Protein AF-A0A849QXT9-F1 (afdb_monomer_lite)

pLDDT: mean 76.98, std 21.11, range [27.33, 98.12]

Sequence (413 aa):
MAVCDKCGKETGWLPFNCKYCKNNFCSDCRLPENHNCQGLKNGNIFENLVQKPQLKKTESIKLLTPHNKKHKKSGNYKKEKISENKKDSDIPIEKLTYFYKMKSLSKTIDSKIKRWVFMMHRNRYIDVHNILITFFWLVLLLFSSSIIYSNLEKLNEITIVFLRVGSLLYLLTTFYVVKTGMRLIKHFKYIFRYQGNWVKYSIMILFFLLILNAYGTKETFFDPLLEKYNDIDFELLTPFNLTAIFDGASSTQYSLFNAEKMDLYQDPKERKLFYFFDNKRQYINLTVYGGLNDYLKSLPREISYTYTPPTDKDFILRDLNNEKQRIFLESFIRQIKEKTSKNNNRARIAISLVQNIPYDFDGLNTGIINGKYPYEVIYTNKGVCSEKSELLVYILKDLGYGTVIFRFDVENH

Structure (mmCIF, N/CA/C/O backbone):
data_AF-A0A849QXT9-F1
#
_entry.id   AF-A0A849QXT9-F1
#
loop_
_atom_site.group_PDB
_atom_site.id
_atom_site.type_symbol
_atom_site.label_atom_id
_atom_site.label_alt_id
_atom_site.label_comp_id
_atom_site.label_asym_id
_atom_site.label_entity_id
_atom_site.label_seq_id
_atom_site.pdbx_PDB_ins_code
_atom_site.Cartn_x
_atom_site.Cartn_y
_atom_site.Cartn_z
_atom_site.occupancy
_atom_site.B_iso_or_equiv
_atom_site.auth_seq_id
_atom_site.auth_comp_id
_atom_site.auth_asym_id
_atom_site.auth_atom_id
_atom_site.pdbx_PDB_model_num
ATOM 1 N N . MET A 1 1 ? -30.835 -31.879 -22.260 1.00 65.38 1 MET A N 1
ATOM 2 C CA . MET A 1 1 ? -29.993 -30.667 -22.340 1.00 65.38 1 MET A CA 1
ATOM 3 C C . MET A 1 1 ? -30.895 -29.457 -22.210 1.00 65.38 1 MET A C 1
ATOM 5 O O . MET A 1 1 ? -32.034 -29.527 -22.657 1.00 65.38 1 MET A O 1
ATOM 9 N N . ALA A 1 2 ? -30.452 -28.401 -21.531 1.00 78.62 2 ALA A N 1
ATOM 10 C CA . ALA A 1 2 ? -31.254 -27.186 -21.431 1.00 78.62 2 ALA A CA 1
ATOM 11 C C . ALA A 1 2 ? -31.144 -26.392 -22.741 1.00 78.62 2 ALA A C 1
ATOM 13 O O . ALA A 1 2 ? -30.078 -26.344 -23.355 1.00 78.62 2 ALA A O 1
ATOM 14 N N . VAL A 1 3 ? -32.240 -25.782 -23.175 1.00 89.56 3 VAL A N 1
ATOM 15 C CA . VAL A 1 3 ? -32.302 -24.984 -24.405 1.00 89.56 3 VAL A CA 1
ATOM 16 C C . VAL A 1 3 ? -32.322 -23.508 -24.030 1.00 89.56 3 VAL A C 1
ATOM 18 O O . VAL A 1 3 ? -32.840 -23.134 -22.980 1.00 89.56 3 VAL A O 1
ATOM 21 N N . CYS A 1 4 ? -31.708 -22.660 -24.852 1.00 91.25 4 CYS A N 1
ATOM 22 C CA . CYS A 1 4 ? -31.769 -21.224 -24.647 1.00 91.25 4 CYS A CA 1
ATOM 23 C C . CYS A 1 4 ? -33.180 -20.713 -24.948 1.00 91.25 4 CYS A C 1
ATOM 25 O O . CYS A 1 4 ? -33.628 -20.769 -26.093 1.00 91.25 4 CYS A O 1
ATOM 27 N N . ASP A 1 5 ? -33.811 -20.086 -23.957 1.00 90.75 5 ASP A N 1
ATOM 28 C CA . ASP A 1 5 ? -35.175 -19.553 -24.054 1.00 90.75 5 ASP A CA 1
ATOM 29 C C . ASP A 1 5 ? -35.302 -18.365 -25.029 1.00 90.75 5 ASP A C 1
ATOM 31 O O . ASP A 1 5 ? -36.407 -17.917 -25.324 1.00 90.75 5 ASP A O 1
ATOM 35 N N . LYS A 1 6 ? -34.178 -17.828 -25.535 1.00 91.50 6 LYS A N 1
ATOM 36 C CA . LYS A 1 6 ? -34.163 -16.741 -26.528 1.00 91.50 6 LYS A CA 1
ATOM 37 C C . LYS A 1 6 ? -33.952 -17.233 -27.958 1.00 91.50 6 LYS A C 1
ATOM 39 O O . LYS A 1 6 ? -34.653 -16.795 -28.861 1.00 91.50 6 LYS A O 1
ATOM 44 N N . CYS A 1 7 ? -32.921 -18.047 -28.183 1.00 91.12 7 CYS A N 1
ATOM 45 C CA . CYS A 1 7 ? -32.466 -18.401 -29.531 1.00 91.12 7 CYS A CA 1
ATOM 46 C C . CYS A 1 7 ? -32.665 -19.876 -29.886 1.00 91.12 7 CYS A C 1
ATOM 48 O O . CYS A 1 7 ? -32.330 -20.266 -30.998 1.00 91.12 7 CYS A O 1
ATOM 50 N N . GLY A 1 8 ? -33.154 -20.703 -28.957 1.00 87.50 8 GLY A N 1
ATOM 51 C CA . GLY A 1 8 ? -33.406 -22.124 -29.199 1.00 87.50 8 GLY A CA 1
ATOM 52 C C . GLY A 1 8 ? -32.150 -22.991 -29.338 1.00 87.50 8 GLY A C 1
ATOM 53 O O . GLY A 1 8 ? -32.273 -24.195 -29.526 1.00 87.50 8 GLY A O 1
ATOM 54 N N . LYS A 1 9 ? -30.940 -22.418 -29.231 1.00 88.56 9 LYS A N 1
ATOM 55 C CA . LYS A 1 9 ? -29.692 -23.194 -29.228 1.00 88.56 9 LYS A CA 1
ATOM 56 C C . LYS A 1 9 ? -29.606 -24.048 -27.965 1.00 88.56 9 LYS A C 1
ATOM 58 O O . LYS A 1 9 ? -29.958 -23.577 -26.879 1.00 88.56 9 LYS A O 1
ATOM 63 N N . GLU A 1 10 ? -29.070 -25.256 -28.087 1.00 83.56 10 GLU A N 1
ATOM 64 C CA . GLU A 1 10 ? -28.704 -26.059 -26.925 1.00 83.56 10 GLU A CA 1
ATOM 65 C C . GLU A 1 10 ? -27.669 -25.296 -26.095 1.00 83.56 10 GLU A C 1
ATOM 67 O O . GLU A 1 10 ? -26.615 -24.877 -26.578 1.00 83.56 10 GLU A O 1
ATOM 72 N N . THR A 1 11 ? -28.001 -25.053 -24.832 1.00 73.25 11 THR A N 1
ATOM 73 C CA . THR A 1 11 ? -26.989 -24.667 -23.854 1.00 73.25 11 THR A CA 1
ATOM 74 C C . THR A 1 11 ? -26.228 -25.944 -23.516 1.00 73.25 11 THR A C 1
ATOM 76 O O . THR A 1 11 ? -26.855 -27.001 -23.419 1.00 73.25 11 THR A O 1
ATOM 79 N N . GLY A 1 12 ? -24.898 -25.882 -23.399 1.00 67.12 12 GLY A N 1
ATOM 80 C CA . GLY A 1 12 ? -24.089 -27.042 -23.013 1.00 67.12 12 GLY A CA 1
ATOM 81 C C . GLY A 1 12 ? -24.500 -27.624 -21.648 1.00 67.12 12 GLY A C 1
ATOM 82 O O . GLY A 1 12 ? -25.592 -27.391 -21.138 1.00 67.12 12 GLY A O 1
ATOM 83 N N . TRP A 1 13 ? -23.611 -28.362 -20.986 1.00 67.00 13 TRP A N 1
ATOM 84 C CA . TRP A 1 13 ? -23.947 -29.039 -19.720 1.00 67.00 13 TRP A CA 1
ATOM 85 C C . TRP A 1 13 ? -24.480 -28.100 -18.607 1.00 67.00 13 TRP A C 1
ATOM 87 O O . TRP A 1 13 ? -25.146 -28.564 -17.682 1.00 67.00 13 TRP A O 1
ATOM 97 N N . LEU A 1 14 ? -24.248 -26.779 -18.703 1.00 77.75 14 LEU A N 1
ATOM 98 C CA . LEU A 1 14 ? -24.720 -25.785 -17.738 1.00 77.75 14 LEU A CA 1
ATOM 99 C C . LEU A 1 14 ? -25.370 -24.546 -18.412 1.00 77.75 14 LEU A C 1
ATOM 101 O O . LEU A 1 14 ? -24.652 -23.717 -18.978 1.00 77.75 14 LEU A O 1
ATOM 105 N N . PRO A 1 15 ? -26.704 -24.361 -18.340 1.00 82.94 15 PRO A N 1
ATOM 106 C CA . PRO A 1 15 ? -27.368 -23.137 -18.803 1.00 82.94 15 PRO A CA 1
ATOM 107 C C . PRO A 1 15 ? -27.086 -21.935 -17.887 1.00 82.94 15 PRO A C 1
ATOM 109 O O . PRO A 1 15 ? -27.067 -22.061 -16.660 1.00 82.94 15 PRO A O 1
ATOM 112 N N . PHE A 1 16 ? -26.961 -20.732 -18.457 1.00 87.38 16 PHE A N 1
ATOM 113 C CA . PHE A 1 16 ? -26.911 -19.499 -17.666 1.00 87.38 16 PHE A CA 1
ATOM 114 C C . PHE A 1 16 ? -28.323 -19.092 -17.239 1.00 87.38 16 PHE A C 1
ATOM 116 O O . PHE A 1 16 ? -29.138 -18.723 -18.082 1.00 87.38 16 PHE A O 1
ATOM 123 N N . ASN A 1 17 ? -28.609 -19.102 -15.936 1.00 90.19 17 ASN A N 1
ATOM 124 C CA . ASN A 1 17 ? -29.891 -18.635 -15.414 1.00 90.19 17 ASN A CA 1
AT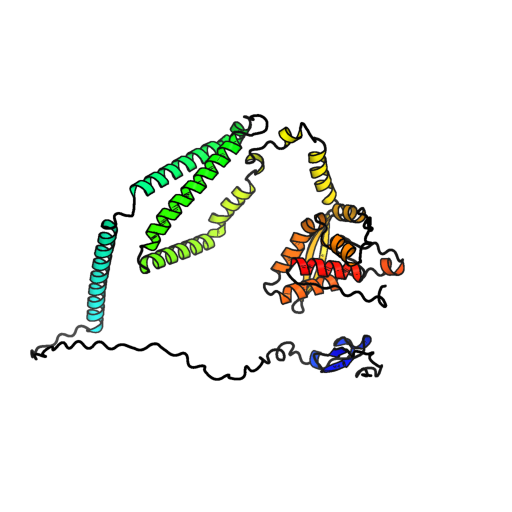OM 125 C C . ASN A 1 17 ? -29.858 -17.122 -15.131 1.00 90.19 17 ASN A C 1
ATOM 127 O O . ASN A 1 17 ? -29.045 -16.637 -14.337 1.00 90.19 17 ASN A O 1
ATOM 131 N N . C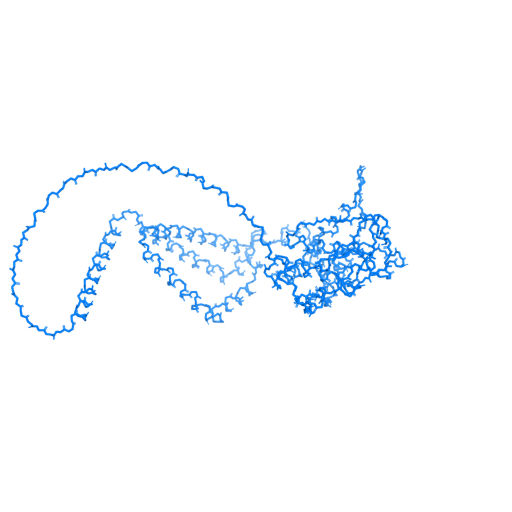YS A 1 18 ? -30.738 -16.357 -15.777 1.00 85.75 18 CYS A N 1
ATOM 132 C CA . CYS A 1 18 ? -30.819 -14.916 -15.554 1.00 85.75 18 CYS A CA 1
ATOM 133 C C . CYS A 1 18 ? -31.489 -14.610 -14.210 1.00 85.75 18 CYS A C 1
ATOM 135 O O . CYS A 1 18 ? -32.651 -14.939 -13.995 1.00 85.75 18 CYS A O 1
ATOM 137 N N . LYS A 1 19 ? -30.806 -13.875 -13.325 1.00 83.12 19 LYS A N 1
ATOM 138 C CA . LYS A 1 19 ? -31.332 -13.520 -11.990 1.00 83.12 19 LYS A CA 1
ATOM 139 C C . LYS A 1 19 ? -32.609 -12.672 -12.012 1.00 83.12 19 LYS A C 1
ATOM 141 O O . LYS A 1 19 ? -33.303 -12.606 -11.002 1.00 83.12 19 LYS A O 1
ATOM 146 N N . TYR A 1 20 ? -32.895 -12.011 -13.131 1.00 84.31 20 TYR A N 1
ATOM 147 C CA . TYR A 1 20 ? -34.009 -11.076 -13.264 1.00 84.31 20 TYR A CA 1
ATOM 148 C C . TYR A 1 20 ? -35.279 -11.749 -13.797 1.00 84.31 20 TYR A C 1
ATOM 150 O O . TYR A 1 20 ? -36.346 -11.568 -13.220 1.00 84.31 20 TYR A O 1
ATOM 158 N N . CYS A 1 21 ? -35.175 -12.538 -14.874 1.00 87.69 21 CYS A N 1
ATOM 159 C CA . CYS A 1 21 ? -36.320 -13.224 -15.490 1.00 87.69 21 CYS A CA 1
ATOM 160 C C . CYS A 1 21 ? -36.385 -14.732 -15.208 1.00 87.69 21 CYS A C 1
ATOM 162 O O . CYS A 1 21 ? -37.380 -15.351 -15.557 1.00 87.69 21 CYS A O 1
ATOM 164 N N . LYS A 1 22 ? -35.363 -15.319 -14.568 1.00 90.56 22 LYS A N 1
ATOM 165 C CA . LYS A 1 22 ? -35.247 -16.748 -14.205 1.00 90.56 22 LYS A CA 1
ATOM 166 C C . LYS A 1 22 ? -35.205 -17.742 -15.375 1.00 90.56 22 LYS A C 1
ATOM 168 O O . LYS A 1 22 ? -35.204 -18.946 -15.133 1.00 90.56 22 LYS A O 1
ATOM 173 N N . ASN A 1 23 ? -35.093 -17.249 -16.606 1.00 90.62 23 ASN A N 1
ATOM 174 C CA . ASN A 1 23 ? -34.943 -18.055 -17.820 1.00 90.62 23 ASN A CA 1
ATOM 175 C C . ASN A 1 23 ? -33.483 -18.491 -18.050 1.00 90.62 23 ASN A C 1
ATOM 177 O O . ASN A 1 23 ? -32.550 -17.917 -17.476 1.00 90.62 23 ASN A O 1
ATOM 181 N N . ASN A 1 24 ? -33.302 -19.493 -18.907 1.00 91.62 24 ASN A N 1
ATOM 182 C CA . ASN A 1 24 ? -32.036 -20.124 -19.262 1.00 91.62 24 ASN A CA 1
ATOM 183 C C . ASN A 1 24 ? -31.499 -19.614 -20.607 1.00 91.62 24 ASN A C 1
ATOM 185 O O . ASN A 1 24 ? -32.211 -19.541 -21.610 1.00 91.62 24 ASN A O 1
ATOM 189 N N . PHE A 1 25 ? -30.205 -19.293 -20.652 1.00 91.50 25 PHE A N 1
ATOM 190 C CA . PHE A 1 25 ? -29.569 -18.687 -21.820 1.00 91.50 25 PHE A CA 1
ATOM 191 C C . PHE A 1 25 ? -28.233 -19.346 -22.184 1.00 91.50 25 PHE A C 1
ATOM 193 O O . PHE A 1 25 ? -27.516 -19.849 -21.318 1.00 91.50 25 PHE A O 1
ATOM 200 N N . CYS A 1 26 ? -27.889 -19.325 -23.477 1.00 89.88 26 CYS A N 1
ATOM 201 C CA . CYS A 1 26 ? -26.558 -19.692 -23.974 1.00 89.88 26 CYS A CA 1
ATOM 202 C C . CYS A 1 26 ? -25.535 -18.569 -23.716 1.00 89.88 26 CYS A C 1
ATOM 204 O O . CYS A 1 26 ? -25.908 -17.473 -23.292 1.00 89.88 26 CYS A O 1
ATOM 206 N N . SER A 1 27 ? -24.251 -18.815 -24.007 1.00 85.62 27 SER A N 1
ATOM 207 C CA . SER A 1 27 ? -23.170 -17.821 -23.865 1.00 85.62 27 SER A CA 1
ATOM 208 C C . SER A 1 27 ? -23.491 -16.485 -24.538 1.00 85.62 27 SER A C 1
ATOM 210 O O . SER A 1 27 ? -23.239 -15.434 -23.953 1.00 85.62 27 SER A O 1
ATOM 212 N N . ASP A 1 28 ? -24.106 -16.531 -25.721 1.00 86.75 28 ASP A N 1
ATOM 213 C CA . ASP A 1 28 ? -24.392 -15.352 -26.548 1.00 86.75 28 ASP A CA 1
ATOM 214 C C . ASP A 1 28 ? -25.545 -14.515 -25.964 1.00 86.75 28 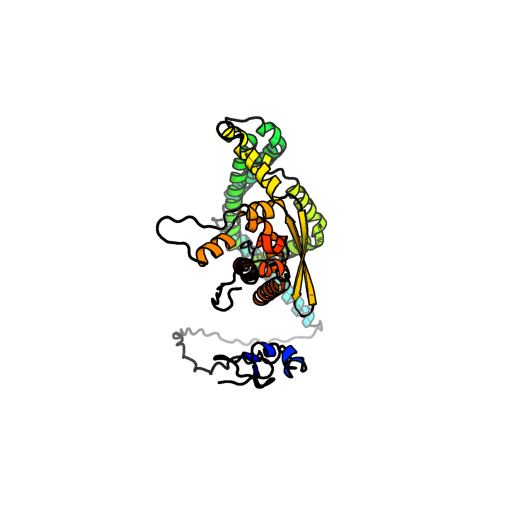ASP A C 1
ATOM 216 O O . ASP A 1 28 ? -25.564 -13.286 -26.059 1.00 86.75 28 ASP A O 1
ATOM 220 N N . CYS A 1 29 ? -26.513 -15.180 -25.324 1.00 88.00 29 CYS A N 1
ATOM 221 C CA . CYS A 1 29 ? -27.741 -14.566 -24.811 1.00 88.00 29 CYS A CA 1
ATOM 222 C C . CYS A 1 29 ? -27.722 -14.329 -23.289 1.00 88.00 29 CYS A C 1
ATOM 224 O O . CYS A 1 29 ? -28.713 -13.851 -22.735 1.00 88.00 29 CYS A O 1
ATOM 226 N N . ARG A 1 30 ? -26.619 -14.655 -22.596 1.00 88.88 30 ARG A N 1
ATOM 227 C CA . ARG A 1 30 ? -26.534 -14.611 -21.122 1.00 88.88 30 ARG A CA 1
ATOM 228 C C . ARG A 1 30 ? -26.652 -13.208 -20.526 1.00 88.88 30 ARG A C 1
ATOM 230 O O . ARG A 1 30 ? -27.080 -13.068 -19.382 1.00 88.88 30 ARG A O 1
ATOM 237 N N . LEU A 1 31 ? -26.255 -12.175 -21.271 1.00 86.94 31 LEU A N 1
ATOM 238 C CA . LEU A 1 31 ? -26.347 -10.795 -20.800 1.00 86.94 31 LEU A CA 1
ATOM 239 C C . LEU A 1 31 ? -27.812 -10.328 -20.827 1.00 86.94 31 LEU A C 1
ATOM 241 O O . LEU A 1 31 ? -28.493 -10.565 -21.824 1.00 86.94 31 LEU A O 1
ATOM 245 N N . PRO A 1 32 ? -28.302 -9.648 -19.775 1.00 84.69 32 PRO A N 1
ATOM 246 C CA . PRO A 1 32 ? -29.669 -9.126 -19.714 1.00 84.69 32 PRO A CA 1
ATOM 247 C C . PRO A 1 32 ? -30.086 -8.261 -20.918 1.00 84.69 32 PRO A C 1
ATOM 249 O O . PRO A 1 32 ? -31.228 -8.342 -21.376 1.00 84.69 32 PRO A O 1
ATOM 252 N N . GLU A 1 33 ? -29.155 -7.482 -21.468 1.00 83.12 33 GLU A N 1
ATOM 253 C CA . GLU A 1 33 ? -29.337 -6.676 -22.685 1.00 83.12 33 GLU A CA 1
ATOM 254 C C . GLU A 1 33 ? -29.518 -7.564 -23.925 1.00 83.12 33 GLU A C 1
ATOM 256 O O . GLU A 1 33 ? -30.405 -7.339 -24.748 1.00 83.12 33 GLU A O 1
ATOM 261 N N . ASN A 1 34 ? -28.761 -8.659 -23.998 1.00 87.31 34 ASN A N 1
ATOM 262 C CA . ASN A 1 34 ? -28.774 -9.591 -25.120 1.00 87.31 34 ASN A CA 1
ATOM 263 C C . ASN A 1 34 ? -30.014 -10.484 -25.165 1.00 87.31 34 ASN A C 1
ATOM 265 O O . ASN A 1 34 ? -30.128 -11.260 -26.106 1.00 87.31 34 ASN A O 1
ATOM 269 N N . HIS A 1 35 ? -30.951 -10.409 -24.219 1.00 86.62 35 HIS A N 1
ATOM 270 C CA . HIS A 1 35 ? -32.235 -11.116 -24.305 1.00 86.62 35 HIS A CA 1
ATOM 271 C C . HIS A 1 35 ? -33.448 -10.243 -23.983 1.00 86.62 35 HIS A C 1
ATOM 273 O O . HIS A 1 35 ? -34.523 -10.776 -23.714 1.00 86.62 35 HIS A O 1
ATOM 279 N N . ASN A 1 36 ? -33.297 -8.914 -24.045 1.00 83.94 36 ASN A N 1
ATOM 280 C CA . ASN A 1 36 ? -34.368 -7.962 -23.743 1.00 83.94 36 ASN A CA 1
ATOM 281 C C . ASN A 1 36 ? -35.048 -8.271 -22.400 1.00 83.94 36 ASN A C 1
ATOM 283 O O . ASN A 1 36 ? -36.274 -8.375 -22.317 1.00 83.94 36 ASN A O 1
ATOM 287 N N . CYS A 1 37 ? -34.242 -8.459 -21.352 1.00 85.56 37 CYS A N 1
ATOM 288 C CA . CYS A 1 37 ? -34.729 -8.921 -20.062 1.00 85.56 37 CYS A CA 1
ATOM 289 C C . CYS A 1 37 ? -35.869 -8.041 -19.522 1.00 85.56 37 CYS A C 1
ATOM 291 O O . CYS A 1 37 ? -35.707 -6.838 -19.319 1.00 85.56 37 CYS A O 1
ATOM 293 N N . GLN A 1 38 ? -37.019 -8.647 -19.220 1.00 82.50 38 GLN A N 1
ATOM 294 C CA . GLN A 1 38 ? -38.160 -7.921 -18.651 1.00 82.50 38 GLN A CA 1
ATOM 295 C C . GLN A 1 38 ? -37.827 -7.318 -17.276 1.00 82.50 38 GLN A C 1
ATOM 297 O O . GLN A 1 38 ? -38.243 -6.203 -16.970 1.00 82.50 38 GLN A O 1
ATOM 302 N N . GLY A 1 39 ? -36.998 -8.000 -16.478 1.00 75.75 39 GLY A N 1
ATOM 303 C CA . GLY A 1 39 ? -36.561 -7.499 -15.173 1.00 75.75 39 GLY A CA 1
ATOM 304 C C . GLY A 1 39 ? -35.499 -6.390 -15.226 1.00 75.75 39 GLY A C 1
ATOM 305 O O . GLY A 1 39 ? -35.198 -5.819 -14.186 1.00 75.75 39 GLY A O 1
ATOM 306 N N . LEU A 1 40 ? -34.963 -6.048 -16.408 1.00 74.50 40 LEU A N 1
ATOM 307 C CA . LEU A 1 40 ? -34.183 -4.816 -16.615 1.00 74.50 40 LEU A CA 1
ATOM 308 C C . LEU A 1 40 ? -35.086 -3.585 -16.785 1.00 74.50 40 LEU A C 1
ATOM 310 O O . LEU A 1 40 ? -34.696 -2.486 -16.406 1.00 74.50 40 LEU A O 1
ATOM 314 N N . LYS A 1 41 ? -36.276 -3.759 -17.379 1.00 64.81 41 LYS A N 1
ATOM 315 C CA . LYS A 1 41 ? -37.209 -2.657 -17.681 1.00 64.81 41 LYS A CA 1
ATOM 316 C C . LYS A 1 41 ? -38.017 -2.223 -16.457 1.00 64.81 41 LYS A C 1
ATOM 318 O O . LYS A 1 41 ? -38.334 -1.047 -16.314 1.00 64.81 41 LYS A O 1
ATOM 323 N N . ASN A 1 42 ? -38.304 -3.157 -15.555 1.00 58.12 42 ASN A N 1
ATOM 324 C CA . ASN A 1 42 ? -38.983 -2.878 -14.294 1.00 58.12 42 ASN A CA 1
ATOM 325 C C . ASN A 1 42 ? -37.925 -2.511 -13.246 1.00 58.12 42 ASN A C 1
ATOM 327 O O . ASN A 1 42 ? -37.366 -3.399 -12.611 1.00 58.12 42 ASN A O 1
ATOM 331 N N . GLY A 1 43 ? -37.609 -1.221 -13.112 1.00 52.50 43 GLY A N 1
ATOM 332 C CA . GLY A 1 43 ? -36.500 -0.659 -12.323 1.00 52.50 43 GLY A CA 1
ATOM 333 C C . GLY A 1 43 ? -36.485 -0.897 -10.800 1.00 52.50 43 GLY A C 1
ATOM 334 O O . GLY A 1 43 ? -36.125 0.012 -10.061 1.00 52.50 43 GLY A O 1
ATOM 335 N N . ASN A 1 44 ? -36.775 -2.103 -10.309 1.00 46.56 44 ASN A N 1
ATOM 336 C CA . ASN A 1 44 ? -36.654 -2.485 -8.900 1.00 46.56 44 ASN A CA 1
ATOM 337 C C . ASN A 1 44 ? -35.436 -3.402 -8.700 1.00 46.56 44 ASN A C 1
ATOM 339 O O . ASN A 1 44 ? -35.555 -4.601 -8.455 1.00 46.56 44 ASN A O 1
ATOM 343 N N . ILE A 1 45 ? -34.231 -2.831 -8.786 1.00 51.41 45 ILE A N 1
ATOM 344 C CA . ILE A 1 45 ? -32.963 -3.577 -8.647 1.00 51.41 45 ILE A CA 1
ATOM 345 C C . ILE A 1 45 ? -32.668 -3.989 -7.183 1.00 51.41 45 ILE A C 1
ATOM 347 O O . ILE A 1 45 ? -31.775 -4.799 -6.942 1.00 51.41 45 ILE A O 1
ATOM 351 N N . PHE A 1 46 ? -33.433 -3.517 -6.188 1.00 42.94 46 PHE A N 1
ATOM 352 C CA . PHE A 1 46 ? -33.111 -3.741 -4.766 1.00 42.94 46 PHE A CA 1
ATOM 353 C C . PHE A 1 46 ? -34.205 -4.341 -3.874 1.00 42.94 46 PHE A C 1
ATOM 355 O O . PHE A 1 46 ? -33.919 -4.642 -2.717 1.00 42.94 46 PHE A O 1
ATOM 362 N N . GLU A 1 47 ? -35.417 -4.593 -4.366 1.00 41.50 47 GLU A N 1
ATOM 363 C CA . GLU A 1 47 ? -36.520 -4.998 -3.476 1.00 41.50 47 GLU A CA 1
ATOM 364 C C . GLU A 1 47 ? -36.590 -6.519 -3.234 1.00 41.50 47 GLU A C 1
ATOM 366 O O . GLU A 1 47 ? -36.998 -6.971 -2.168 1.00 41.50 47 GLU A O 1
ATOM 371 N N . ASN A 1 48 ? -36.059 -7.331 -4.155 1.00 38.50 48 ASN A N 1
ATOM 372 C CA . ASN A 1 48 ? -36.140 -8.797 -4.072 1.00 38.50 48 ASN A CA 1
ATOM 373 C C . ASN A 1 48 ? -34.933 -9.485 -3.401 1.00 38.50 48 ASN A C 1
ATOM 375 O O . ASN A 1 48 ? -34.873 -10.712 -3.363 1.00 38.50 48 ASN A O 1
ATOM 379 N N . LEU A 1 49 ? -33.978 -8.728 -2.842 1.00 44.41 49 LEU A N 1
ATOM 380 C CA . LEU A 1 49 ? -32.849 -9.278 -2.065 1.00 44.41 49 LEU A CA 1
ATOM 381 C C . LEU A 1 49 ? -33.069 -9.226 -0.542 1.00 44.41 49 LEU A C 1
ATOM 383 O O . LEU A 1 49 ? -32.197 -9.650 0.215 1.00 44.41 49 LEU A O 1
ATOM 387 N N . VAL A 1 50 ? -34.234 -8.754 -0.079 1.00 41.75 50 VAL A N 1
ATOM 388 C CA . VAL A 1 50 ? -34.608 -8.724 1.346 1.00 41.75 50 VAL A CA 1
ATOM 389 C C . VAL A 1 50 ? -35.751 -9.703 1.624 1.00 41.75 50 VAL A C 1
ATOM 391 O O . VAL A 1 50 ? -36.782 -9.349 2.181 1.00 41.75 50 VAL A O 1
ATOM 394 N N . GLN A 1 51 ? -35.571 -10.978 1.289 1.00 42.72 51 GLN A N 1
ATOM 395 C CA . GLN A 1 51 ? -36.245 -12.029 2.053 1.00 42.72 51 GLN A CA 1
ATOM 396 C C . GLN A 1 51 ? -35.236 -12.586 3.054 1.00 42.72 51 GLN A C 1
ATOM 398 O O . GLN A 1 51 ? -34.396 -13.424 2.735 1.00 42.72 51 GLN A O 1
ATOM 403 N N . LYS A 1 52 ? -35.286 -12.046 4.281 1.00 36.97 52 LYS A N 1
ATOM 404 C CA . LYS A 1 52 ? -34.603 -12.627 5.443 1.00 36.97 52 LYS A CA 1
ATOM 405 C C . LYS A 1 52 ? -35.020 -14.102 5.562 1.00 36.97 52 LYS A C 1
ATOM 407 O O . LYS A 1 52 ? -36.221 -14.369 5.489 1.00 36.97 52 LYS A O 1
ATOM 412 N N . PRO A 1 53 ? -34.097 -15.045 5.820 1.00 36.34 53 PRO A N 1
ATOM 413 C CA . PRO A 1 53 ? -34.491 -16.383 6.236 1.00 36.34 53 PRO A CA 1
ATOM 414 C C . PRO A 1 53 ? -35.317 -16.253 7.518 1.00 36.34 53 PRO A C 1
ATOM 416 O O . PRO A 1 53 ? -34.862 -15.646 8.492 1.00 36.34 53 PRO A O 1
ATOM 419 N N . GLN A 1 54 ? -36.542 -16.777 7.517 1.00 35.50 54 GLN A N 1
ATOM 420 C CA . GLN A 1 54 ? -37.335 -16.863 8.735 1.00 35.50 54 GLN A CA 1
ATOM 421 C C . GLN A 1 54 ? -36.652 -17.848 9.686 1.00 35.50 54 GLN A C 1
ATOM 423 O O . GLN A 1 54 ? -36.675 -19.060 9.476 1.00 35.50 54 GLN A O 1
ATOM 428 N N . LEU A 1 55 ? -36.021 -17.317 10.734 1.00 36.25 55 LEU A N 1
ATOM 429 C CA . LEU A 1 55 ? -35.599 -18.108 11.882 1.00 36.25 55 LEU A CA 1
ATOM 430 C C . LEU A 1 55 ? -36.855 -18.691 12.533 1.00 36.25 55 LEU A C 1
ATOM 432 O O . LEU A 1 55 ? -37.664 -17.965 13.113 1.00 36.25 55 LEU A O 1
ATOM 436 N N . LYS A 1 56 ? -37.013 -20.014 12.413 1.00 36.16 56 LYS A N 1
ATOM 437 C CA . LYS A 1 56 ? -37.976 -20.783 13.201 1.00 36.16 56 LYS A CA 1
ATOM 438 C C . LYS A 1 56 ? -37.753 -20.463 14.679 1.00 36.16 56 LYS A C 1
ATOM 440 O O . LYS A 1 56 ? -36.628 -20.473 15.173 1.00 36.16 56 LYS A O 1
ATOM 445 N N . LYS A 1 57 ? -38.850 -20.142 15.357 1.00 36.25 57 LYS A N 1
ATOM 446 C CA . LYS A 1 57 ? -38.922 -19.809 16.776 1.00 36.25 57 LYS A CA 1
ATOM 447 C C . LYS A 1 57 ? -38.618 -21.075 17.584 1.00 36.25 57 LYS A C 1
ATOM 449 O O . LYS A 1 57 ? -39.521 -21.862 17.843 1.00 36.25 57 LYS A O 1
ATOM 454 N N . THR A 1 58 ? -37.352 -21.305 17.915 1.00 33.84 58 THR A N 1
ATOM 455 C CA . THR A 1 58 ? -36.966 -22.397 18.814 1.00 33.84 58 THR A CA 1
ATOM 456 C C . THR A 1 58 ? -37.294 -22.003 20.250 1.00 33.84 58 THR A C 1
ATOM 458 O O . THR A 1 58 ? -37.064 -20.868 20.673 1.00 33.84 58 THR A O 1
ATOM 461 N N . GLU A 1 59 ? -37.896 -22.946 20.961 1.00 35.06 59 GLU A N 1
ATOM 462 C CA . GLU A 1 59 ? -38.437 -22.831 22.307 1.00 35.06 59 GLU A CA 1
ATOM 463 C C . GLU A 1 59 ? -37.416 -22.307 23.324 1.00 35.06 59 GLU A C 1
ATOM 465 O O . GLU A 1 59 ? -36.225 -22.619 23.298 1.00 35.06 59 GLU A O 1
ATOM 470 N N . SER A 1 60 ? -37.913 -21.492 24.251 1.00 32.47 60 SER A N 1
ATOM 471 C CA . SER A 1 60 ? -37.158 -20.930 25.362 1.00 32.47 60 SER A CA 1
ATOM 472 C C . SER A 1 60 ? -36.610 -22.032 26.272 1.00 32.47 60 SER A C 1
ATOM 474 O O . SER A 1 60 ? -37.354 -22.642 27.043 1.00 32.47 60 SER A O 1
ATOM 476 N N . ILE A 1 61 ? -35.295 -22.230 26.237 1.00 34.62 61 ILE A N 1
ATOM 477 C CA . ILE A 1 61 ? -34.558 -22.969 27.261 1.00 34.62 61 ILE A CA 1
ATOM 478 C C . ILE A 1 61 ? -34.656 -22.174 28.572 1.00 34.62 61 ILE A C 1
ATOM 480 O O . ILE A 1 61 ? -34.176 -21.043 28.673 1.00 34.62 61 ILE A O 1
ATOM 484 N N . LYS A 1 62 ? -35.317 -22.762 29.578 1.00 35.72 62 LYS A N 1
ATOM 485 C CA . LYS A 1 62 ? -35.402 -22.243 30.951 1.00 35.72 62 LYS A CA 1
ATOM 486 C C . LYS A 1 62 ? -34.002 -22.195 31.570 1.00 35.72 62 LYS A C 1
ATOM 488 O O . LYS A 1 62 ? -33.462 -23.221 31.970 1.00 35.72 62 LYS A O 1
ATOM 493 N N . LEU A 1 63 ? -33.441 -20.996 31.696 1.00 31.33 63 LEU A N 1
ATOM 494 C CA . LEU A 1 63 ? -32.295 -20.736 32.565 1.00 31.33 63 LEU A CA 1
ATOM 495 C C . LEU A 1 63 ? -32.788 -20.609 34.013 1.00 31.33 63 LEU A C 1
ATOM 497 O O . LEU A 1 63 ? -33.502 -19.672 34.368 1.00 31.33 63 LEU A O 1
ATOM 501 N N . LEU A 1 64 ? -32.427 -21.603 34.824 1.00 32.69 64 LEU A N 1
ATOM 502 C CA . LEU A 1 64 ? -32.644 -21.664 36.268 1.00 32.69 64 LEU A CA 1
ATOM 503 C C . LEU A 1 64 ? -31.971 -20.470 36.963 1.00 32.69 64 LEU A C 1
ATOM 505 O O . LEU A 1 64 ? -30.758 -20.288 36.874 1.00 32.69 64 LEU A O 1
ATOM 509 N N . THR A 1 65 ? -32.759 -19.670 37.680 1.00 32.44 65 THR A N 1
ATOM 510 C CA . THR A 1 65 ? -32.269 -18.644 38.606 1.00 32.44 65 THR A CA 1
ATOM 511 C C . THR A 1 65 ? -31.959 -19.265 39.976 1.00 32.44 65 THR A C 1
ATOM 513 O O . THR A 1 65 ? -32.727 -20.108 40.449 1.00 32.44 65 THR A O 1
ATOM 516 N N . PRO A 1 66 ? -30.871 -18.867 40.665 1.00 32.66 66 PRO A N 1
ATOM 517 C CA . PRO A 1 66 ? -30.598 -19.343 42.015 1.00 32.66 66 PRO A CA 1
ATOM 518 C C . PRO A 1 66 ? -31.482 -18.645 43.052 1.00 32.66 66 PRO A C 1
ATOM 520 O O . PRO A 1 66 ? -31.742 -17.443 42.995 1.00 32.66 66 PRO A O 1
ATOM 523 N N . HIS A 1 67 ? -31.904 -19.447 44.023 1.00 31.22 67 HIS A N 1
ATOM 524 C CA . HIS A 1 67 ? -32.804 -19.140 45.123 1.00 31.22 67 HIS A CA 1
ATOM 525 C C . HIS A 1 67 ? -32.517 -17.847 45.900 1.00 31.22 67 HIS A C 1
ATOM 527 O O . HIS A 1 67 ? -31.427 -17.594 46.411 1.00 31.22 67 HIS A O 1
ATOM 533 N N . ASN A 1 68 ? -33.608 -17.116 46.109 1.00 29.67 68 ASN A N 1
ATOM 534 C CA . ASN A 1 68 ? -33.761 -15.968 46.984 1.00 29.67 68 ASN A CA 1
ATOM 535 C C . ASN A 1 68 ? -33.876 -16.443 48.454 1.00 29.67 68 ASN A C 1
ATOM 537 O O . ASN A 1 68 ? -34.892 -17.030 48.837 1.00 29.67 68 ASN A O 1
ATOM 541 N N . LYS A 1 69 ? -32.853 -16.209 49.292 1.00 32.94 69 LYS A N 1
ATOM 542 C CA . LYS A 1 69 ? -32.944 -16.397 50.754 1.00 32.94 69 LYS A CA 1
ATOM 543 C C . LYS A 1 69 ? -33.482 -15.122 51.407 1.00 32.94 69 LYS A C 1
ATOM 545 O O . LYS A 1 69 ? -32.779 -14.128 51.552 1.00 32.94 69 LYS A O 1
ATOM 550 N N . LYS A 1 70 ? -34.745 -15.187 51.837 1.00 28.62 70 LYS A N 1
ATOM 551 C CA . LYS A 1 70 ? -35.387 -14.218 52.734 1.00 28.62 70 LYS A CA 1
ATOM 552 C C . LYS A 1 70 ? -34.725 -14.267 54.117 1.00 28.62 70 LYS A C 1
ATOM 554 O O . LYS A 1 70 ? -34.772 -15.304 54.770 1.00 28.62 70 LYS A O 1
ATOM 559 N N . HIS A 1 71 ? -34.235 -13.131 54.606 1.00 32.78 71 HIS A N 1
ATOM 560 C CA . HIS A 1 71 ? -34.067 -12.890 56.040 1.00 32.78 71 HIS A CA 1
ATOM 561 C C . HIS A 1 71 ? -35.121 -11.884 56.517 1.00 32.78 71 HIS A C 1
ATOM 563 O O . HIS A 1 71 ? -35.113 -10.716 56.136 1.00 32.78 71 HIS A O 1
ATOM 569 N N . LYS A 1 72 ? -36.040 -12.368 57.362 1.00 27.94 72 LYS A N 1
ATOM 570 C CA . LYS A 1 72 ? -36.898 -11.562 58.238 1.00 27.94 72 LYS A CA 1
ATOM 571 C C . LYS A 1 72 ? -36.018 -10.841 59.264 1.00 27.94 72 LYS A C 1
ATOM 573 O O . LYS A 1 72 ? -35.278 -11.511 59.980 1.00 27.94 72 LYS A O 1
ATOM 578 N N . LYS A 1 73 ? -36.196 -9.529 59.431 1.00 30.27 73 LYS A N 1
ATOM 579 C CA . LYS A 1 73 ? -36.075 -8.871 60.740 1.00 30.27 73 LYS A CA 1
ATOM 580 C C . LYS A 1 73 ? -37.212 -7.869 60.907 1.00 30.27 73 LYS A C 1
ATOM 582 O O . LYS A 1 73 ? -37.383 -6.955 60.109 1.00 30.27 73 LYS A O 1
ATOM 587 N N . SER A 1 74 ? -38.006 -8.136 61.935 1.00 27.33 74 SER A N 1
ATOM 588 C CA . SER A 1 74 ? -39.075 -7.316 62.486 1.00 27.33 74 SER A CA 1
ATOM 589 C C . SER A 1 74 ? -38.511 -6.055 63.139 1.00 27.33 74 SER A C 1
ATOM 591 O O . SER A 1 74 ? -37.540 -6.140 63.889 1.00 27.33 74 SER A O 1
ATOM 593 N N . GLY A 1 75 ? -39.166 -4.918 62.926 1.00 30.14 75 GLY A N 1
ATOM 594 C CA . GLY A 1 75 ? -38.932 -3.687 63.674 1.00 30.14 75 GLY A CA 1
ATOM 595 C C . GLY A 1 75 ? -40.241 -2.920 63.804 1.00 30.14 75 GLY A C 1
ATOM 596 O O . GLY A 1 75 ? -40.694 -2.309 62.842 1.00 30.14 75 GLY A O 1
ATOM 597 N N . ASN A 1 76 ? -40.859 -3.014 64.981 1.00 28.44 76 ASN A N 1
ATOM 598 C CA . ASN A 1 76 ? -42.016 -2.230 65.406 1.00 28.44 76 ASN A CA 1
ATOM 599 C C . ASN A 1 76 ? -41.672 -0.735 65.417 1.00 28.44 76 ASN A C 1
ATOM 601 O O . ASN A 1 76 ? -40.725 -0.349 66.094 1.00 28.44 76 ASN A O 1
ATOM 605 N N . TYR A 1 77 ? -42.491 0.103 64.777 1.00 30.00 77 TYR A N 1
ATOM 606 C CA . TYR A 1 77 ? -42.547 1.534 65.081 1.00 30.00 77 TYR A CA 1
ATOM 607 C C . TYR A 1 77 ? -44.002 1.994 65.209 1.00 30.00 77 TYR A C 1
ATOM 609 O O . TYR A 1 77 ? -44.803 1.875 64.281 1.00 30.00 77 TYR A O 1
ATOM 617 N N . LYS A 1 78 ? -44.322 2.484 66.413 1.00 28.73 78 LYS A N 1
ATOM 618 C CA . LYS A 1 78 ? -45.585 3.113 66.814 1.00 28.73 78 LYS A CA 1
ATOM 619 C C . LYS A 1 78 ? -45.857 4.360 65.962 1.00 28.73 78 LYS A C 1
ATOM 621 O O . LYS A 1 78 ? -44.962 5.175 65.763 1.00 28.73 78 LYS A O 1
ATOM 626 N N . LYS A 1 79 ? -47.106 4.527 65.518 1.00 30.42 79 LYS A N 1
ATOM 627 C CA . LYS A 1 79 ? -47.644 5.798 65.010 1.00 30.42 79 LYS A CA 1
ATOM 628 C C . LYS A 1 79 ? -48.261 6.568 66.177 1.00 30.42 79 LYS A C 1
ATOM 630 O O . LYS A 1 79 ? -49.290 6.145 66.694 1.00 30.42 79 LYS A O 1
ATOM 635 N N . GLU A 1 80 ? -47.666 7.696 66.543 1.00 31.61 80 GLU A N 1
ATOM 636 C CA . GLU A 1 80 ? -48.331 8.743 67.323 1.00 31.61 80 GLU A CA 1
ATOM 637 C C . GLU A 1 80 ? -48.939 9.777 66.366 1.00 31.61 80 GLU A C 1
ATOM 639 O O . GLU A 1 80 ? -48.304 10.213 65.404 1.00 31.61 80 GLU A O 1
ATOM 644 N N . LYS A 1 81 ? -50.209 10.117 66.608 1.00 31.72 81 LYS A N 1
ATOM 645 C CA . LYS A 1 81 ? -50.918 11.241 65.990 1.00 31.72 81 LYS A CA 1
ATOM 646 C C . LYS A 1 81 ? -50.601 12.496 66.798 1.00 31.72 81 LYS A C 1
ATOM 648 O O . LYS A 1 81 ? -50.846 12.499 67.999 1.00 31.72 81 LYS A O 1
ATOM 653 N N . ILE A 1 82 ? -50.176 13.562 66.127 1.00 32.97 82 ILE A N 1
ATOM 654 C CA . ILE A 1 82 ? -50.258 14.927 66.654 1.00 32.97 82 ILE A CA 1
ATOM 655 C C . ILE A 1 82 ? -50.971 15.780 65.605 1.00 32.97 82 ILE A C 1
ATOM 657 O O . ILE A 1 82 ? -50.573 15.841 64.443 1.00 32.97 82 ILE A O 1
ATOM 661 N N . SER A 1 83 ? -52.085 16.356 66.037 1.00 34.88 83 SER A N 1
ATOM 662 C CA . SER A 1 83 ? -52.860 17.414 65.398 1.00 34.88 83 SER A CA 1
ATOM 663 C C . SER A 1 83 ? -52.193 18.768 65.619 1.00 34.88 83 SER A C 1
ATOM 665 O O . SER A 1 83 ? -51.761 19.001 66.741 1.00 34.88 83 SER A O 1
ATOM 667 N N . GLU A 1 84 ? -52.239 19.684 64.644 1.00 31.78 84 GLU A N 1
ATOM 668 C CA . GLU A 1 84 ? -52.410 21.118 64.931 1.00 31.78 84 GLU A CA 1
ATOM 669 C C . GLU A 1 84 ? -52.755 21.965 63.691 1.00 31.78 84 GLU A C 1
ATOM 671 O O . GLU A 1 84 ? -52.299 21.720 62.576 1.00 31.78 84 GLU A O 1
ATOM 676 N N . ASN A 1 85 ? -53.618 22.954 63.939 1.00 30.31 85 ASN A N 1
ATOM 677 C CA . ASN A 1 85 ? -54.167 23.977 63.044 1.00 30.31 85 ASN A CA 1
ATOM 678 C C . ASN A 1 85 ? -53.171 25.121 62.762 1.00 30.31 85 ASN A C 1
ATOM 680 O O . ASN A 1 85 ? -52.534 25.572 63.708 1.00 30.31 85 ASN A O 1
ATOM 684 N N . LYS A 1 86 ? -53.208 25.730 61.558 1.00 32.28 86 LYS A N 1
ATOM 685 C CA . LYS A 1 86 ? -53.588 27.155 61.306 1.00 32.28 86 LYS A CA 1
ATOM 686 C C . LYS A 1 86 ? -53.080 27.734 59.965 1.00 32.28 86 LYS A C 1
ATOM 688 O O . LYS A 1 86 ? -51.888 27.718 59.698 1.00 32.28 86 LYS A O 1
ATOM 693 N N . LYS A 1 87 ? -54.033 28.413 59.303 1.00 30.88 87 LYS A N 1
ATOM 694 C CA . LYS A 1 87 ? -54.024 29.725 58.609 1.00 30.88 87 LYS A CA 1
ATOM 695 C C . LYS A 1 87 ? -53.191 29.983 57.340 1.00 30.88 87 LYS A C 1
ATOM 697 O O . LYS A 1 87 ? -51.988 29.761 57.280 1.00 30.88 87 LYS A O 1
ATOM 702 N N . ASP A 1 88 ? -53.916 30.602 56.405 1.00 36.78 88 ASP A N 1
ATOM 703 C CA . ASP A 1 88 ? -53.548 31.178 55.113 1.00 36.78 88 ASP A CA 1
ATOM 704 C C . ASP A 1 88 ? -52.348 32.132 55.128 1.00 36.78 88 ASP A C 1
ATOM 706 O O . ASP A 1 88 ? -52.231 33.014 55.981 1.00 36.78 88 ASP A O 1
ATOM 710 N N . SER A 1 89 ? -51.521 32.012 54.087 1.00 39.31 89 SER A N 1
ATOM 711 C CA . SER A 1 89 ? -50.953 33.150 53.353 1.00 39.31 89 SER A CA 1
ATOM 712 C C . SER A 1 89 ? -50.504 32.665 51.969 1.00 39.31 89 SER A C 1
ATOM 714 O O . SER A 1 89 ? -49.628 31.808 51.843 1.00 39.31 89 SER A O 1
ATOM 716 N N . ASP A 1 90 ? -51.157 33.184 50.931 1.00 46.19 90 ASP A N 1
ATOM 717 C CA . ASP A 1 90 ? -50.920 32.836 49.533 1.00 46.19 90 ASP A CA 1
ATOM 718 C C . ASP A 1 90 ? -49.571 33.372 49.039 1.00 46.19 90 ASP A C 1
ATOM 720 O O . ASP A 1 90 ? -49.401 34.550 48.725 1.00 46.19 90 ASP A O 1
ATOM 724 N N . ILE A 1 91 ? -48.601 32.470 48.919 1.00 46.81 91 ILE A N 1
ATOM 725 C CA . ILE A 1 91 ? -47.440 32.604 48.036 1.00 46.81 91 ILE A CA 1
ATOM 726 C C . ILE A 1 91 ? -47.438 31.325 47.194 1.00 46.81 91 ILE A C 1
ATOM 728 O O . ILE A 1 91 ? -47.563 30.253 47.788 1.00 46.81 91 ILE A O 1
ATOM 732 N N . PRO A 1 92 ? -47.302 31.369 45.850 1.00 44.78 92 PRO A N 1
ATOM 733 C CA . PRO A 1 92 ? -47.444 30.173 45.026 1.00 44.78 92 PRO A CA 1
ATOM 734 C C . PRO A 1 92 ? -46.469 29.084 45.491 1.00 44.78 92 PRO A C 1
ATOM 736 O O . PRO A 1 92 ? -45.250 29.190 45.313 1.00 44.78 92 PRO A O 1
ATOM 739 N N . ILE A 1 93 ? -47.025 28.044 46.121 1.00 48.31 93 ILE A N 1
ATOM 740 C CA . ILE A 1 93 ? -46.306 26.988 46.847 1.00 48.31 93 ILE A CA 1
ATOM 741 C C . ILE A 1 93 ? -45.327 26.248 45.915 1.00 48.31 93 ILE A C 1
ATOM 743 O O . ILE A 1 93 ? -44.289 25.758 46.362 1.00 48.31 93 ILE A O 1
ATOM 747 N N . GLU A 1 94 ? -45.560 26.264 44.601 1.00 50.47 94 GLU A N 1
ATOM 748 C CA . GLU A 1 94 ? -44.637 25.736 43.587 1.00 50.47 94 GLU A CA 1
ATOM 749 C C . GLU A 1 94 ? -43.282 26.461 43.522 1.00 50.47 94 GLU A C 1
ATOM 751 O O . GLU A 1 94 ? -42.242 25.809 43.404 1.00 50.47 94 GLU A O 1
ATOM 756 N N . LYS A 1 95 ? -43.234 27.796 43.653 1.00 44.41 95 LYS A N 1
ATOM 757 C CA . LYS A 1 95 ? -41.953 28.534 43.595 1.00 44.41 95 LYS A CA 1
ATOM 758 C C . LYS A 1 95 ? -41.137 28.372 44.878 1.00 44.41 95 LYS A C 1
ATOM 760 O O . LYS A 1 95 ? -39.913 28.236 44.815 1.00 44.41 95 LYS A O 1
ATOM 765 N N . LEU A 1 96 ? -41.801 28.329 46.035 1.00 41.91 96 LEU A N 1
ATOM 766 C CA . LEU A 1 96 ? -41.163 28.118 47.341 1.00 41.91 96 LEU A CA 1
ATOM 767 C C . LEU A 1 96 ? -40.639 26.688 47.508 1.00 41.91 96 LEU A C 1
ATOM 769 O O . LEU A 1 96 ? -39.522 26.505 47.993 1.00 41.91 96 LEU A O 1
ATOM 773 N N . THR A 1 97 ? -41.389 25.680 47.053 1.00 52.44 97 THR A N 1
ATOM 774 C CA . THR A 1 97 ? -40.932 24.281 47.070 1.00 52.44 97 THR A CA 1
ATOM 775 C C . THR A 1 97 ? -39.741 24.062 46.140 1.00 52.44 97 THR A C 1
ATOM 777 O O . THR A 1 97 ? -38.795 23.379 46.534 1.00 52.44 97 THR A O 1
ATOM 780 N N . TYR A 1 98 ? -39.705 24.702 44.965 1.00 49.44 98 TYR A N 1
ATOM 781 C CA . TYR A 1 98 ? -38.542 24.651 44.073 1.00 49.44 98 TYR A CA 1
ATOM 782 C C . TYR A 1 98 ? -37.295 25.299 44.699 1.00 49.44 98 TYR A C 1
ATOM 784 O O . TYR A 1 98 ? -36.215 24.703 44.689 1.00 49.44 98 TYR A O 1
ATOM 792 N N . PHE A 1 99 ? -37.438 26.472 45.325 1.00 47.09 99 PHE A N 1
ATOM 793 C CA . PHE A 1 99 ? -36.334 27.163 46.004 1.00 47.09 99 PHE A CA 1
ATOM 794 C C . PHE A 1 99 ? -35.813 26.405 47.233 1.00 47.09 99 PHE A C 1
ATOM 796 O O . PHE A 1 99 ? -34.598 26.269 47.398 1.00 47.09 99 PHE A O 1
ATOM 803 N N . TYR A 1 100 ? -36.694 25.858 48.077 1.00 52.22 100 TYR A N 1
ATOM 804 C CA . TYR A 1 100 ? -36.287 25.027 49.218 1.00 52.22 100 TYR A CA 1
ATOM 805 C C . TYR A 1 100 ? -35.628 23.718 48.763 1.00 52.22 100 TYR A C 1
ATOM 807 O O . TYR A 1 100 ? -34.621 23.301 49.344 1.00 52.22 100 TYR A O 1
ATOM 815 N N . LYS A 1 101 ? -36.115 23.112 47.673 1.00 48.59 101 LYS A N 1
ATOM 816 C CA . LYS A 1 101 ? -35.502 21.929 47.054 1.00 48.59 101 LYS A CA 1
ATOM 817 C C . LYS A 1 101 ? -34.109 22.249 46.507 1.00 48.59 101 LYS A C 1
ATOM 819 O O . LYS A 1 101 ? -33.177 21.517 46.826 1.00 48.59 101 LYS A O 1
ATOM 824 N N . MET A 1 102 ? -33.930 23.380 45.818 1.00 48.62 102 MET A N 1
ATOM 825 C CA . MET A 1 102 ? -32.633 23.882 45.331 1.00 48.62 102 MET A CA 1
ATOM 826 C C . MET A 1 102 ? -31.648 24.211 46.461 1.00 48.62 102 MET A C 1
ATOM 828 O O . MET A 1 102 ? -30.481 23.831 46.388 1.00 48.62 102 MET A O 1
ATOM 832 N N . LYS A 1 103 ? -32.104 24.849 47.546 1.00 45.09 103 LYS A N 1
ATOM 833 C CA . LYS A 1 103 ? -31.266 25.188 48.713 1.00 45.09 103 LYS A CA 1
ATOM 834 C C . LYS A 1 103 ? -30.876 23.947 49.531 1.00 45.09 103 LYS A C 1
ATOM 836 O O . LYS A 1 103 ? -29.795 23.902 50.116 1.00 45.09 103 LYS A O 1
ATOM 841 N N . SER A 1 104 ? -31.722 22.911 49.542 1.00 49.69 104 SER A N 1
ATOM 842 C CA . SER A 1 104 ? -31.372 21.594 50.096 1.00 49.69 104 SER A CA 1
ATOM 843 C C . SER A 1 104 ? -30.424 20.811 49.177 1.00 49.69 104 SER A C 1
ATOM 845 O O . SER A 1 104 ? -29.526 20.123 49.666 1.00 49.69 104 SER A O 1
ATOM 847 N N . LEU A 1 105 ? -30.557 20.967 47.851 1.00 44.53 105 LEU A N 1
ATOM 848 C CA . LEU A 1 105 ? -29.636 20.397 46.868 1.00 44.53 105 LEU A CA 1
ATOM 849 C C . LEU A 1 105 ? -28.250 21.035 46.983 1.00 44.53 105 LEU A C 1
ATOM 851 O O . LEU A 1 105 ? -27.262 20.314 47.021 1.00 44.53 105 LEU A O 1
ATOM 855 N N . SER A 1 106 ? -28.152 22.360 47.124 1.00 54.50 106 SER A N 1
ATOM 856 C CA . SER A 1 106 ? -26.858 23.030 47.293 1.00 54.50 106 SER A CA 1
ATOM 857 C C . SER A 1 106 ? -26.185 22.650 48.614 1.00 54.50 106 SER A C 1
ATOM 859 O O . SER A 1 106 ? -24.998 22.345 48.613 1.00 54.50 106 SER A O 1
ATOM 861 N N . LYS A 1 107 ? -26.933 22.535 49.724 1.00 54.16 107 LYS A N 1
ATOM 862 C CA . LYS A 1 107 ? -26.403 22.017 51.004 1.00 54.16 107 LYS A CA 1
ATOM 863 C C . LYS A 1 107 ? -25.971 20.546 50.930 1.00 54.16 107 LYS A C 1
ATOM 865 O O . LYS A 1 107 ? -24.990 20.158 51.568 1.00 54.16 107 LYS A O 1
ATOM 870 N N . THR A 1 108 ? -26.674 19.704 50.171 1.00 56.56 108 THR A N 1
ATOM 871 C CA . THR A 1 108 ? -26.297 18.287 49.990 1.00 56.56 108 THR A CA 1
ATOM 872 C C . THR A 1 108 ? -25.134 18.109 49.015 1.00 56.56 108 THR A C 1
ATOM 874 O O . THR A 1 108 ? -24.326 17.203 49.203 1.00 56.56 108 THR A O 1
ATOM 877 N N . ILE A 1 109 ? -24.994 18.986 48.020 1.00 57.16 109 ILE A N 1
ATOM 878 C CA . ILE A 1 109 ? -23.828 19.056 47.134 1.00 57.16 109 ILE A CA 1
ATOM 879 C C . ILE A 1 109 ? -22.611 19.580 47.908 1.00 57.16 109 ILE A C 1
ATOM 881 O O . ILE A 1 109 ? -21.577 18.926 47.884 1.00 57.16 109 ILE A O 1
ATOM 885 N N . ASP A 1 110 ? -22.740 20.664 48.678 1.00 60.75 110 ASP A N 1
ATOM 886 C CA . ASP A 1 110 ? -21.639 21.246 49.462 1.00 60.75 110 ASP A CA 1
ATOM 887 C C . ASP A 1 110 ? -21.133 20.285 50.551 1.00 60.75 110 ASP A C 1
ATOM 889 O O . ASP A 1 110 ? -19.933 20.108 50.739 1.00 60.75 110 ASP A O 1
ATOM 893 N N . SER A 1 111 ? -22.035 19.557 51.218 1.00 59.50 111 SER A N 1
ATOM 894 C CA . SER A 1 111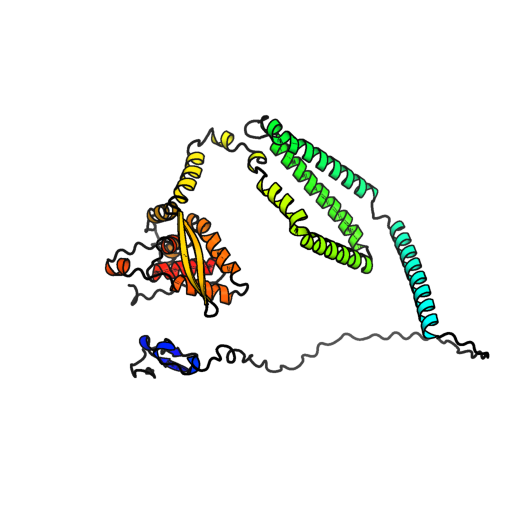 ? -21.644 18.516 52.181 1.00 59.50 111 SER A CA 1
ATOM 895 C C . SER A 1 111 ? -21.044 17.266 51.524 1.00 59.50 111 SER A C 1
ATOM 897 O O . SER A 1 111 ? -20.154 16.646 52.111 1.00 59.50 111 SER A O 1
ATOM 899 N N . LYS A 1 112 ? -21.464 16.902 50.302 1.00 61.88 112 LYS A N 1
ATOM 900 C CA . LYS A 1 112 ? -20.813 15.848 49.503 1.00 61.88 112 LYS A CA 1
ATOM 901 C C . LYS A 1 112 ? -19.434 16.279 49.009 1.00 61.88 112 LYS A C 1
ATOM 903 O O . LYS A 1 112 ? -18.520 15.464 49.067 1.00 61.88 112 LYS A O 1
ATOM 908 N N . ILE A 1 113 ? -19.265 17.534 48.596 1.00 58.50 113 ILE A N 1
ATOM 909 C CA . ILE A 1 113 ? -17.978 18.113 48.187 1.00 58.50 113 ILE A CA 1
ATOM 910 C C . ILE A 1 113 ? -17.042 18.198 49.391 1.00 58.50 113 ILE A C 1
ATOM 912 O O . ILE A 1 113 ? -15.930 17.691 49.314 1.00 58.50 113 ILE A O 1
ATOM 916 N N . LYS A 1 114 ? -17.496 18.716 50.539 1.00 63.53 114 LYS A N 1
ATOM 917 C CA . LYS A 1 114 ? -16.705 18.733 51.781 1.00 63.53 114 LYS A CA 1
ATOM 918 C C . LYS A 1 114 ? -16.309 17.330 52.233 1.00 63.53 114 LYS A C 1
ATOM 920 O O . LYS A 1 114 ? -15.149 17.119 52.569 1.00 63.53 114 LYS A O 1
ATOM 925 N N . ARG A 1 115 ? -17.220 16.346 52.184 1.00 58.19 115 ARG A N 1
ATOM 926 C CA . ARG A 1 115 ? -16.875 14.934 52.454 1.00 58.19 115 ARG A CA 1
ATOM 927 C C . ARG A 1 115 ? -15.891 14.368 51.433 1.00 58.19 115 ARG A C 1
ATOM 929 O O . ARG A 1 115 ? -15.013 13.613 51.826 1.00 58.19 115 ARG A O 1
ATOM 936 N N . TRP A 1 116 ? -16.014 14.721 50.158 1.00 61.12 116 TRP A N 1
ATOM 937 C CA . TRP A 1 116 ? -15.119 14.266 49.094 1.00 61.12 116 TRP A CA 1
ATOM 938 C C . TRP A 1 116 ? -13.710 14.872 49.222 1.00 61.12 116 TRP A C 1
ATOM 940 O O . TRP A 1 116 ? -12.741 14.120 49.196 1.00 61.12 116 TRP A O 1
ATOM 950 N N . VAL A 1 117 ? -13.583 16.179 49.490 1.00 58.66 117 VAL A N 1
ATOM 951 C CA . VAL A 1 117 ? -12.303 16.855 49.793 1.00 58.66 117 VAL A CA 1
ATOM 952 C C . VAL A 1 117 ? -11.669 16.268 51.058 1.00 58.66 117 VAL A C 1
ATOM 954 O O . VAL A 1 117 ? -10.480 15.956 51.083 1.00 58.66 117 VAL A O 1
ATOM 957 N N . PHE A 1 118 ? -12.471 16.030 52.096 1.00 56.66 118 PHE A N 1
ATOM 958 C CA . PHE A 1 118 ? -11.999 15.410 53.332 1.00 56.66 118 PHE A CA 1
ATOM 959 C C . PHE A 1 118 ? -11.551 13.949 53.128 1.00 56.66 118 PHE A C 1
ATOM 961 O O . PHE A 1 118 ? -10.545 13.523 53.692 1.00 56.66 118 PHE A O 1
ATOM 968 N N . MET A 1 119 ? -12.242 13.175 52.280 1.00 54.50 119 MET A N 1
ATOM 969 C CA . MET A 1 119 ? -11.819 11.818 51.899 1.00 54.50 119 MET A CA 1
ATOM 970 C C . MET A 1 119 ? -10.559 11.819 51.023 1.00 54.50 119 MET A C 1
ATOM 972 O O . MET A 1 119 ? -9.733 10.919 51.167 1.00 54.50 119 MET A O 1
ATOM 976 N N . MET A 1 120 ? -10.369 12.835 50.175 1.00 51.44 120 MET A N 1
ATOM 977 C CA . MET A 1 120 ? -9.146 13.030 49.390 1.00 51.44 120 MET A CA 1
ATOM 978 C C . MET A 1 120 ? -7.928 13.265 50.298 1.00 51.44 120 MET A C 1
ATOM 980 O O . MET A 1 120 ? -6.860 12.725 50.030 1.00 51.44 120 MET A O 1
ATOM 984 N N . HIS A 1 121 ? -8.103 13.983 51.415 1.00 49.50 121 HIS A N 1
ATOM 985 C CA . HIS A 1 121 ? -7.029 14.260 52.375 1.00 49.50 121 HIS A CA 1
ATOM 986 C C . HIS A 1 121 ? -6.651 13.049 53.251 1.00 49.50 121 HIS A C 1
ATOM 988 O O . HIS A 1 121 ? -5.524 12.951 53.728 1.00 49.50 121 HIS A O 1
ATOM 994 N N . ARG A 1 122 ? -7.566 12.083 53.439 1.00 48.28 122 ARG A N 1
ATOM 995 C CA . ARG A 1 122 ? -7.339 10.899 54.294 1.00 48.28 122 ARG A CA 1
ATOM 996 C C . ARG A 1 122 ? -6.705 9.709 53.570 1.00 48.28 122 ARG A C 1
ATOM 998 O O . ARG A 1 122 ? -6.370 8.712 54.213 1.00 48.28 122 ARG A O 1
ATOM 1005 N N . ASN A 1 123 ? -6.537 9.793 52.251 1.00 49.62 123 ASN A N 1
ATOM 1006 C CA . ASN A 1 123 ? -5.992 8.706 51.451 1.00 49.62 123 ASN A CA 1
ATOM 1007 C C . ASN A 1 123 ? -4.468 8.858 51.323 1.00 49.62 123 ASN A C 1
ATOM 1009 O O . ASN A 1 123 ? -3.962 9.493 50.402 1.00 49.62 123 ASN A O 1
ATOM 1013 N N . ARG A 1 124 ? -3.736 8.232 52.252 1.00 51.16 124 ARG A N 1
ATOM 1014 C CA . ARG A 1 124 ? -2.259 8.196 52.372 1.00 51.16 124 ARG A CA 1
ATOM 1015 C C . ARG A 1 124 ? -1.500 7.598 51.162 1.00 51.16 124 ARG A C 1
ATOM 1017 O O . ARG A 1 124 ? -0.321 7.297 51.277 1.00 51.16 124 ARG A O 1
ATOM 1024 N N . TYR A 1 125 ? -2.173 7.395 50.029 1.00 54.38 125 TYR A N 1
ATOM 1025 C CA . TYR A 1 125 ? -1.677 6.695 48.838 1.00 54.38 125 TYR A CA 1
ATOM 1026 C C . TYR A 1 125 ? -1.485 7.597 47.606 1.00 54.38 125 TYR A C 1
ATOM 1028 O O . TYR A 1 125 ? -0.941 7.136 46.602 1.00 54.38 125 TYR A O 1
ATOM 1036 N N . ILE A 1 126 ? -1.928 8.861 47.640 1.00 65.00 126 ILE A N 1
ATOM 1037 C CA . ILE A 1 126 ? -1.578 9.838 46.598 1.00 65.00 126 ILE A CA 1
ATOM 1038 C C . ILE A 1 126 ? -0.289 10.515 47.044 1.00 65.00 126 ILE A C 1
ATOM 1040 O O . ILE A 1 126 ? -0.304 11.478 47.806 1.00 65.00 126 ILE A O 1
ATOM 1044 N N . ASP A 1 127 ? 0.830 9.978 46.580 1.00 75.44 127 ASP A N 1
ATOM 1045 C CA . ASP A 1 127 ? 2.144 10.550 46.830 1.00 75.44 127 ASP A CA 1
ATOM 1046 C C . ASP A 1 127 ? 2.353 11.789 45.945 1.00 75.44 127 ASP A C 1
ATOM 1048 O O . ASP A 1 127 ? 2.942 11.736 44.863 1.00 75.44 127 ASP A O 1
ATOM 1052 N N . VAL A 1 128 ? 1.771 12.909 46.382 1.00 80.00 128 VAL A N 1
ATOM 1053 C CA . VAL A 1 128 ? 1.841 14.206 45.691 1.00 80.00 128 VAL A CA 1
ATOM 1054 C C . VAL A 1 128 ? 3.294 14.634 45.492 1.00 80.00 128 VAL A C 1
ATOM 1056 O O . VAL A 1 128 ? 3.631 15.179 44.445 1.00 80.00 128 VAL A O 1
ATOM 1059 N N . HIS A 1 129 ? 4.163 14.332 46.456 1.00 83.50 129 HIS A N 1
ATOM 1060 C CA . HIS A 1 129 ? 5.584 14.645 46.389 1.00 83.50 129 HIS A CA 1
ATOM 1061 C C . HIS A 1 129 ? 6.257 13.938 45.202 1.00 83.50 129 HIS A C 1
ATOM 1063 O O . HIS A 1 129 ? 6.891 14.591 44.374 1.00 83.50 129 HIS A O 1
ATOM 1069 N N . ASN A 1 130 ? 6.032 12.632 45.034 1.00 84.19 130 ASN A N 1
ATOM 1070 C CA . ASN A 1 130 ? 6.559 11.887 43.887 1.00 84.19 130 ASN A CA 1
ATOM 1071 C C . ASN A 1 130 ? 5.997 12.368 42.539 1.00 84.19 130 ASN A C 1
ATOM 1073 O O . ASN A 1 130 ? 6.715 12.372 41.535 1.00 84.19 130 ASN A O 1
ATOM 1077 N N . ILE A 1 131 ? 4.739 12.817 42.500 1.00 88.94 131 ILE A N 1
ATOM 1078 C CA . ILE A 1 131 ? 4.141 13.403 41.290 1.00 88.94 131 ILE A CA 1
ATOM 1079 C C . ILE A 1 131 ? 4.832 14.719 40.929 1.00 88.94 131 ILE A C 1
ATOM 1081 O O . ILE A 1 131 ? 5.212 14.901 39.773 1.00 88.94 131 ILE A O 1
ATOM 1085 N N . LEU A 1 132 ? 5.029 15.608 41.906 1.00 89.44 132 LEU A N 1
ATOM 1086 C CA . LEU A 1 132 ? 5.691 16.898 41.705 1.00 89.44 132 LEU A CA 1
ATOM 1087 C C . LEU A 1 132 ? 7.147 16.725 41.265 1.00 89.44 132 LEU A C 1
ATOM 1089 O O . LEU A 1 132 ? 7.566 17.371 40.308 1.00 89.44 132 LEU A O 1
ATOM 1093 N N . ILE A 1 133 ? 7.891 15.802 41.882 1.00 90.19 133 ILE A N 1
ATOM 1094 C CA . ILE A 1 133 ? 9.258 15.467 41.457 1.00 90.19 133 ILE A CA 1
ATOM 1095 C C . ILE A 1 133 ? 9.268 14.948 40.018 1.00 90.19 133 ILE A C 1
ATOM 1097 O O . ILE A 1 133 ? 10.081 15.385 39.207 1.00 90.19 133 ILE A O 1
ATOM 1101 N N . THR A 1 134 ? 8.358 14.035 39.671 1.00 91.00 134 THR A N 1
ATOM 1102 C CA . THR A 1 134 ? 8.280 13.486 38.307 1.00 91.00 134 THR A CA 1
ATOM 1103 C C . THR A 1 134 ? 7.951 14.575 37.284 1.00 91.00 134 THR A C 1
ATOM 1105 O O . THR A 1 134 ? 8.520 14.586 36.194 1.00 91.00 134 THR A O 1
ATOM 1108 N N . PHE A 1 135 ? 7.058 15.504 37.635 1.00 93.62 135 PHE A N 1
ATOM 1109 C CA . PHE A 1 135 ? 6.722 16.654 36.800 1.00 93.62 135 PHE A CA 1
ATOM 1110 C C . PHE A 1 135 ? 7.919 17.595 36.621 1.00 93.62 135 PHE A C 1
ATOM 1112 O O . PHE A 1 135 ? 8.229 17.978 35.497 1.00 93.62 135 PHE A O 1
ATOM 1119 N N . PHE A 1 136 ? 8.639 17.904 37.700 1.00 95.62 136 PHE A N 1
ATOM 1120 C CA . PHE A 1 136 ? 9.847 18.726 37.651 1.00 95.62 136 PHE A CA 1
ATOM 1121 C C . PHE A 1 136 ? 10.917 18.121 36.729 1.00 95.62 136 PHE A C 1
ATOM 1123 O O . PHE A 1 136 ? 11.439 18.811 35.854 1.00 95.62 136 PHE A O 1
ATOM 1130 N N . TRP A 1 137 ? 11.181 16.815 36.845 1.00 95.44 137 TRP A N 1
ATOM 1131 C CA . TRP A 1 137 ? 12.097 16.108 35.942 1.00 95.44 137 TRP A CA 1
ATOM 1132 C C . TRP A 1 137 ? 11.645 16.151 34.482 1.00 95.44 137 TRP A C 1
ATOM 1134 O O . TRP A 1 137 ? 12.481 16.291 33.593 1.00 95.44 137 TRP A O 1
ATOM 1144 N N . LEU A 1 138 ? 10.340 16.045 34.220 1.00 95.75 138 LEU A N 1
ATOM 1145 C CA . LEU A 1 138 ? 9.808 16.155 32.863 1.00 95.75 138 LEU A CA 1
ATOM 1146 C C . LEU A 1 138 ? 10.075 17.544 32.273 1.00 95.75 138 LEU A C 1
ATOM 1148 O O . LEU A 1 138 ? 10.522 17.634 31.135 1.00 95.75 138 LEU A O 1
ATOM 1152 N N . VAL A 1 139 ? 9.846 18.610 33.045 1.00 95.94 139 VAL A N 1
ATOM 1153 C CA . VAL A 1 139 ? 10.122 19.991 32.614 1.00 95.94 139 VAL A CA 1
ATOM 1154 C C . VAL A 1 139 ? 11.612 20.186 32.336 1.00 95.94 139 VAL A C 1
ATOM 1156 O O . VAL A 1 139 ? 11.967 20.717 31.286 1.00 95.94 139 VAL A O 1
ATOM 1159 N N . LEU A 1 140 ? 12.485 19.699 33.224 1.00 96.31 140 LEU A N 1
ATOM 1160 C CA . LEU A 1 140 ? 13.936 19.765 33.038 1.00 96.31 140 LEU A CA 1
ATOM 1161 C C . LEU A 1 140 ? 14.382 19.042 31.754 1.00 96.31 140 LEU A C 1
ATOM 1163 O O . LEU A 1 140 ? 15.202 19.566 31.005 1.00 96.31 140 LEU A O 1
ATOM 1167 N N . LEU A 1 141 ? 13.821 17.858 31.483 1.00 96.12 141 LEU A N 1
ATOM 1168 C CA . LEU A 1 141 ? 14.122 17.074 30.281 1.00 96.12 141 LEU A CA 1
ATOM 1169 C C . LEU A 1 141 ? 13.580 17.713 28.996 1.00 96.12 141 LEU A C 1
ATOM 1171 O O . LEU A 1 141 ? 14.222 17.630 27.953 1.00 96.12 141 LEU A O 1
ATOM 1175 N N . LEU A 1 142 ? 12.409 18.350 29.049 1.00 95.88 142 LEU A N 1
ATOM 1176 C CA . LEU A 1 142 ? 11.870 19.100 27.912 1.00 95.88 142 LEU A CA 1
ATOM 1177 C C . LEU A 1 142 ? 12.727 20.332 27.611 1.00 95.88 142 LEU A C 1
ATOM 1179 O O . LEU A 1 142 ? 13.008 20.616 26.449 1.00 95.88 142 LEU A O 1
ATOM 1183 N N . PHE A 1 143 ? 13.189 21.026 28.652 1.00 95.81 143 PHE A N 1
ATOM 1184 C CA . PHE A 1 143 ? 14.091 22.164 28.510 1.00 95.81 143 PHE A CA 1
ATOM 1185 C C . PHE A 1 143 ? 15.439 21.745 27.913 1.00 95.81 143 PHE A C 1
ATOM 1187 O O . PHE A 1 143 ? 15.901 22.362 26.955 1.00 95.81 143 PHE A O 1
ATOM 1194 N N . SER A 1 144 ? 16.040 20.656 28.406 1.00 94.06 144 SER A N 1
ATOM 1195 C CA . SER A 1 144 ? 17.289 20.143 27.839 1.00 94.06 144 SER A CA 1
ATOM 1196 C C . SER A 1 144 ? 17.114 19.673 26.394 1.00 94.06 144 SER A C 1
ATOM 1198 O O . SER A 1 144 ? 17.914 20.047 25.543 1.00 94.06 144 SER A O 1
ATOM 1200 N N . SER A 1 145 ? 16.042 18.937 26.081 1.00 93.81 145 SER A N 1
ATOM 1201 C CA . SER A 1 145 ? 15.721 18.513 24.711 1.00 93.81 145 SER A CA 1
ATOM 1202 C C . SER A 1 145 ? 15.546 19.709 23.768 1.00 93.81 145 SER A C 1
ATOM 1204 O O . SER A 1 145 ? 16.066 19.686 22.655 1.00 93.81 145 SER A O 1
ATOM 1206 N N . SER A 1 146 ? 14.903 20.790 24.228 1.00 93.62 146 SER A N 1
ATOM 1207 C CA . SER A 1 146 ? 14.770 22.030 23.455 1.00 93.62 146 SER A CA 1
ATOM 1208 C C . SER A 1 146 ? 16.120 22.694 23.183 1.00 93.62 146 SER A C 1
ATOM 1210 O O . SER A 1 146 ? 16.352 23.130 22.060 1.00 93.62 146 SER A O 1
ATOM 1212 N N . ILE A 1 147 ? 17.017 22.765 24.174 1.00 93.94 147 ILE A N 1
ATOM 1213 C CA . ILE A 1 147 ? 18.368 23.321 23.987 1.00 93.94 147 ILE A CA 1
ATOM 1214 C C . ILE A 1 147 ? 19.157 22.488 22.974 1.00 93.94 147 ILE A C 1
ATOM 1216 O O . ILE A 1 147 ? 19.821 23.050 22.104 1.00 93.94 147 ILE A O 1
ATOM 1220 N N . ILE A 1 148 ? 19.077 21.161 23.079 1.00 93.44 148 ILE A N 1
ATOM 1221 C CA . ILE A 1 148 ? 19.763 20.237 22.171 1.00 93.44 148 ILE A CA 1
ATOM 1222 C C . ILE A 1 148 ? 19.231 20.405 20.748 1.00 93.44 148 ILE A C 1
ATOM 1224 O O . ILE A 1 148 ? 20.026 20.523 19.823 1.00 93.44 148 ILE A O 1
ATOM 1228 N N . TYR A 1 149 ? 17.909 20.482 20.578 1.00 91.81 149 TYR A N 1
ATOM 1229 C CA . TYR A 1 149 ? 17.275 20.674 19.273 1.00 91.81 149 TYR A CA 1
ATOM 1230 C C . TYR A 1 149 ? 17.691 21.993 18.613 1.00 91.81 149 TYR A C 1
ATOM 1232 O O . TYR A 1 149 ? 18.079 22.006 17.450 1.00 91.81 149 TYR A O 1
ATOM 1240 N N . SER A 1 150 ? 17.693 23.101 19.361 1.00 91.88 150 SER A N 1
ATOM 1241 C CA . SER A 1 150 ? 18.102 24.409 18.827 1.00 91.88 150 SER A CA 1
ATOM 1242 C C . SER A 1 150 ? 19.577 24.480 18.417 1.00 91.88 150 SER A C 1
ATOM 1244 O O . SER A 1 150 ? 19.964 25.400 17.705 1.00 91.88 150 SER A O 1
ATOM 1246 N N . ASN A 1 151 ? 20.408 23.546 18.882 1.00 92.94 151 ASN A N 1
ATOM 1247 C CA . ASN A 1 151 ? 21.833 23.470 18.554 1.00 92.94 151 ASN A CA 1
ATOM 1248 C C . ASN A 1 151 ? 22.176 22.183 17.789 1.00 92.94 151 ASN A C 1
ATOM 1250 O O . ASN A 1 151 ? 23.341 21.791 17.749 1.00 92.94 151 ASN A O 1
ATOM 1254 N N . LEU A 1 152 ? 21.177 21.511 17.209 1.00 90.88 152 LEU A N 1
ATOM 1255 C CA . LEU A 1 152 ? 21.328 20.158 16.682 1.00 90.88 152 LEU A CA 1
ATOM 1256 C C . LEU A 1 152 ? 22.352 20.088 15.544 1.00 90.88 152 LEU A C 1
ATOM 1258 O O . LEU A 1 152 ? 23.182 19.186 15.547 1.00 90.88 152 LEU A O 1
ATOM 1262 N N . GLU A 1 153 ? 22.353 21.066 14.635 1.00 87.31 153 GLU A N 1
ATOM 1263 C CA . GLU A 1 153 ? 23.331 21.164 13.540 1.00 87.31 153 GLU A CA 1
ATOM 1264 C C . GLU A 1 153 ? 24.770 21.234 14.067 1.00 87.31 153 GLU A C 1
ATOM 1266 O O . GLU A 1 153 ? 25.580 20.363 13.763 1.00 87.31 153 GLU A O 1
ATOM 1271 N N . LYS A 1 154 ? 25.058 22.190 14.962 1.00 90.12 154 LYS A N 1
ATOM 1272 C CA . LYS A 1 154 ? 26.388 22.366 15.574 1.00 90.12 154 LYS A CA 1
ATOM 1273 C C . LYS A 1 154 ? 26.832 21.146 16.380 1.00 90.12 154 LYS A C 1
ATOM 1275 O O . LYS A 1 154 ? 28.004 20.793 16.398 1.00 90.12 154 LYS A O 1
ATOM 1280 N N . LEU A 1 155 ? 25.902 20.494 17.078 1.00 88.00 155 LEU A N 1
ATOM 1281 C CA . LEU A 1 155 ? 26.200 19.286 17.850 1.00 88.00 155 LEU A CA 1
ATOM 1282 C C . LEU A 1 155 ? 26.417 18.057 16.954 1.00 88.00 155 LEU A C 1
ATOM 1284 O O . LEU A 1 155 ? 27.098 17.117 17.367 1.00 88.00 155 LEU A O 1
ATOM 1288 N N . ASN A 1 156 ? 25.844 18.046 15.751 1.00 87.44 156 ASN A N 1
ATOM 1289 C CA . ASN A 1 156 ? 26.013 16.977 14.771 1.00 87.44 156 ASN A CA 1
ATOM 1290 C C . ASN A 1 156 ? 27.337 17.060 14.005 1.00 87.44 156 ASN A C 1
ATOM 1292 O O . ASN A 1 156 ? 27.770 16.035 13.481 1.00 87.44 156 ASN A O 1
ATOM 1296 N N . GLU A 1 157 ? 28.008 18.217 14.001 1.00 87.25 157 GLU A N 1
ATOM 1297 C CA . GLU A 1 157 ? 29.395 18.355 13.523 1.00 87.25 157 GLU A CA 1
ATOM 1298 C C . GLU A 1 157 ? 30.377 17.518 14.363 1.00 87.25 157 GLU A C 1
ATOM 1300 O O . GLU A 1 157 ? 31.404 17.059 13.866 1.00 87.25 157 GLU A O 1
ATOM 1305 N N . ILE A 1 158 ? 30.048 17.261 15.635 1.00 86.62 158 ILE A N 1
ATOM 1306 C CA . ILE A 1 158 ? 30.833 16.388 16.508 1.00 86.62 158 ILE A CA 1
ATOM 1307 C C . ILE A 1 158 ? 30.462 14.934 16.194 1.00 86.62 158 ILE A C 1
ATOM 1309 O O . ILE A 1 158 ? 29.496 14.381 16.730 1.00 86.62 158 ILE A O 1
ATOM 1313 N N . THR A 1 159 ? 31.236 14.300 15.316 1.00 81.31 159 THR A N 1
ATOM 1314 C CA . THR A 1 159 ? 31.071 12.884 14.965 1.00 81.31 159 THR A CA 1
ATOM 1315 C C . THR A 1 159 ? 32.092 12.005 15.683 1.00 81.31 159 THR A C 1
ATOM 1317 O O . THR A 1 159 ? 33.297 12.220 15.554 1.00 81.31 159 THR A O 1
ATOM 1320 N N . ILE A 1 160 ? 31.628 10.972 16.392 1.00 80.19 160 ILE A N 1
ATOM 1321 C CA . ILE A 1 160 ? 32.487 9.912 16.944 1.00 80.19 160 ILE A CA 1
ATOM 1322 C C . ILE A 1 160 ? 32.337 8.684 16.047 1.00 80.19 160 ILE A C 1
ATOM 1324 O O . ILE A 1 160 ? 31.306 8.011 16.080 1.00 80.19 160 ILE A O 1
ATOM 1328 N N . VAL A 1 161 ? 33.363 8.392 15.243 1.00 78.06 161 VAL A N 1
ATOM 1329 C CA . VAL A 1 161 ? 33.372 7.327 14.222 1.00 78.06 161 VAL A CA 1
ATOM 1330 C C . VAL A 1 161 ? 32.296 7.556 13.151 1.00 78.06 161 VAL A C 1
ATOM 1332 O O . VAL A 1 161 ? 32.559 8.185 12.136 1.00 78.06 161 VAL A O 1
ATOM 1335 N N . PHE A 1 162 ? 31.076 7.088 13.392 1.00 71.06 162 PHE A N 1
ATOM 1336 C CA . PHE A 1 162 ? 29.919 7.239 12.509 1.00 71.06 162 PHE A CA 1
ATOM 1337 C C . PHE A 1 162 ? 28.714 7.849 13.229 1.00 71.06 162 PHE A C 1
ATOM 1339 O O . PHE A 1 162 ? 27.630 7.946 12.658 1.00 71.06 162 PHE A O 1
ATOM 1346 N N . LEU A 1 163 ? 28.860 8.206 14.503 1.00 81.56 163 LEU A N 1
ATOM 1347 C CA . LEU A 1 163 ? 27.755 8.623 15.345 1.00 81.56 163 LEU A CA 1
ATOM 1348 C C . LEU A 1 163 ? 27.736 10.150 15.477 1.00 81.56 163 LEU A C 1
ATOM 1350 O O . LEU A 1 163 ? 28.681 10.734 16.009 1.00 81.56 163 LEU A O 1
ATOM 1354 N N . ARG A 1 164 ? 26.656 10.789 15.021 1.00 88.19 164 ARG A N 1
ATOM 1355 C CA . ARG A 1 164 ? 26.383 12.215 15.245 1.00 88.19 164 ARG A CA 1
ATOM 1356 C C . ARG A 1 164 ? 25.953 12.402 16.698 1.00 88.19 164 ARG A C 1
ATOM 1358 O O . ARG A 1 164 ? 24.902 11.902 17.114 1.00 88.19 164 ARG A O 1
ATOM 1365 N N . VAL A 1 165 ? 26.786 13.082 17.486 1.00 88.44 165 VAL A N 1
ATOM 1366 C CA . VAL A 1 165 ? 26.585 13.199 18.938 1.00 88.44 165 VAL A CA 1
ATOM 1367 C C . VAL A 1 165 ? 25.304 13.971 19.264 1.00 88.44 165 VAL A C 1
ATOM 1369 O O . VAL A 1 165 ? 24.567 13.547 20.155 1.00 88.44 165 VAL A O 1
ATOM 1372 N N . GLY A 1 166 ? 24.991 15.040 18.524 1.00 90.50 166 GLY A N 1
ATOM 1373 C CA . GLY A 1 166 ? 23.763 15.823 18.704 1.00 90.50 166 GLY A CA 1
ATOM 1374 C C . GLY A 1 166 ? 22.488 14.987 18.600 1.00 90.50 166 GLY A C 1
ATOM 1375 O O . GLY A 1 166 ? 21.688 14.953 19.535 1.00 90.50 166 GLY A O 1
ATOM 1376 N N . SER A 1 167 ? 22.333 14.240 17.511 1.00 89.62 167 SER A N 1
ATOM 1377 C CA . SER A 1 167 ? 21.189 13.361 17.260 1.00 89.62 167 SER A CA 1
ATOM 1378 C C . SER A 1 167 ? 21.078 12.221 18.268 1.00 89.62 167 SER A C 1
ATOM 1380 O O . SER A 1 167 ? 19.977 11.903 18.721 1.00 89.62 167 SER A O 1
ATOM 1382 N N . LEU A 1 168 ? 22.204 11.621 18.678 1.00 92.50 168 LEU A N 1
ATOM 1383 C CA . LEU A 1 168 ? 22.197 10.600 19.729 1.00 92.50 168 LEU A CA 1
ATOM 1384 C C . LEU A 1 168 ? 21.703 11.182 21.057 1.00 92.50 168 LEU A C 1
ATOM 1386 O O . LEU A 1 168 ? 20.836 10.600 21.714 1.00 92.50 168 LEU A O 1
ATOM 1390 N N . LEU A 1 169 ? 22.254 12.328 21.455 1.00 93.50 169 LEU A N 1
ATOM 1391 C CA . LEU A 1 169 ? 21.884 13.026 22.678 1.00 93.50 169 LEU A CA 1
ATOM 1392 C C . LEU A 1 169 ? 20.397 13.410 22.642 1.00 93.50 169 LEU A C 1
ATOM 1394 O O . LEU A 1 169 ? 19.672 13.187 23.614 1.00 93.50 169 LEU A O 1
ATOM 1398 N N . TYR A 1 170 ? 19.917 13.901 21.499 1.00 93.56 170 TYR A N 1
ATOM 1399 C CA . TYR A 1 170 ? 18.511 14.225 21.292 1.00 93.56 170 TYR A CA 1
ATOM 1400 C C . TYR A 1 170 ? 17.617 12.990 21.447 1.00 93.56 170 TYR A C 1
ATOM 1402 O O . TYR A 1 170 ? 16.680 13.017 22.242 1.00 93.56 170 TYR A O 1
ATOM 1410 N N . LEU A 1 171 ? 17.937 11.869 20.795 1.00 92.50 171 LEU A N 1
ATOM 1411 C CA . LEU A 1 171 ? 17.168 10.627 20.930 1.00 92.50 171 LEU A CA 1
ATOM 1412 C C . LEU A 1 171 ? 17.147 10.096 22.364 1.00 92.50 171 LEU A C 1
ATOM 1414 O O . LEU A 1 171 ? 16.091 9.683 22.851 1.00 92.50 171 LEU A O 1
ATOM 1418 N N . LEU A 1 172 ? 18.284 10.140 23.062 1.00 94.44 172 LEU A N 1
ATOM 1419 C CA . LEU A 1 172 ? 18.361 9.752 24.469 1.00 94.44 172 LEU A CA 1
ATOM 1420 C C . LEU A 1 172 ? 17.457 10.638 25.328 1.00 94.44 172 LEU A C 1
ATOM 1422 O O . LEU A 1 172 ? 16.657 10.119 26.110 1.00 94.44 172 LEU A O 1
ATOM 1426 N N . THR A 1 173 ? 17.527 11.962 25.170 1.00 94.69 173 THR A N 1
ATOM 1427 C CA . THR A 1 173 ? 16.660 12.874 25.933 1.00 94.69 173 THR A CA 1
ATOM 1428 C C . THR A 1 173 ? 15.183 12.668 25.608 1.00 94.69 173 THR A C 1
ATOM 1430 O O . THR A 1 173 ? 14.387 12.528 26.537 1.00 94.69 173 THR A O 1
ATOM 1433 N N . THR A 1 174 ? 14.811 12.513 24.335 1.00 92.50 174 THR A N 1
ATOM 1434 C CA . THR A 1 174 ? 13.432 12.222 23.914 1.00 92.50 174 THR A CA 1
ATOM 1435 C C . THR A 1 174 ? 12.929 10.902 24.500 1.00 92.50 174 THR A C 1
ATOM 1437 O O . THR A 1 174 ? 11.810 10.835 25.013 1.00 92.50 174 THR A O 1
ATOM 1440 N N . PHE A 1 175 ? 13.761 9.857 24.532 1.00 95.50 175 PHE A N 1
ATOM 1441 C CA . PHE A 1 175 ? 13.423 8.595 25.193 1.00 95.50 175 PHE A CA 1
ATOM 1442 C C . PHE A 1 175 ? 13.112 8.795 26.686 1.00 95.50 175 PHE A C 1
ATOM 1444 O O . PHE A 1 175 ? 12.111 8.275 27.194 1.00 95.50 175 PHE A O 1
ATOM 1451 N N . TYR A 1 176 ? 13.924 9.581 27.401 1.00 96.38 176 TYR A N 1
ATOM 1452 C CA . TYR A 1 176 ? 13.683 9.886 28.813 1.00 96.38 176 TYR A CA 1
ATOM 1453 C C . TYR A 1 176 ? 12.452 10.772 29.038 1.00 96.38 176 TYR A C 1
ATOM 1455 O O . TYR A 1 176 ? 11.735 10.550 30.021 1.00 96.38 176 TYR A O 1
ATOM 1463 N N . VAL A 1 177 ? 12.157 11.712 28.133 1.00 96.06 177 VAL A N 1
ATOM 1464 C CA . VAL A 1 177 ? 10.913 12.501 28.140 1.00 96.06 177 VAL A CA 1
ATOM 1465 C C . VAL A 1 177 ? 9.709 11.567 28.041 1.00 96.06 177 VAL A C 1
ATOM 1467 O O . VAL A 1 177 ? 8.841 11.593 28.916 1.00 96.06 177 VAL A O 1
ATOM 1470 N N . VAL A 1 178 ? 9.685 10.671 27.048 1.00 95.25 178 VAL A N 1
ATOM 1471 C CA . VAL A 1 178 ? 8.588 9.707 26.854 1.00 95.25 178 VAL A CA 1
ATOM 1472 C C . VAL A 1 178 ? 8.445 8.790 28.069 1.00 95.25 178 VAL A C 1
ATOM 1474 O O . VAL A 1 178 ? 7.348 8.626 28.608 1.00 95.25 178 VAL A O 1
ATOM 1477 N N . LYS A 1 179 ? 9.550 8.226 28.569 1.00 95.12 179 LYS A N 1
ATOM 1478 C CA . LYS A 1 179 ? 9.556 7.351 29.752 1.00 95.12 179 LYS A CA 1
ATOM 1479 C C . LYS A 1 179 ? 9.001 8.055 30.994 1.00 95.12 179 LYS A C 1
ATOM 1481 O O . LYS A 1 179 ? 8.219 7.458 31.739 1.00 95.12 179 LYS A O 1
ATOM 1486 N N . THR A 1 180 ? 9.386 9.309 31.221 1.00 92.62 180 THR A N 1
ATOM 1487 C CA . THR A 1 180 ? 8.930 10.113 32.366 1.00 92.62 180 THR A CA 1
ATOM 1488 C C . THR A 1 180 ? 7.465 10.520 32.205 1.00 92.62 180 THR A C 1
ATOM 1490 O O . THR A 1 180 ? 6.686 10.363 33.147 1.00 92.62 180 THR A O 1
ATOM 1493 N N . GLY A 1 181 ? 7.046 10.905 30.997 1.00 92.25 181 GLY A N 1
ATOM 1494 C CA . GLY A 1 181 ? 5.644 11.161 30.663 1.00 92.25 181 GLY A CA 1
ATOM 1495 C C . GLY A 1 181 ? 4.754 9.942 30.922 1.00 92.25 181 GLY A C 1
ATOM 1496 O O . GLY A 1 181 ? 3.722 10.049 31.583 1.00 92.25 181 GLY A O 1
ATOM 1497 N N . MET A 1 182 ? 5.194 8.744 30.524 1.00 91.19 182 MET A N 1
ATOM 1498 C CA . MET A 1 182 ? 4.468 7.497 30.794 1.00 91.19 182 MET A CA 1
ATOM 1499 C C . MET A 1 182 ? 4.342 7.186 32.292 1.00 91.19 182 MET A C 1
ATOM 1501 O O . MET A 1 182 ? 3.311 6.662 32.725 1.00 91.19 182 MET A O 1
ATOM 1505 N N . ARG A 1 183 ? 5.349 7.513 33.117 1.00 88.88 183 ARG A N 1
ATOM 1506 C CA . ARG A 1 183 ? 5.229 7.417 34.586 1.00 88.88 183 ARG A CA 1
ATOM 1507 C C . ARG A 1 183 ? 4.183 8.395 35.117 1.00 88.88 183 ARG A C 1
ATOM 1509 O O . ARG A 1 183 ? 3.325 7.990 35.899 1.00 88.88 183 ARG A O 1
ATOM 1516 N N . LEU A 1 184 ? 4.201 9.640 34.649 1.00 90.06 184 LEU A N 1
ATOM 1517 C CA . LEU A 1 184 ? 3.244 10.667 35.058 1.00 90.06 184 LEU A CA 1
ATOM 1518 C C . LEU A 1 184 ? 1.798 10.275 34.697 1.00 90.06 184 LEU A C 1
ATOM 1520 O O . LEU A 1 184 ? 0.901 10.367 35.537 1.00 90.06 184 LEU A O 1
ATOM 1524 N N . ILE A 1 185 ? 1.580 9.709 33.504 1.00 88.75 185 ILE A N 1
ATOM 1525 C CA . ILE A 1 185 ? 0.280 9.161 33.082 1.00 88.75 185 ILE A CA 1
ATOM 1526 C C . ILE A 1 185 ? -0.197 8.056 34.035 1.00 88.75 185 ILE A C 1
ATOM 1528 O O . ILE A 1 185 ? -1.384 8.002 34.362 1.00 88.75 185 ILE A O 1
ATOM 1532 N N . LYS A 1 186 ? 0.694 7.182 34.530 1.00 86.62 186 LYS A N 1
ATOM 1533 C CA . LYS A 1 186 ? 0.317 6.163 35.528 1.00 86.62 186 LYS A CA 1
ATOM 1534 C C . LYS A 1 186 ? -0.184 6.811 36.820 1.00 86.62 186 LYS A C 1
ATOM 1536 O O . LYS A 1 186 ? -1.227 6.388 37.317 1.00 86.62 186 LYS A O 1
ATOM 1541 N N . HIS A 1 187 ? 0.495 7.841 37.329 1.00 82.69 187 HIS A N 1
ATOM 1542 C CA . HIS A 1 187 ? 0.043 8.577 38.517 1.00 82.69 187 HIS A CA 1
ATOM 1543 C C . HIS A 1 187 ? -1.331 9.221 38.302 1.00 82.69 187 HIS A C 1
ATOM 1545 O O . HIS A 1 187 ? -2.236 9.024 39.117 1.00 82.69 187 HIS A O 1
ATOM 1551 N N . PHE A 1 188 ? -1.536 9.892 37.165 1.00 82.75 188 PHE A N 1
ATOM 1552 C CA . PHE A 1 188 ? -2.838 10.459 36.816 1.00 82.75 188 PHE A CA 1
ATOM 1553 C C . PHE A 1 188 ? -3.926 9.393 36.670 1.00 82.75 188 PHE A C 1
ATOM 1555 O O . PHE A 1 188 ? -5.041 9.590 37.146 1.00 82.75 188 PHE A O 1
ATOM 1562 N N . LYS A 1 189 ? -3.614 8.228 36.091 1.00 84.75 189 LYS A N 1
ATOM 1563 C CA . LYS A 1 189 ? -4.552 7.102 35.979 1.00 84.75 189 LYS A CA 1
ATOM 1564 C C . LYS A 1 189 ? -4.982 6.579 37.348 1.00 84.75 189 LYS A C 1
ATOM 1566 O O . LYS A 1 189 ? -6.158 6.258 37.527 1.00 84.75 189 LYS A O 1
ATOM 1571 N N . TYR A 1 190 ? -4.063 6.494 38.312 1.00 79.94 190 TYR A N 1
ATOM 1572 C CA . TYR A 1 190 ? -4.411 6.135 39.687 1.00 79.94 190 TYR A CA 1
ATOM 1573 C C . TYR A 1 190 ? -5.336 7.178 40.309 1.00 79.94 190 TYR A C 1
ATOM 1575 O O . TYR A 1 190 ? -6.400 6.801 40.793 1.00 79.94 190 TYR A O 1
ATOM 1583 N N . ILE A 1 191 ? -5.006 8.468 40.205 1.00 79.19 191 ILE A N 1
ATOM 1584 C CA . ILE A 1 191 ? -5.865 9.555 40.699 1.00 79.19 191 ILE A CA 1
ATOM 1585 C C . ILE A 1 191 ? -7.258 9.467 40.066 1.00 79.19 191 ILE A C 1
ATOM 1587 O O . ILE A 1 191 ? -8.258 9.485 40.778 1.00 79.19 191 ILE A O 1
ATOM 1591 N N . PHE A 1 192 ? -7.331 9.288 38.745 1.00 79.88 192 PHE A N 1
ATOM 1592 C CA . PHE A 1 192 ? -8.582 9.221 37.995 1.00 79.88 192 PHE A CA 1
ATOM 1593 C C . PHE A 1 192 ? -9.445 8.012 38.377 1.00 79.88 192 PHE A C 1
ATOM 1595 O O . PHE A 1 192 ? -10.670 8.122 38.429 1.00 79.88 192 PHE A O 1
ATOM 1602 N N . ARG A 1 193 ? -8.845 6.855 38.694 1.00 76.69 193 ARG A N 1
ATOM 1603 C CA . ARG A 1 193 ? -9.595 5.660 39.126 1.00 76.69 193 ARG A CA 1
ATOM 1604 C C . ARG A 1 193 ? -10.400 5.906 40.400 1.00 76.69 193 ARG A C 1
ATOM 1606 O O . ARG A 1 193 ? -11.553 5.477 40.446 1.00 76.69 193 ARG A O 1
ATOM 1613 N N . TYR A 1 194 ? -9.829 6.631 41.363 1.00 74.19 194 TYR A N 1
ATOM 1614 C CA . TYR A 1 194 ? -10.460 6.936 42.652 1.00 74.19 194 TYR A CA 1
ATOM 1615 C C . TYR A 1 194 ? -11.475 8.083 42.599 1.00 74.19 194 TYR A C 1
ATOM 1617 O O . TYR A 1 194 ? -12.163 8.334 43.588 1.00 74.19 194 TYR A O 1
ATOM 1625 N N . GLN A 1 195 ? -11.613 8.761 41.457 1.00 77.88 195 GLN A N 1
ATOM 1626 C CA . GLN A 1 195 ? -12.618 9.805 41.302 1.00 77.88 195 GLN A CA 1
ATOM 1627 C C . GLN A 1 195 ? -14.031 9.237 41.163 1.00 77.88 195 GLN A C 1
ATOM 1629 O O . GLN A 1 195 ? -14.259 8.209 40.514 1.00 77.88 195 GLN A O 1
ATOM 1634 N N . GLY A 1 196 ? -14.997 9.945 41.754 1.00 79.75 196 GLY A N 1
ATOM 1635 C CA . GLY A 1 196 ? -16.415 9.639 41.592 1.00 79.75 196 GLY A CA 1
ATOM 1636 C C . GLY A 1 196 ? -16.842 9.766 40.128 1.00 79.75 196 GLY A C 1
ATOM 1637 O O . GLY A 1 196 ? -16.302 10.585 39.384 1.00 79.75 196 GLY A O 1
ATOM 1638 N N . ASN A 1 197 ? -17.830 8.971 39.708 1.00 80.81 197 ASN A N 1
ATOM 1639 C CA . ASN A 1 197 ? -18.266 8.919 38.306 1.00 80.81 197 ASN A CA 1
ATOM 1640 C C . ASN A 1 197 ? -18.640 10.301 37.745 1.00 80.81 197 ASN A C 1
ATOM 1642 O O . ASN A 1 197 ? -18.309 10.594 36.603 1.00 80.81 197 ASN A O 1
ATOM 1646 N N . TRP A 1 198 ? -19.238 11.180 38.557 1.00 80.75 198 TRP A N 1
ATOM 1647 C CA . TRP A 1 198 ? -19.575 12.542 38.133 1.00 80.75 198 TRP A CA 1
ATOM 1648 C C . TRP A 1 198 ? -18.346 13.360 37.703 1.00 80.75 198 TRP A C 1
ATOM 1650 O O . TRP A 1 198 ? -18.379 13.987 36.652 1.00 80.75 198 TRP A O 1
ATOM 1660 N N . VAL A 1 199 ? -17.231 13.276 38.437 1.00 81.12 199 VAL A N 1
ATOM 1661 C CA . VAL A 1 199 ? -15.976 13.964 38.075 1.00 81.12 199 VAL A CA 1
ATOM 1662 C C . VAL A 1 199 ? -15.410 13.412 36.762 1.00 81.12 199 VAL A C 1
ATOM 1664 O O . VAL A 1 199 ? -14.954 14.180 35.918 1.00 81.12 199 VAL A O 1
ATOM 1667 N N . LYS A 1 200 ? -15.492 12.091 36.546 1.00 82.19 200 LYS A N 1
ATOM 1668 C CA . LYS A 1 200 ? -15.048 11.448 35.296 1.00 82.19 200 LYS A CA 1
ATOM 1669 C C . LYS A 1 200 ? -15.845 11.953 34.090 1.00 82.19 200 LYS A C 1
ATOM 1671 O O . LYS A 1 200 ? -15.246 12.292 33.074 1.00 82.19 200 LYS A O 1
ATOM 1676 N N . TYR A 1 201 ? -17.172 12.042 34.215 1.00 87.88 201 TYR A N 1
ATOM 1677 C CA . TYR A 1 201 ? -18.029 12.571 33.151 1.00 87.88 201 TYR A CA 1
ATOM 1678 C C . TYR A 1 201 ? -17.776 14.059 32.897 1.00 87.88 201 TYR A C 1
ATOM 1680 O O . TYR A 1 201 ? -17.684 14.451 31.739 1.00 87.88 201 TYR A O 1
ATOM 1688 N N . SER A 1 202 ? -17.580 14.869 33.943 1.00 82.81 202 SER A N 1
ATOM 1689 C CA . SER A 1 202 ? -17.243 16.290 33.788 1.00 82.81 202 SER A CA 1
ATOM 1690 C C . SER A 1 202 ? -15.929 16.499 33.027 1.00 82.81 202 SER A C 1
ATOM 1692 O O . SER A 1 202 ? -15.878 17.328 32.124 1.00 82.81 202 SER A O 1
ATOM 1694 N N . ILE A 1 203 ? -14.887 15.710 33.323 1.00 86.50 203 ILE A N 1
ATOM 1695 C CA . ILE A 1 203 ? -13.610 15.753 32.586 1.00 86.50 203 ILE A CA 1
ATOM 1696 C C . ILE A 1 203 ? -13.803 15.322 31.125 1.00 86.50 203 ILE A C 1
ATOM 1698 O O . ILE A 1 203 ? -13.249 15.944 30.223 1.00 86.50 203 ILE A O 1
ATOM 1702 N N . MET A 1 204 ? -14.605 14.283 30.875 1.00 86.75 204 MET A N 1
ATOM 1703 C CA . MET A 1 204 ? -14.872 13.796 29.518 1.00 86.75 204 MET A CA 1
ATOM 1704 C C . MET A 1 204 ? -15.643 14.823 28.675 1.00 86.75 204 MET A C 1
ATOM 1706 O O . MET A 1 204 ? -15.309 15.030 27.512 1.00 86.75 204 MET A O 1
ATOM 1710 N N . ILE A 1 205 ? -16.633 15.501 29.266 1.00 91.81 205 ILE A N 1
ATOM 1711 C CA . ILE A 1 205 ? -17.384 16.586 28.618 1.00 91.81 205 ILE A CA 1
ATOM 1712 C C . ILE A 1 205 ? -16.460 17.771 28.323 1.00 91.81 205 ILE A C 1
ATOM 1714 O O . ILE A 1 205 ? -16.489 18.298 27.216 1.00 91.81 205 ILE A O 1
ATOM 1718 N N . LEU A 1 206 ? -15.602 18.157 29.272 1.00 93.88 206 LEU A N 1
ATOM 1719 C CA . LEU A 1 206 ? -14.623 19.225 29.064 1.00 93.88 206 LEU A CA 1
ATOM 1720 C C . LEU A 1 206 ? -13.669 18.900 27.907 1.00 93.88 206 LEU A C 1
ATOM 1722 O O . LEU A 1 206 ? -13.440 19.740 27.043 1.00 93.88 206 LEU A O 1
ATOM 1726 N N . PHE A 1 207 ? -13.151 17.671 27.856 1.00 91.44 207 PHE A N 1
ATOM 1727 C CA . PHE A 1 207 ? -12.273 17.223 26.776 1.00 91.44 207 PHE A CA 1
ATOM 1728 C C . PHE A 1 207 ? -12.987 17.214 25.418 1.00 91.44 207 PHE A C 1
ATOM 1730 O O . PHE A 1 207 ? -12.421 17.647 24.419 1.00 91.44 207 PHE A O 1
ATOM 1737 N N . PHE A 1 208 ? -14.252 16.790 25.382 1.00 93.31 208 PHE A N 1
ATOM 1738 C CA . PHE A 1 208 ? -15.073 16.843 24.174 1.00 93.31 208 PHE A CA 1
ATOM 1739 C C . PHE A 1 208 ? -15.291 18.283 23.685 1.00 93.31 208 PHE A C 1
ATOM 1741 O O . PHE A 1 208 ? -15.139 18.552 22.496 1.00 93.31 208 PHE A O 1
ATOM 1748 N N . LEU A 1 209 ? -15.569 19.225 24.593 1.00 93.44 209 LEU A N 1
ATOM 1749 C CA . LEU A 1 209 ? -15.692 20.646 24.256 1.00 93.44 209 LEU A CA 1
ATOM 1750 C C . LEU A 1 209 ? -14.373 21.238 23.741 1.00 93.44 209 LEU A C 1
ATOM 1752 O O . LEU A 1 209 ? -14.397 22.021 22.796 1.00 93.44 209 LEU A O 1
ATOM 1756 N N . LEU A 1 210 ? -13.230 20.841 24.312 1.00 90.00 210 LEU A N 1
ATOM 1757 C CA . LEU A 1 210 ? -11.908 21.245 23.820 1.00 90.00 210 LEU A CA 1
ATOM 1758 C C . LEU A 1 210 ? -11.631 20.712 22.411 1.00 90.00 210 LEU A C 1
ATOM 1760 O O . LEU A 1 210 ? -11.142 21.461 21.573 1.00 90.00 210 LEU A O 1
ATOM 1764 N N . ILE A 1 211 ? -11.981 19.454 22.127 1.00 88.88 211 ILE A N 1
ATOM 1765 C CA . ILE A 1 211 ? -11.852 18.882 20.778 1.00 88.88 211 ILE A CA 1
ATOM 1766 C C . ILE A 1 211 ? -12.736 19.635 19.784 1.00 88.88 211 ILE A C 1
ATOM 1768 O O . ILE A 1 211 ? -12.280 19.963 18.693 1.00 88.88 211 ILE A O 1
ATOM 1772 N N . LEU A 1 212 ? -13.988 19.922 20.148 1.00 89.19 212 LEU A N 1
ATOM 1773 C CA . LEU A 1 212 ? -14.884 20.698 19.291 1.00 89.19 212 LEU A CA 1
ATOM 1774 C C . LEU A 1 212 ? -14.344 22.108 19.036 1.00 89.19 212 LEU A C 1
ATOM 1776 O O . LEU A 1 212 ? -14.421 22.589 17.908 1.00 89.19 212 LEU A O 1
ATOM 1780 N N . ASN A 1 213 ? -13.767 22.747 20.058 1.00 90.00 213 ASN A N 1
ATOM 1781 C CA . ASN A 1 213 ? -13.118 24.045 19.913 1.00 90.00 213 ASN A CA 1
ATOM 1782 C C . ASN A 1 213 ? -11.925 23.961 18.946 1.00 90.00 213 ASN A C 1
ATOM 1784 O O . ASN A 1 213 ? -11.892 24.716 17.981 1.00 90.00 213 ASN A O 1
ATOM 1788 N N . ALA A 1 214 ? -11.031 22.982 19.132 1.00 82.56 214 ALA A N 1
ATOM 1789 C CA . ALA A 1 214 ? -9.877 22.750 18.261 1.00 82.56 214 ALA A CA 1
ATOM 1790 C C . ALA A 1 214 ? -10.273 22.414 16.811 1.00 82.56 214 ALA A C 1
ATOM 1792 O O . ALA A 1 214 ? -9.586 22.801 15.871 1.00 82.56 214 ALA A O 1
ATOM 1793 N N . TYR A 1 215 ? -11.392 21.713 16.604 1.00 84.69 215 TYR A N 1
ATOM 1794 C CA . TYR A 1 215 ? -11.918 21.439 15.265 1.00 84.69 215 TYR A CA 1
ATOM 1795 C C . TYR A 1 215 ? -12.499 22.696 14.599 1.00 84.69 215 TYR A C 1
ATOM 1797 O O . TYR A 1 215 ? -12.340 22.890 13.395 1.00 84.69 215 TYR A O 1
ATOM 1805 N N . GLY A 1 216 ? -13.153 23.567 15.375 1.00 84.56 216 GLY A N 1
ATOM 1806 C CA . GLY A 1 216 ? -13.647 24.858 14.893 1.00 84.56 216 GLY A CA 1
ATOM 1807 C C . GLY A 1 216 ? -12.524 25.826 14.508 1.00 84.56 216 GLY A C 1
ATOM 1808 O O . GLY A 1 216 ? -12.687 26.605 13.576 1.00 84.56 216 GLY A O 1
ATOM 1809 N N . THR A 1 217 ? -11.372 25.738 15.176 1.00 86.44 217 THR A N 1
ATOM 1810 C CA . THR A 1 217 ? -10.166 26.548 14.929 1.00 86.44 217 THR A CA 1
ATOM 1811 C C . THR A 1 217 ? -9.080 25.771 14.182 1.00 86.44 217 THR A C 1
ATOM 1813 O O . THR A 1 217 ? -7.887 25.998 14.376 1.00 86.44 217 THR A O 1
ATOM 1816 N N . LYS A 1 218 ? -9.481 24.839 13.305 1.00 76.19 218 LYS A N 1
ATOM 1817 C CA . LYS A 1 218 ? -8.546 23.914 12.649 1.00 76.19 218 LYS A CA 1
ATOM 1818 C C . LYS A 1 218 ? -7.388 24.615 11.922 1.00 76.19 218 LYS A C 1
ATOM 1820 O O . LYS A 1 218 ? -6.262 24.143 12.012 1.00 76.19 218 LYS A O 1
ATOM 1825 N N . GLU A 1 219 ? -7.663 25.747 11.274 1.00 75.06 219 GLU A N 1
ATOM 1826 C CA . GLU A 1 219 ? -6.689 26.478 10.452 1.00 75.06 219 GLU A CA 1
ATOM 1827 C C . GLU A 1 219 ? -5.638 27.187 11.314 1.00 75.06 219 GLU A C 1
ATOM 1829 O O . GLU A 1 219 ? -4.476 27.286 10.947 1.00 75.06 219 GLU A O 1
ATOM 1834 N N . THR A 1 220 ? -6.006 27.632 12.517 1.00 78.19 220 THR A N 1
ATOM 1835 C CA . THR A 1 220 ? -5.066 28.307 13.423 1.00 78.19 220 THR A CA 1
ATOM 1836 C C . THR A 1 220 ? -4.332 27.340 14.346 1.00 78.19 220 THR A C 1
ATOM 1838 O O . THR A 1 220 ? -3.271 27.682 14.863 1.00 78.19 220 THR A O 1
ATOM 1841 N N . PHE A 1 221 ? -4.879 26.140 14.570 1.00 74.44 221 PHE A N 1
ATOM 1842 C CA . PHE A 1 221 ? -4.295 25.155 15.478 1.00 74.44 221 PHE A CA 1
ATOM 1843 C C . PHE A 1 221 ? -3.502 24.052 14.765 1.00 74.44 221 PHE A C 1
ATOM 1845 O O . PHE A 1 221 ? -2.408 23.719 15.214 1.00 74.44 221 PHE A O 1
ATOM 1852 N N . PHE A 1 222 ? -4.026 23.465 13.681 1.00 74.44 222 PHE A N 1
ATOM 1853 C CA . PHE A 1 222 ? -3.391 22.319 13.018 1.00 74.44 222 PHE A CA 1
ATOM 1854 C C . PHE A 1 222 ? -2.437 22.724 11.898 1.00 74.44 222 PHE A C 1
ATOM 1856 O O . PHE A 1 222 ? -1.379 22.106 11.796 1.00 74.44 222 PHE A O 1
ATOM 1863 N N . ASP A 1 223 ? -2.756 23.745 11.101 1.00 78.00 223 ASP A N 1
ATOM 1864 C CA . ASP A 1 223 ? -1.927 24.102 9.941 1.00 78.00 223 ASP A CA 1
ATOM 1865 C C . ASP A 1 223 ? -0.498 24.524 10.339 1.00 78.00 223 ASP A C 1
ATOM 1867 O O . ASP A 1 223 ? 0.440 23.964 9.773 1.00 78.00 223 ASP A O 1
ATOM 1871 N N . PRO A 1 224 ? -0.271 25.340 11.394 1.00 83.31 224 PRO A N 1
ATOM 1872 C CA . PRO A 1 224 ? 1.087 25.650 11.858 1.00 83.31 224 PRO A CA 1
ATOM 1873 C C . PRO A 1 224 ? 1.847 24.429 12.397 1.00 83.31 224 PRO A C 1
ATOM 1875 O O . PRO A 1 224 ? 3.075 24.375 12.351 1.00 83.31 224 PRO A O 1
ATOM 1878 N N . LEU A 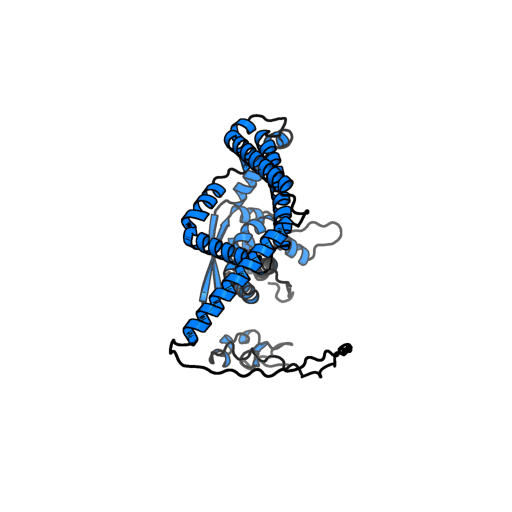1 225 ? 1.132 23.437 12.944 1.00 71.94 225 LEU A N 1
ATOM 1879 C CA . LEU A 1 225 ? 1.737 22.185 13.411 1.00 71.94 225 LEU A CA 1
ATOM 1880 C C . LEU A 1 225 ? 2.111 21.269 12.239 1.00 71.94 225 LEU A C 1
ATOM 1882 O O . LEU A 1 225 ? 3.136 20.595 12.307 1.00 71.94 225 LEU A O 1
ATOM 1886 N N . LEU A 1 226 ? 1.289 21.239 11.187 1.00 76.81 226 LEU A N 1
ATOM 1887 C CA . LEU A 1 226 ? 1.511 20.470 9.961 1.00 76.81 226 LEU A CA 1
ATOM 1888 C C . LEU A 1 226 ? 2.643 21.057 9.119 1.00 76.81 226 LEU A C 1
ATOM 1890 O O . LEU A 1 226 ? 3.498 20.306 8.663 1.00 76.81 226 LEU A O 1
ATOM 1894 N N . GLU A 1 227 ? 2.683 22.378 8.961 1.00 77.81 227 GLU A N 1
ATOM 1895 C CA . GLU A 1 227 ? 3.774 23.090 8.288 1.00 77.81 227 GLU A CA 1
ATOM 1896 C C . GLU A 1 227 ? 5.101 22.830 9.007 1.00 77.81 227 GLU A C 1
ATOM 1898 O O . GLU A 1 227 ? 6.029 22.285 8.416 1.00 77.81 227 GLU A O 1
ATOM 1903 N N . LYS A 1 228 ? 5.132 23.023 10.333 1.00 77.12 228 LYS A N 1
ATOM 1904 C CA . LYS A 1 228 ? 6.313 22.707 11.143 1.00 77.12 228 LYS A CA 1
ATOM 1905 C C . LYS A 1 228 ? 6.715 21.235 11.076 1.00 77.12 228 LYS A C 1
ATOM 1907 O O . LYS A 1 228 ? 7.892 20.944 11.206 1.00 77.12 228 LYS A O 1
ATOM 1912 N N . TYR A 1 229 ? 5.771 20.304 10.928 1.00 75.19 229 TYR A N 1
ATOM 1913 C CA . TYR A 1 229 ? 6.087 18.884 10.760 1.00 75.19 229 TYR A CA 1
ATOM 1914 C C . TYR A 1 229 ? 6.734 18.596 9.401 1.00 75.19 229 TYR A C 1
ATOM 1916 O O . TYR A 1 229 ? 7.682 17.818 9.337 1.00 75.19 229 TYR A O 1
ATOM 1924 N N . ASN A 1 230 ? 6.233 19.225 8.339 1.00 74.25 230 ASN A N 1
ATOM 1925 C CA . ASN A 1 230 ? 6.767 19.065 6.989 1.00 74.25 230 ASN A CA 1
ATOM 1926 C C . ASN A 1 230 ? 8.153 19.714 6.830 1.00 74.25 230 ASN A C 1
ATOM 1928 O O . ASN A 1 230 ? 8.953 19.216 6.046 1.00 74.25 230 ASN A O 1
ATOM 1932 N N . ASP A 1 231 ? 8.447 20.758 7.608 1.00 76.31 231 ASP A N 1
ATOM 1933 C CA . ASP A 1 231 ? 9.749 21.438 7.637 1.00 76.31 231 ASP A CA 1
ATOM 1934 C C . ASP A 1 231 ? 10.813 20.712 8.484 1.00 76.31 231 ASP A C 1
ATOM 1936 O O . ASP A 1 231 ? 11.969 21.137 8.530 1.00 76.31 231 ASP A O 1
ATOM 1940 N N . ILE A 1 232 ? 10.457 19.630 9.193 1.00 75.62 232 ILE A N 1
ATOM 1941 C CA . ILE A 1 232 ? 11.443 18.850 9.953 1.00 75.62 232 ILE A CA 1
ATOM 1942 C C . ILE A 1 232 ? 12.306 18.052 8.979 1.00 75.62 232 ILE A C 1
ATOM 1944 O O . ILE A 1 232 ? 11.853 17.086 8.364 1.00 75.62 232 ILE A O 1
ATOM 1948 N N . ASP A 1 233 ? 13.591 18.391 8.932 1.00 75.06 233 ASP A N 1
ATOM 1949 C CA . ASP A 1 233 ? 14.595 17.551 8.296 1.00 75.06 233 ASP A CA 1
ATOM 1950 C C . ASP A 1 233 ? 14.879 16.312 9.167 1.00 75.06 233 ASP A C 1
ATOM 1952 O O . ASP A 1 233 ? 15.618 16.344 10.159 1.00 75.06 233 ASP A O 1
ATOM 1956 N N . PHE A 1 234 ? 14.255 15.190 8.804 1.00 75.56 234 PHE A N 1
ATOM 1957 C CA . PHE A 1 234 ? 14.443 13.916 9.494 1.00 75.56 234 PHE A CA 1
ATOM 1958 C C . PHE A 1 234 ? 15.861 13.355 9.341 1.00 75.56 234 PHE A C 1
ATOM 1960 O O . PHE A 1 234 ? 16.272 12.559 10.189 1.00 75.56 234 PHE A O 1
ATOM 1967 N N . GLU A 1 235 ? 16.632 13.768 8.328 1.00 75.31 235 GLU A N 1
ATOM 1968 C CA . GLU A 1 235 ? 18.026 13.342 8.171 1.00 75.31 235 GLU A CA 1
ATOM 1969 C C . GLU A 1 235 ? 18.906 13.936 9.272 1.00 75.31 235 GLU A C 1
ATOM 1971 O O . GLU A 1 235 ? 19.790 13.251 9.805 1.00 75.31 235 GLU A O 1
ATOM 1976 N N . LEU A 1 236 ? 18.607 15.165 9.702 1.00 77.12 236 LEU A N 1
ATOM 1977 C CA . LEU A 1 236 ? 19.293 15.820 10.811 1.00 77.12 236 LEU A CA 1
ATOM 1978 C C . LEU A 1 236 ? 19.078 15.082 12.139 1.00 77.12 236 LEU A C 1
ATOM 1980 O O . LEU A 1 236 ? 19.960 15.093 12.990 1.00 77.12 236 LEU A O 1
ATOM 1984 N N . LEU A 1 237 ? 17.951 14.385 12.313 1.00 80.00 237 LEU A N 1
ATOM 1985 C CA . LEU A 1 237 ? 17.619 13.637 13.533 1.00 80.00 237 LEU A CA 1
ATOM 1986 C C . LEU A 1 237 ? 18.241 12.232 13.584 1.00 80.00 237 LEU A C 1
ATOM 1988 O O . LEU A 1 237 ? 18.179 11.567 14.623 1.00 80.00 237 LEU A O 1
ATOM 1992 N N . THR A 1 238 ? 18.855 11.761 12.494 1.00 80.00 238 THR A N 1
ATOM 1993 C CA . THR A 1 238 ? 19.490 10.437 12.465 1.00 80.00 238 THR A CA 1
ATOM 1994 C C . THR A 1 238 ? 20.835 10.453 13.209 1.00 80.00 238 THR A C 1
ATOM 1996 O O . THR A 1 238 ? 21.682 11.310 12.950 1.00 80.00 238 THR A O 1
ATOM 1999 N N . PRO A 1 239 ? 21.068 9.533 14.168 1.00 76.44 239 PRO A N 1
ATOM 2000 C CA . PRO A 1 239 ? 22.310 9.488 14.943 1.00 76.44 239 PRO A CA 1
ATOM 2001 C C . PRO A 1 239 ? 23.450 8.799 14.201 1.00 76.44 239 PRO A C 1
ATOM 2003 O O . PRO A 1 239 ? 24.596 8.928 14.613 1.00 76.44 239 PRO A O 1
ATOM 2006 N N . PHE A 1 240 ? 23.157 8.077 13.124 1.00 73.50 240 PHE A N 1
ATOM 2007 C CA . PHE A 1 240 ? 24.151 7.372 12.331 1.00 73.50 240 PHE A CA 1
ATOM 2008 C C . PHE A 1 240 ? 24.405 8.142 11.042 1.00 73.50 240 PHE A C 1
ATOM 2010 O O . PHE A 1 240 ? 23.491 8.357 10.249 1.00 73.50 240 PHE A O 1
ATOM 2017 N N . ASN A 1 241 ? 25.661 8.505 10.809 1.00 61.28 241 ASN A N 1
ATOM 2018 C CA . ASN A 1 241 ? 26.133 8.906 9.501 1.00 61.28 241 ASN A CA 1
ATOM 2019 C C . ASN A 1 241 ? 26.294 7.631 8.665 1.00 61.28 241 ASN A C 1
ATOM 2021 O O . ASN A 1 241 ? 27.356 7.010 8.640 1.00 61.28 241 ASN A O 1
ATOM 2025 N N . LEU A 1 242 ? 25.192 7.194 8.050 1.00 53.66 242 LEU A N 1
ATOM 2026 C CA . LEU A 1 242 ? 25.147 6.009 7.189 1.00 53.66 242 LEU A CA 1
ATOM 2027 C C . LEU A 1 242 ? 26.124 6.108 6.010 1.00 53.66 242 LEU A C 1
ATOM 2029 O O . LEU A 1 242 ? 26.514 5.088 5.474 1.00 53.66 242 LEU A O 1
ATOM 2033 N N . THR A 1 243 ? 26.587 7.297 5.637 1.00 50.53 243 THR A N 1
ATOM 2034 C CA . THR A 1 243 ? 27.669 7.445 4.656 1.00 50.53 243 THR A CA 1
ATOM 2035 C C . THR A 1 243 ? 28.998 6.919 5.213 1.00 50.53 243 THR A C 1
ATOM 2037 O O . THR A 1 243 ? 29.567 5.996 4.649 1.00 50.53 243 THR A O 1
ATOM 2040 N N . ALA A 1 244 ? 29.409 7.343 6.412 1.00 49.91 244 ALA A N 1
ATOM 2041 C CA . ALA A 1 244 ? 30.697 6.969 7.013 1.00 49.91 244 ALA A CA 1
ATOM 2042 C C . ALA A 1 244 ? 30.848 5.473 7.376 1.00 49.91 244 ALA A C 1
ATOM 2044 O O . ALA A 1 244 ? 31.961 4.952 7.398 1.00 49.91 244 ALA A O 1
ATOM 2045 N N . ILE A 1 245 ? 29.750 4.760 7.667 1.00 44.22 245 ILE A N 1
ATOM 2046 C CA . ILE A 1 245 ? 29.774 3.298 7.920 1.00 44.22 245 ILE A CA 1
ATOM 2047 C C . ILE A 1 245 ? 29.961 2.519 6.611 1.00 44.22 245 ILE A C 1
ATOM 2049 O O . ILE A 1 245 ? 30.566 1.448 6.600 1.00 44.22 245 ILE A O 1
ATOM 2053 N N . PHE A 1 246 ? 29.456 3.070 5.508 1.00 42.72 246 PHE A N 1
ATOM 2054 C CA . PHE A 1 246 ? 29.478 2.464 4.181 1.00 42.72 246 PHE A CA 1
ATOM 2055 C C . PHE A 1 246 ? 30.606 3.034 3.296 1.00 42.72 246 PHE A C 1
ATOM 2057 O O . PHE A 1 246 ? 30.869 2.512 2.220 1.00 42.72 246 PHE A O 1
ATOM 2064 N N . ASP A 1 247 ? 31.376 4.018 3.762 1.00 44.59 247 ASP A N 1
ATOM 2065 C CA . ASP A 1 247 ? 32.562 4.522 3.052 1.00 44.59 247 ASP A CA 1
ATOM 2066 C C . ASP A 1 247 ? 33.745 3.529 3.080 1.00 44.59 247 ASP A C 1
ATOM 2068 O O . ASP A 1 247 ? 34.662 3.628 2.266 1.00 44.59 247 ASP A O 1
ATOM 2072 N N . GLY A 1 248 ? 33.704 2.509 3.949 1.00 47.22 248 GLY A N 1
ATOM 2073 C CA . GLY A 1 248 ? 34.577 1.327 3.856 1.00 47.22 248 GLY A CA 1
ATOM 2074 C C . GLY A 1 248 ? 34.018 0.205 2.969 1.00 47.22 248 GLY A C 1
ATOM 2075 O O . GLY A 1 248 ? 34.750 -0.700 2.572 1.00 47.22 248 GLY A O 1
ATOM 2076 N N . ALA A 1 249 ? 32.724 0.255 2.648 1.00 43.88 249 ALA A N 1
ATOM 2077 C CA . ALA A 1 249 ? 32.025 -0.729 1.836 1.00 43.88 249 ALA A CA 1
ATOM 2078 C C . ALA A 1 249 ? 30.810 -0.066 1.174 1.00 43.88 249 ALA A C 1
ATOM 2080 O O . ALA A 1 249 ? 29.736 -0.041 1.772 1.00 43.88 249 ALA A O 1
ATOM 2081 N N . SER A 1 250 ? 30.988 0.427 -0.061 1.00 47.91 250 SER A N 1
ATOM 2082 C CA . SER A 1 250 ? 29.947 0.876 -1.009 1.00 47.91 250 SER A CA 1
ATOM 2083 C C . SER A 1 250 ? 29.617 2.384 -1.141 1.00 47.91 250 SER A C 1
ATOM 2085 O O . SER A 1 250 ? 28.467 2.809 -1.048 1.00 47.91 250 SER A O 1
ATOM 2087 N N . SER A 1 251 ? 30.567 3.170 -1.662 1.00 43.03 251 SER A N 1
ATOM 2088 C CA . SER A 1 251 ? 30.226 4.366 -2.469 1.00 43.03 251 SER A CA 1
ATOM 2089 C C . SER A 1 251 ? 29.396 4.023 -3.727 1.00 43.03 251 SER A C 1
ATOM 2091 O O . SER A 1 251 ? 28.743 4.879 -4.326 1.00 43.03 251 SER A O 1
ATOM 2093 N N . THR A 1 252 ? 29.367 2.745 -4.114 1.00 47.16 252 THR A N 1
ATOM 2094 C CA . THR A 1 252 ? 28.621 2.226 -5.264 1.00 47.16 252 THR A CA 1
ATOM 2095 C C . THR A 1 252 ? 27.162 1.892 -4.941 1.00 47.16 252 THR A C 1
ATOM 2097 O O . THR A 1 252 ? 26.314 2.128 -5.784 1.00 47.16 252 THR A O 1
ATOM 2100 N N . GLN A 1 253 ? 26.811 1.381 -3.751 1.00 38.91 253 GLN A N 1
ATOM 2101 C CA . GLN A 1 253 ? 25.426 0.937 -3.488 1.00 38.91 253 GLN A CA 1
ATOM 2102 C C . GLN A 1 253 ? 24.472 2.082 -3.152 1.00 38.91 253 GLN A C 1
ATOM 2104 O O . GLN A 1 253 ? 23.311 2.012 -3.536 1.00 38.91 253 GLN A O 1
ATOM 2109 N N . TYR A 1 254 ? 24.925 3.140 -2.476 1.00 35.81 254 TYR A N 1
ATOM 2110 C CA . TYR A 1 254 ? 24.055 4.280 -2.154 1.00 35.81 254 TYR A CA 1
ATOM 2111 C C . TYR A 1 254 ? 23.781 5.156 -3.388 1.00 35.81 254 TYR A C 1
ATOM 2113 O O . TYR A 1 254 ? 22.661 5.626 -3.593 1.00 35.81 254 TYR A O 1
ATOM 2121 N N . SER A 1 255 ? 24.787 5.306 -4.258 1.00 41.97 255 SER A N 1
ATOM 2122 C CA . SER A 1 255 ? 24.616 5.903 -5.584 1.00 41.97 255 SER A CA 1
ATOM 2123 C C . SER A 1 255 ? 23.770 5.009 -6.492 1.00 41.97 255 SER A C 1
ATOM 2125 O O . SER A 1 255 ? 22.872 5.534 -7.132 1.00 41.97 255 SER A O 1
ATOM 2127 N N . LEU A 1 256 ? 23.945 3.680 -6.473 1.00 47.41 256 LEU A N 1
ATOM 2128 C CA . LEU A 1 256 ? 23.078 2.738 -7.197 1.00 47.41 256 LEU A CA 1
ATOM 2129 C C . LEU A 1 256 ? 21.641 2.719 -6.671 1.00 47.41 256 LEU A C 1
ATOM 2131 O O . LEU A 1 256 ? 20.739 2.609 -7.477 1.00 47.41 256 LEU A O 1
ATOM 2135 N N . PHE A 1 257 ? 21.388 2.851 -5.367 1.00 45.19 257 PHE A N 1
ATOM 2136 C CA . PHE A 1 257 ? 20.024 2.837 -4.824 1.00 45.19 257 PHE A CA 1
ATOM 2137 C C . PHE A 1 257 ? 19.265 4.125 -5.160 1.00 45.19 257 PHE A C 1
ATOM 2139 O O . PHE A 1 257 ? 18.089 4.079 -5.519 1.00 45.19 257 PHE A O 1
ATOM 2146 N N . ASN A 1 258 ? 19.934 5.281 -5.088 1.00 52.41 258 ASN A N 1
ATOM 2147 C CA . ASN A 1 258 ? 19.349 6.551 -5.517 1.00 52.41 258 ASN A CA 1
ATOM 2148 C C . ASN A 1 258 ? 19.277 6.675 -7.043 1.00 52.41 258 ASN A C 1
ATOM 2150 O O . ASN A 1 258 ? 18.301 7.235 -7.533 1.00 52.41 258 ASN A O 1
ATOM 2154 N N . ALA A 1 259 ? 20.236 6.117 -7.787 1.00 55.53 259 ALA A N 1
ATOM 2155 C CA . ALA A 1 259 ? 20.172 6.015 -9.243 1.00 55.53 259 ALA A CA 1
ATOM 2156 C C . ALA A 1 259 ? 19.049 5.068 -9.674 1.00 55.53 259 ALA A C 1
ATOM 2158 O O . ALA A 1 259 ? 18.189 5.489 -10.422 1.00 55.53 259 ALA A O 1
ATOM 2159 N N . GLU A 1 260 ? 18.946 3.864 -9.104 1.00 62.41 260 GLU A N 1
ATOM 2160 C CA . GLU A 1 260 ? 17.859 2.912 -9.370 1.00 62.41 260 GLU A CA 1
ATOM 2161 C C . GLU A 1 260 ? 16.500 3.525 -9.007 1.00 62.41 260 GLU A C 1
ATOM 2163 O O . GLU A 1 260 ? 15.531 3.404 -9.752 1.00 62.41 260 GLU A O 1
ATOM 2168 N N . LYS A 1 261 ? 16.408 4.252 -7.885 1.00 64.75 261 LYS A N 1
ATOM 2169 C CA . LYS A 1 261 ? 15.193 4.995 -7.538 1.00 64.75 261 LYS A CA 1
ATOM 2170 C C . LYS A 1 261 ? 14.932 6.148 -8.513 1.00 64.75 261 LYS A C 1
ATOM 2172 O O . LYS A 1 261 ? 13.781 6.356 -8.860 1.00 64.75 261 LYS A O 1
ATOM 2177 N N . MET A 1 262 ? 15.935 6.887 -8.984 1.00 65.19 262 MET A N 1
ATOM 2178 C CA . MET A 1 262 ? 15.732 7.895 -10.033 1.00 65.19 262 MET A CA 1
ATOM 2179 C C . MET A 1 262 ? 15.337 7.250 -11.366 1.00 65.19 262 MET A C 1
ATOM 2181 O O . MET A 1 262 ? 14.495 7.808 -12.061 1.00 65.19 262 MET A O 1
ATOM 2185 N N . ASP A 1 263 ? 15.857 6.069 -11.689 1.00 83.81 263 ASP A N 1
ATOM 2186 C CA . ASP A 1 263 ? 15.613 5.344 -12.936 1.00 83.81 263 ASP A CA 1
ATOM 2187 C C . ASP A 1 263 ? 14.189 4.784 -12.991 1.00 83.81 263 ASP A C 1
ATOM 2189 O O . ASP A 1 263 ? 13.533 4.871 -14.024 1.00 83.81 263 ASP A O 1
ATOM 2193 N N . LEU A 1 264 ? 13.646 4.286 -11.875 1.00 90.44 264 LEU A N 1
ATOM 2194 C CA . LEU A 1 264 ? 12.275 3.758 -11.829 1.00 90.44 264 LEU A CA 1
ATOM 2195 C C . LEU A 1 264 ? 11.191 4.844 -11.963 1.00 90.44 264 LEU A C 1
ATOM 2197 O O . LEU A 1 264 ? 10.077 4.541 -12.391 1.00 90.44 264 LEU A O 1
ATOM 2201 N N . TYR A 1 265 ? 11.498 6.095 -11.608 1.00 90.69 265 TYR A N 1
ATOM 2202 C CA . TYR A 1 265 ? 10.569 7.234 -11.659 1.00 90.69 265 TYR A CA 1
ATOM 2203 C C . TYR A 1 265 ? 10.722 8.075 -12.944 1.00 90.69 265 TYR A C 1
ATOM 2205 O O . TYR A 1 265 ? 10.222 9.199 -13.017 1.00 90.69 265 TYR A O 1
ATOM 2213 N N . GLN A 1 266 ? 11.391 7.544 -13.971 1.00 92.94 266 GLN A N 1
ATOM 2214 C CA . GLN A 1 266 ? 11.523 8.200 -15.276 1.00 92.94 266 GLN A CA 1
ATOM 2215 C C . GLN A 1 266 ? 10.227 8.147 -16.096 1.00 92.94 266 GLN A C 1
ATOM 2217 O O . GLN A 1 266 ? 9.412 7.238 -15.929 1.00 92.94 266 GLN A O 1
ATOM 2222 N N . ASP A 1 267 ? 10.069 9.107 -17.014 1.00 93.50 267 ASP A N 1
ATOM 2223 C CA . ASP A 1 267 ? 8.927 9.237 -17.938 1.00 93.50 267 ASP A CA 1
ATOM 2224 C C . ASP A 1 267 ? 7.553 9.163 -17.229 1.00 93.50 267 ASP A C 1
ATOM 2226 O O . ASP A 1 267 ? 6.798 8.197 -17.402 1.00 93.50 267 ASP A O 1
ATOM 2230 N N . PRO A 1 268 ? 7.223 10.148 -16.367 1.00 95.81 268 PRO A N 1
ATOM 2231 C CA . PRO A 1 268 ? 5.929 10.196 -15.704 1.00 95.81 268 PRO A CA 1
ATOM 2232 C C . PRO A 1 268 ? 4.803 10.422 -16.717 1.00 95.81 268 PRO A C 1
ATOM 2234 O O . PRO A 1 268 ? 4.829 11.334 -17.543 1.00 95.81 268 PRO A O 1
ATOM 2237 N N . LYS A 1 269 ? 3.751 9.621 -16.592 1.00 94.06 269 LYS A N 1
ATOM 2238 C CA . LYS A 1 269 ? 2.580 9.621 -17.458 1.00 94.06 269 LYS A CA 1
ATOM 2239 C C . LYS A 1 269 ? 1.308 9.533 -16.634 1.00 94.06 269 LYS A C 1
ATOM 2241 O O . LYS A 1 269 ? 1.124 8.620 -15.837 1.00 94.06 269 LYS A O 1
ATOM 2246 N N . GLU A 1 270 ? 0.371 10.435 -16.893 1.00 95.88 270 GLU A N 1
ATOM 2247 C CA . GLU A 1 270 ? -0.956 10.379 -16.282 1.00 95.88 270 GLU A CA 1
ATOM 2248 C C . GLU A 1 270 ? -1.848 9.345 -16.981 1.00 95.88 270 GLU A C 1
ATOM 2250 O O . GLU A 1 270 ? -2.092 9.404 -18.192 1.00 95.88 270 GLU A O 1
ATOM 2255 N N . ARG A 1 271 ? -2.383 8.396 -16.210 1.00 94.75 271 ARG A N 1
ATOM 2256 C CA . ARG A 1 271 ? -3.334 7.382 -16.676 1.00 94.75 271 ARG A CA 1
ATOM 2257 C C . ARG A 1 271 ? -4.702 7.580 -16.040 1.00 94.75 271 ARG A C 1
ATOM 2259 O O . ARG A 1 271 ? -4.851 7.592 -14.823 1.00 94.75 271 ARG A O 1
ATOM 2266 N N . LYS A 1 272 ? -5.717 7.691 -16.903 1.00 96.19 272 LYS A N 1
ATOM 2267 C CA . LYS A 1 272 ? -7.134 7.765 -16.525 1.00 96.19 272 LYS A CA 1
ATOM 2268 C C . LYS A 1 272 ? -7.756 6.376 -16.610 1.00 96.19 272 LYS A C 1
ATOM 2270 O O . LYS A 1 272 ? -7.992 5.876 -17.708 1.00 96.19 272 LYS A O 1
ATOM 2275 N N . LEU A 1 273 ? -8.042 5.773 -15.461 1.00 96.12 273 LEU A N 1
ATOM 2276 C CA . LEU A 1 273 ? -8.672 4.457 -15.369 1.00 96.12 273 LEU A CA 1
ATOM 2277 C C . LEU A 1 273 ? -10.167 4.622 -15.111 1.00 96.12 273 LEU A C 1
ATOM 2279 O O . LEU A 1 273 ? -10.577 5.056 -14.033 1.00 96.12 273 LEU A O 1
ATOM 2283 N N . PHE A 1 274 ? -10.979 4.313 -16.119 1.00 96.06 274 PHE A N 1
ATOM 2284 C CA . PHE A 1 274 ? -12.432 4.462 -16.056 1.00 96.06 274 PHE A CA 1
ATOM 2285 C C . PHE A 1 274 ? -13.096 3.277 -15.361 1.00 96.06 274 PHE A C 1
ATOM 2287 O O . PHE A 1 274 ? -12.651 2.143 -15.484 1.00 96.06 274 PHE A O 1
ATOM 2294 N N . TYR A 1 275 ? -14.200 3.541 -14.670 1.00 95.88 275 TYR A N 1
ATOM 2295 C CA . TYR A 1 275 ? -15.052 2.515 -14.080 1.00 95.88 275 TYR A CA 1
ATOM 2296 C C . TYR A 1 275 ? -16.488 3.010 -13.948 1.00 95.88 275 TYR A C 1
ATOM 2298 O O . TYR A 1 275 ? -16.765 4.211 -14.008 1.00 95.88 275 TYR A O 1
ATOM 2306 N N . PHE A 1 276 ? -17.403 2.072 -13.744 1.00 93.69 276 PHE A N 1
ATOM 2307 C CA . PHE A 1 276 ? -18.797 2.345 -13.441 1.00 93.69 276 PHE A CA 1
ATOM 2308 C C . PHE A 1 276 ? -19.089 1.996 -11.987 1.00 93.69 276 PHE A C 1
ATOM 2310 O O . PHE A 1 276 ? -18.803 0.893 -11.518 1.00 93.69 276 PHE A O 1
ATOM 2317 N N . PHE A 1 277 ? -19.689 2.942 -11.276 1.00 91.94 277 PHE A N 1
ATOM 2318 C CA . PHE A 1 277 ? -20.142 2.749 -9.908 1.00 91.94 277 PHE A CA 1
ATOM 2319 C C . PHE A 1 277 ? -21.429 3.542 -9.680 1.00 91.94 277 PHE A C 1
ATOM 2321 O O . PHE A 1 277 ? -21.528 4.694 -10.094 1.00 91.94 277 PHE A O 1
ATOM 2328 N N . ASP A 1 278 ? -22.443 2.898 -9.095 1.00 86.56 278 ASP A N 1
ATOM 2329 C CA . ASP A 1 278 ? -23.787 3.464 -8.902 1.00 86.56 278 ASP A CA 1
ATOM 2330 C C . ASP A 1 278 ? -24.362 4.132 -10.172 1.00 86.56 278 ASP A C 1
ATOM 2332 O O . ASP A 1 278 ? -24.860 5.257 -10.142 1.00 86.56 278 ASP A O 1
ATOM 2336 N N . ASN A 1 279 ? -24.257 3.434 -11.312 1.00 87.06 279 ASN A N 1
ATOM 2337 C CA . ASN A 1 279 ? -24.681 3.884 -12.649 1.00 87.06 279 ASN A CA 1
ATOM 2338 C C . ASN A 1 279 ? -24.015 5.180 -13.144 1.00 87.06 279 ASN A C 1
ATOM 2340 O O . ASN A 1 279 ? -24.467 5.781 -14.117 1.00 87.06 279 ASN A O 1
ATOM 2344 N N . LYS A 1 280 ? -22.923 5.609 -12.509 1.00 90.81 280 LYS A N 1
ATOM 2345 C CA . LYS A 1 280 ? -22.133 6.761 -12.936 1.00 90.81 280 LYS A CA 1
ATOM 2346 C C . LYS A 1 280 ? -20.798 6.289 -13.480 1.00 90.81 280 LYS A C 1
ATOM 2348 O O . LYS A 1 280 ? -20.120 5.460 -12.872 1.00 90.81 280 LYS A O 1
ATOM 2353 N N . ARG A 1 281 ? -20.412 6.849 -14.625 1.00 94.50 281 ARG A N 1
ATOM 2354 C CA . ARG A 1 281 ? -19.061 6.690 -15.156 1.00 94.50 281 ARG A CA 1
ATOM 2355 C C . ARG A 1 281 ? -18.128 7.605 -14.374 1.00 94.50 281 ARG A C 1
ATOM 2357 O O . ARG A 1 281 ? -18.341 8.813 -14.314 1.00 94.50 281 ARG A O 1
ATOM 2364 N N . GLN A 1 282 ? -17.107 7.022 -13.772 1.00 94.94 282 GLN A N 1
ATOM 2365 C CA . GLN A 1 282 ? -16.102 7.715 -12.979 1.00 94.94 282 GLN A CA 1
ATOM 2366 C C . GLN A 1 282 ? -14.708 7.292 -13.443 1.00 94.94 282 GLN A C 1
ATOM 2368 O O . GLN A 1 282 ? -14.559 6.416 -14.298 1.00 94.94 282 GLN A O 1
ATOM 2373 N N . TYR A 1 283 ? -13.680 7.937 -12.901 1.00 95.44 283 TYR A N 1
ATOM 2374 C CA . TYR A 1 283 ? -12.298 7.573 -13.177 1.00 95.44 283 TYR A CA 1
ATOM 2375 C C . TYR A 1 283 ? -11.404 7.749 -11.947 1.00 95.44 283 TYR A C 1
ATOM 2377 O O . TYR A 1 283 ? -11.754 8.454 -10.994 1.00 95.44 283 TYR A O 1
ATOM 2385 N N . ILE A 1 284 ? -10.264 7.067 -11.976 1.00 94.75 284 ILE A N 1
ATOM 2386 C CA . ILE A 1 284 ? -9.129 7.258 -11.075 1.00 94.75 284 ILE A CA 1
ATOM 2387 C C . ILE A 1 284 ? -7.959 7.754 -11.924 1.00 94.75 284 ILE A C 1
ATOM 2389 O O . ILE A 1 284 ? -7.682 7.174 -12.975 1.00 94.75 284 ILE A O 1
ATOM 2393 N N . ASN A 1 285 ? -7.306 8.828 -11.481 1.00 94.38 285 ASN A N 1
ATOM 2394 C CA . ASN A 1 285 ? -6.047 9.274 -12.068 1.00 94.38 285 ASN A CA 1
ATOM 2395 C C . ASN A 1 285 ? -4.895 8.597 -11.330 1.00 94.38 285 ASN A C 1
ATOM 2397 O O . ASN A 1 285 ? -4.884 8.536 -10.096 1.00 94.38 285 ASN A O 1
ATOM 2401 N N . LEU A 1 286 ? -3.942 8.086 -12.095 1.00 94.50 286 LEU A N 1
ATOM 2402 C CA . LEU A 1 286 ? -2.729 7.488 -11.576 1.00 94.50 286 LEU A CA 1
ATOM 2403 C C . LEU A 1 286 ? -1.541 7.957 -12.407 1.00 94.50 286 LEU A C 1
ATOM 2405 O O . LEU A 1 286 ? -1.510 7.735 -13.618 1.00 94.50 286 LEU A O 1
ATOM 2409 N N . THR A 1 287 ? -0.551 8.539 -11.744 1.00 94.94 287 THR A N 1
ATOM 2410 C CA . THR A 1 287 ? 0.766 8.764 -12.331 1.00 94.94 287 THR A CA 1
ATOM 2411 C C . THR A 1 287 ? 1.505 7.432 -12.392 1.00 94.94 287 THR A C 1
ATOM 2413 O O . THR A 1 287 ? 1.716 6.773 -11.373 1.00 94.94 287 THR A O 1
ATOM 2416 N N . VAL A 1 288 ? 1.878 7.019 -13.596 1.00 96.25 288 VAL A N 1
ATOM 2417 C CA . VAL A 1 288 ? 2.731 5.855 -13.856 1.00 96.25 288 VAL A CA 1
ATOM 2418 C C . VAL A 1 288 ? 4.037 6.324 -14.490 1.00 96.25 288 VAL A C 1
ATOM 2420 O O . VAL A 1 288 ? 4.105 7.437 -14.989 1.00 96.25 288 VAL A O 1
ATOM 2423 N N . TYR A 1 289 ? 5.066 5.493 -14.481 1.00 96.50 289 TYR A N 1
ATOM 2424 C CA . TYR A 1 289 ? 6.435 5.841 -14.828 1.00 96.50 289 TYR A CA 1
ATOM 2425 C C . TYR A 1 289 ? 6.974 4.809 -15.817 1.00 96.50 289 TYR A C 1
ATOM 2427 O O . TYR A 1 289 ? 6.854 3.600 -15.590 1.00 96.50 289 TYR A O 1
ATOM 2435 N N . GLY A 1 290 ? 7.536 5.289 -16.927 1.00 96.25 290 GLY A N 1
ATOM 2436 C CA . GLY A 1 290 ? 8.172 4.447 -17.941 1.00 96.25 290 GLY A CA 1
ATOM 2437 C C . GLY A 1 290 ? 9.344 3.655 -17.374 1.00 96.25 290 GLY A C 1
ATOM 2438 O O . GLY A 1 290 ? 9.457 2.466 -17.651 1.00 96.25 290 GLY A O 1
ATOM 2439 N N . GLY A 1 291 ? 10.112 4.260 -16.466 1.00 95.62 291 GLY A N 1
ATOM 2440 C CA . GLY A 1 291 ? 11.239 3.610 -15.798 1.00 95.62 291 GLY A CA 1
ATOM 2441 C C . GLY A 1 291 ? 10.884 2.281 -15.125 1.00 95.62 291 GLY A C 1
ATOM 2442 O O . GLY A 1 291 ? 11.500 1.249 -15.392 1.00 95.62 291 GLY A O 1
ATOM 2443 N N . LEU A 1 292 ? 9.831 2.269 -14.299 1.00 95.50 292 LEU A N 1
ATOM 2444 C CA . LEU A 1 292 ? 9.341 1.032 -13.689 1.00 95.50 292 LEU A CA 1
ATOM 2445 C C . LEU A 1 292 ? 8.797 0.049 -14.735 1.00 95.50 292 LEU A C 1
ATOM 2447 O O . LEU A 1 292 ? 9.013 -1.155 -14.608 1.00 95.50 292 LEU A O 1
ATOM 2451 N N . ASN A 1 293 ? 8.095 0.534 -15.761 1.00 96.12 293 ASN A N 1
ATOM 2452 C CA . ASN A 1 293 ? 7.619 -0.333 -16.836 1.00 96.12 293 ASN A CA 1
ATOM 2453 C C . ASN A 1 293 ? 8.789 -1.042 -17.545 1.00 96.12 293 ASN A C 1
ATOM 2455 O O . ASN A 1 293 ? 8.689 -2.229 -17.848 1.00 96.12 293 ASN A O 1
ATOM 2459 N N . ASP A 1 294 ? 9.880 -0.336 -17.817 1.00 95.44 294 ASP A N 1
ATOM 2460 C CA . ASP A 1 294 ? 11.034 -0.877 -18.535 1.00 95.44 294 ASP A CA 1
ATOM 2461 C C . ASP A 1 294 ? 11.840 -1.833 -17.656 1.00 95.44 294 ASP A C 1
ATOM 2463 O O . ASP A 1 294 ? 12.227 -2.912 -18.109 1.00 95.44 294 ASP A O 1
ATOM 2467 N N . TYR A 1 295 ? 11.967 -1.514 -16.364 1.00 94.75 295 TYR A N 1
ATOM 2468 C CA . TYR A 1 295 ? 12.489 -2.446 -15.369 1.00 94.75 295 TYR A CA 1
ATOM 2469 C C . TYR A 1 295 ? 11.697 -3.759 -15.367 1.00 94.75 295 TYR A C 1
ATOM 2471 O O . TYR A 1 295 ? 12.282 -4.823 -15.556 1.00 94.75 295 TYR A O 1
ATOM 2479 N N . LEU A 1 296 ? 10.368 -3.704 -15.224 1.00 94.94 296 LEU A N 1
ATOM 2480 C CA . LEU A 1 296 ? 9.524 -4.903 -15.190 1.00 94.94 296 LEU A CA 1
ATOM 2481 C C . LEU A 1 296 ? 9.604 -5.703 -16.495 1.00 94.94 296 LEU A C 1
ATOM 2483 O O . LEU A 1 296 ? 9.623 -6.931 -16.455 1.00 94.94 296 LEU A O 1
ATOM 2487 N N . LYS A 1 297 ? 9.725 -5.024 -17.643 1.00 93.00 297 LYS A N 1
ATOM 2488 C CA . LYS A 1 297 ? 9.958 -5.671 -18.941 1.00 93.00 297 LYS A CA 1
ATOM 2489 C C . LYS A 1 297 ? 11.275 -6.428 -19.021 1.00 93.00 297 LYS A C 1
ATOM 2491 O O . LYS A 1 297 ? 11.318 -7.449 -19.701 1.00 93.00 297 LYS A O 1
ATOM 2496 N N . SER A 1 298 ? 12.315 -5.932 -18.355 1.00 92.69 298 SER A N 1
ATOM 2497 C CA . SER A 1 298 ? 13.643 -6.551 -18.369 1.00 92.69 298 SER A CA 1
ATOM 2498 C C . SER A 1 298 ? 13.767 -7.766 -17.444 1.00 92.69 298 SER A C 1
ATOM 2500 O O . SER A 1 298 ? 14.735 -8.518 -17.553 1.00 92.69 298 SER A O 1
ATOM 2502 N N . LEU A 1 299 ? 12.792 -7.994 -16.555 1.00 92.06 299 LEU A N 1
ATOM 2503 C CA . LEU A 1 299 ? 12.783 -9.168 -15.687 1.00 92.06 299 LEU A CA 1
ATOM 2504 C C . LEU A 1 299 ? 12.587 -10.467 -16.488 1.00 92.06 299 LEU A C 1
ATOM 2506 O O . LEU A 1 299 ? 11.808 -10.499 -17.448 1.00 92.06 299 LEU A O 1
ATOM 2510 N N . PRO A 1 300 ? 13.250 -11.566 -16.080 1.00 89.88 300 PRO A N 1
ATOM 2511 C CA . PRO A 1 300 ? 13.110 -12.848 -16.752 1.00 89.88 300 PRO A CA 1
ATOM 2512 C C . PRO A 1 300 ? 11.670 -13.355 -16.653 1.00 89.88 300 PRO A C 1
ATOM 2514 O O . PRO A 1 300 ? 11.078 -13.427 -15.572 1.00 89.88 300 PRO A O 1
ATOM 2517 N N . ARG A 1 301 ? 11.115 -13.759 -17.800 1.00 88.38 301 ARG A N 1
ATOM 2518 C CA . ARG A 1 301 ? 9.775 -14.362 -17.879 1.00 88.38 301 ARG A CA 1
ATOM 2519 C C . ARG A 1 301 ? 9.766 -15.846 -17.514 1.00 88.38 301 ARG A C 1
ATOM 2521 O O . ARG A 1 301 ? 8.694 -16.418 -17.340 1.00 88.38 301 ARG A O 1
ATOM 2528 N N . GLU A 1 302 ? 10.935 -16.420 -17.265 1.00 86.94 302 GLU A N 1
ATOM 2529 C CA . GLU A 1 302 ? 11.143 -17.804 -16.845 1.00 86.94 302 GLU A CA 1
ATOM 2530 C C . GLU A 1 302 ? 11.497 -17.894 -15.352 1.00 86.94 302 GLU A C 1
ATOM 2532 O O . GLU A 1 302 ? 12.000 -16.940 -14.756 1.00 86.94 302 GLU A O 1
ATOM 2537 N N . ILE A 1 303 ? 11.239 -19.052 -14.740 1.00 85.94 303 ILE A N 1
ATOM 2538 C CA . ILE A 1 303 ? 11.650 -19.369 -13.367 1.00 85.94 303 ILE A CA 1
ATOM 2539 C C . ILE A 1 303 ? 12.649 -20.525 -13.435 1.00 85.94 303 ILE A C 1
ATOM 2541 O O . ILE A 1 303 ? 12.314 -21.608 -13.915 1.00 85.94 303 ILE A O 1
ATOM 2545 N N . SER A 1 304 ? 13.871 -20.299 -12.947 1.00 86.56 304 SER A N 1
ATOM 2546 C CA . SER A 1 304 ? 14.898 -21.343 -12.863 1.00 86.56 304 SER A CA 1
ATOM 2547 C C . SER A 1 304 ? 14.585 -22.326 -11.733 1.00 86.56 304 SER A C 1
ATOM 2549 O O . SER A 1 304 ? 14.197 -21.916 -10.637 1.00 86.56 304 SER A O 1
ATOM 2551 N N . TYR A 1 305 ? 14.759 -23.623 -11.990 1.00 87.50 305 TYR A N 1
ATOM 2552 C CA . TYR A 1 305 ? 14.488 -24.694 -11.033 1.00 87.50 305 TYR A CA 1
ATOM 2553 C C . TYR A 1 305 ? 15.498 -25.836 -11.175 1.00 87.50 305 TYR A C 1
ATOM 2555 O O . TYR A 1 305 ? 16.072 -26.047 -12.240 1.00 87.50 305 TYR A O 1
ATOM 2563 N N . THR A 1 306 ? 15.719 -26.580 -10.089 1.00 81.94 306 THR A N 1
ATOM 2564 C CA . THR A 1 306 ? 16.716 -27.669 -10.052 1.00 81.94 306 THR A CA 1
ATOM 2565 C C . THR A 1 306 ? 16.084 -29.060 -10.044 1.00 81.94 306 THR A C 1
ATOM 2567 O O . THR A 1 306 ? 16.636 -29.982 -10.631 1.00 81.94 306 THR A O 1
ATOM 2570 N N . TYR A 1 307 ? 14.931 -29.223 -9.385 1.00 86.75 307 TYR A N 1
ATOM 2571 C CA . TYR A 1 307 ? 14.300 -30.536 -9.183 1.00 86.75 307 TYR A CA 1
ATOM 2572 C C . TYR A 1 307 ? 12.824 -30.550 -9.577 1.00 86.75 307 TYR A C 1
ATOM 2574 O O . TYR A 1 307 ? 12.389 -31.422 -10.321 1.00 86.75 307 TYR A O 1
ATOM 2582 N N . THR A 1 308 ? 12.046 -29.582 -9.087 1.00 89.06 308 THR A N 1
ATOM 2583 C CA . THR A 1 308 ? 10.604 -29.496 -9.341 1.00 89.06 308 THR A CA 1
ATOM 2584 C C . THR A 1 308 ? 10.309 -28.375 -10.334 1.00 89.06 308 THR A C 1
ATOM 2586 O O . THR A 1 308 ? 10.639 -27.227 -10.024 1.00 89.06 308 THR A O 1
ATOM 2589 N N . PRO A 1 309 ? 9.698 -28.670 -11.494 1.00 91.25 309 PRO A N 1
ATOM 2590 C CA . PRO A 1 309 ? 9.345 -27.642 -12.464 1.00 91.25 309 PRO A CA 1
ATOM 2591 C C . PRO A 1 309 ? 8.316 -26.664 -11.876 1.00 91.25 309 PRO A C 1
ATOM 2593 O O . PRO A 1 309 ? 7.436 -27.094 -11.123 1.00 91.25 309 PRO A O 1
ATOM 2596 N N . PRO A 1 310 ? 8.415 -25.361 -12.197 1.00 90.88 310 PRO A N 1
ATOM 2597 C CA . PRO A 1 310 ? 7.460 -24.364 -11.742 1.00 90.88 310 PRO A CA 1
ATOM 2598 C C . PRO A 1 310 ? 6.079 -24.641 -12.337 1.00 90.88 310 PRO A C 1
ATOM 2600 O O . PRO A 1 310 ? 5.933 -25.044 -13.490 1.00 90.88 310 PRO A O 1
ATOM 2603 N N . THR A 1 311 ? 5.058 -24.395 -11.530 1.00 90.88 311 THR A N 1
ATOM 2604 C CA . THR A 1 311 ? 3.651 -24.452 -11.921 1.00 90.88 311 THR A CA 1
ATOM 2605 C C . THR A 1 311 ? 3.156 -23.066 -12.327 1.00 90.88 311 THR A C 1
ATOM 2607 O O . THR A 1 311 ? 3.756 -22.056 -11.965 1.00 90.88 311 THR A O 1
ATOM 2610 N N . ASP A 1 312 ? 2.003 -22.981 -12.994 1.00 86.94 312 ASP A N 1
ATOM 2611 C CA . ASP A 1 312 ? 1.353 -21.696 -13.315 1.00 86.94 312 ASP A CA 1
ATOM 2612 C C . ASP A 1 312 ? 1.193 -20.788 -12.095 1.00 86.94 312 ASP A C 1
ATOM 2614 O O . ASP A 1 312 ? 1.347 -19.570 -12.167 1.00 86.94 312 ASP A O 1
ATOM 2618 N N . LYS A 1 313 ? 0.906 -21.398 -10.941 1.00 89.56 313 LYS A N 1
ATOM 2619 C CA . LYS A 1 313 ? 0.777 -20.689 -9.674 1.00 89.56 313 LYS A CA 1
ATOM 2620 C C . LYS A 1 313 ? 2.071 -19.965 -9.307 1.00 89.56 313 LYS A C 1
ATOM 2622 O O . LYS A 1 313 ? 1.992 -18.877 -8.748 1.00 89.56 313 LYS A O 1
ATOM 2627 N N . ASP A 1 314 ? 3.232 -20.540 -9.601 1.00 90.25 314 ASP A N 1
ATOM 2628 C CA . ASP A 1 314 ? 4.527 -19.941 -9.277 1.00 90.25 314 ASP A CA 1
ATOM 2629 C C . ASP A 1 314 ? 4.795 -18.706 -10.144 1.00 90.25 314 ASP A C 1
ATOM 2631 O O . ASP A 1 314 ? 5.222 -17.677 -9.621 1.00 90.25 314 ASP A O 1
ATOM 2635 N N . PHE A 1 315 ? 4.439 -18.761 -11.432 1.00 90.56 315 PHE A N 1
ATOM 2636 C CA . PHE A 1 315 ? 4.496 -17.606 -12.336 1.00 90.56 315 PHE A CA 1
ATOM 2637 C C . PHE A 1 315 ? 3.534 -16.495 -11.908 1.00 90.56 315 PHE A C 1
ATOM 2639 O O . PHE A 1 315 ? 3.957 -15.358 -11.712 1.00 90.56 315 PHE A O 1
ATOM 2646 N N . ILE A 1 316 ? 2.274 -16.835 -11.630 1.00 91.44 316 ILE A N 1
ATOM 2647 C CA . ILE A 1 316 ? 1.282 -15.874 -11.130 1.00 91.44 316 ILE A CA 1
ATOM 2648 C C . ILE A 1 316 ? 1.760 -15.251 -9.812 1.00 91.44 316 ILE A C 1
ATOM 2650 O O . ILE A 1 316 ? 1.668 -14.045 -9.608 1.00 91.44 316 ILE A O 1
ATOM 2654 N N . LEU A 1 317 ? 2.274 -16.047 -8.871 1.00 90.69 317 LEU A N 1
ATOM 2655 C CA . LEU A 1 317 ? 2.742 -15.516 -7.591 1.00 90.69 317 LEU A CA 1
ATOM 2656 C C . LEU A 1 317 ? 3.992 -14.645 -7.742 1.00 90.69 317 LEU A C 1
ATOM 2658 O O . LEU A 1 317 ? 4.097 -13.656 -7.016 1.00 90.69 317 LEU A O 1
ATOM 2662 N N . ARG A 1 318 ? 4.902 -14.963 -8.669 1.00 91.56 318 ARG A N 1
ATOM 2663 C CA . ARG A 1 318 ? 6.011 -14.075 -9.047 1.00 91.56 318 ARG A CA 1
ATOM 2664 C C . ARG A 1 318 ? 5.464 -12.727 -9.516 1.00 91.56 318 ARG A C 1
ATOM 2666 O O . ARG A 1 318 ? 5.915 -11.686 -9.034 1.00 91.56 318 ARG A O 1
ATOM 2673 N N . ASP A 1 319 ? 4.464 -12.755 -10.390 1.00 92.19 319 ASP A N 1
ATOM 2674 C CA . ASP A 1 319 ? 3.903 -11.555 -11.010 1.00 92.19 319 ASP A CA 1
ATOM 2675 C C . ASP A 1 319 ? 3.098 -10.710 -10.031 1.00 92.19 319 ASP A C 1
ATOM 2677 O O . ASP A 1 319 ? 3.181 -9.486 -10.048 1.00 92.19 319 ASP A O 1
ATOM 2681 N N . LEU A 1 320 ? 2.401 -11.336 -9.087 1.00 93.12 320 LEU A N 1
ATOM 2682 C CA . LEU A 1 320 ? 1.647 -10.632 -8.054 1.00 93.12 320 LEU A CA 1
ATOM 2683 C C . LEU A 1 320 ? 2.523 -10.088 -6.918 1.00 93.12 320 LEU A C 1
ATOM 2685 O O . LEU A 1 320 ? 2.187 -9.057 -6.338 1.00 93.12 320 LEU A O 1
ATOM 2689 N N . ASN A 1 321 ? 3.610 -10.777 -6.558 1.00 90.06 321 ASN A N 1
ATOM 2690 C CA . ASN A 1 321 ? 4.401 -10.451 -5.365 1.00 90.06 321 ASN A CA 1
ATOM 2691 C C . ASN A 1 321 ? 5.648 -9.599 -5.660 1.00 90.06 321 ASN A C 1
ATOM 2693 O O . ASN A 1 321 ? 6.456 -9.394 -4.756 1.00 90.06 321 ASN A O 1
ATOM 2697 N N . ASN A 1 322 ? 5.820 -9.083 -6.882 1.00 91.56 322 ASN A N 1
ATOM 2698 C CA . ASN A 1 322 ? 6.923 -8.168 -7.180 1.00 91.56 322 ASN A CA 1
ATOM 2699 C C . ASN A 1 322 ? 6.859 -6.912 -6.280 1.00 91.56 322 ASN A C 1
ATOM 2701 O O . ASN A 1 322 ? 5.877 -6.166 -6.282 1.00 91.56 322 ASN A O 1
ATOM 2705 N N . GLU A 1 323 ? 7.919 -6.681 -5.503 1.00 88.88 323 GLU A N 1
ATOM 2706 C CA . GLU A 1 323 ? 7.948 -5.629 -4.481 1.00 88.88 323 GLU A CA 1
ATOM 2707 C C . GLU A 1 323 ? 7.977 -4.220 -5.075 1.00 88.88 323 GLU A C 1
ATOM 2709 O O . GLU A 1 323 ? 7.352 -3.308 -4.527 1.00 88.88 323 GLU A O 1
ATOM 2714 N N . LYS A 1 324 ? 8.671 -4.042 -6.208 1.00 89.38 324 LYS A N 1
ATOM 2715 C CA . LYS A 1 324 ? 8.862 -2.732 -6.838 1.00 89.38 324 LYS A CA 1
ATOM 2716 C C . LYS A 1 324 ? 7.531 -2.175 -7.324 1.00 89.38 324 LYS A C 1
ATOM 2718 O O . LYS A 1 324 ? 7.191 -1.059 -6.950 1.00 89.38 324 LYS A O 1
ATOM 2723 N N . GLN A 1 325 ? 6.720 -2.950 -8.051 1.00 95.00 325 GLN A N 1
ATOM 2724 C CA . GLN A 1 325 ? 5.399 -2.464 -8.479 1.00 95.00 325 GLN A CA 1
ATOM 2725 C C . GLN A 1 325 ? 4.464 -2.140 -7.307 1.00 95.00 325 GLN A C 1
ATOM 2727 O O . GLN A 1 325 ? 3.620 -1.250 -7.428 1.00 95.00 325 GLN A O 1
ATOM 2732 N N . ARG A 1 326 ? 4.609 -2.829 -6.164 1.00 90.88 326 ARG A N 1
ATOM 2733 C CA . ARG A 1 326 ? 3.712 -2.645 -5.019 1.00 90.88 326 ARG A CA 1
ATOM 2734 C C . ARG A 1 326 ? 3.755 -1.222 -4.484 1.00 90.88 326 ARG A C 1
ATOM 2736 O O . ARG A 1 326 ? 2.708 -0.642 -4.210 1.00 90.88 326 ARG A O 1
ATOM 2743 N N . ILE A 1 327 ? 4.956 -0.651 -4.417 1.00 88.44 327 ILE A N 1
ATOM 2744 C CA . ILE A 1 327 ? 5.195 0.729 -3.976 1.00 88.44 327 ILE A CA 1
ATOM 2745 C C . ILE A 1 327 ? 4.431 1.720 -4.869 1.00 88.44 327 ILE A C 1
ATOM 2747 O O . ILE A 1 327 ? 3.803 2.656 -4.380 1.00 88.44 327 ILE A O 1
ATOM 2751 N N . PHE A 1 328 ? 4.423 1.490 -6.183 1.00 92.12 328 PHE A N 1
ATOM 2752 C CA . PHE A 1 328 ? 3.802 2.402 -7.145 1.00 92.12 328 PHE A CA 1
ATOM 2753 C C . PHE A 1 328 ? 2.283 2.222 -7.260 1.00 92.12 328 PHE A C 1
ATOM 2755 O O . PHE A 1 328 ? 1.577 3.164 -7.618 1.00 92.12 328 PHE A O 1
ATOM 2762 N N . LEU A 1 329 ? 1.759 1.037 -6.937 1.00 94.31 329 LEU A N 1
ATOM 2763 C CA . LEU A 1 329 ? 0.320 0.760 -6.958 1.00 94.31 329 LEU A CA 1
ATOM 2764 C C . LEU A 1 329 ? -0.378 1.053 -5.623 1.00 94.31 329 LEU A C 1
ATOM 2766 O O . LEU A 1 329 ? -1.607 1.075 -5.578 1.00 94.31 329 LEU A O 1
ATOM 2770 N N . GLU A 1 330 ? 0.355 1.336 -4.545 1.00 90.56 330 GLU A N 1
ATOM 2771 C CA . GLU A 1 330 ? -0.235 1.616 -3.230 1.00 90.56 330 GLU A CA 1
ATOM 2772 C C . GLU A 1 330 ? -1.214 2.802 -3.270 1.00 90.56 330 GLU A C 1
ATOM 2774 O O . GLU A 1 330 ? -2.333 2.725 -2.749 1.00 90.56 330 GLU A O 1
ATOM 2779 N N . SER A 1 331 ? -0.830 3.888 -3.951 1.00 89.12 331 SER A N 1
ATOM 2780 C CA . SER A 1 331 ? -1.680 5.075 -4.110 1.00 89.12 331 SER A CA 1
ATOM 2781 C C . SER A 1 331 ? -2.975 4.747 -4.862 1.00 89.12 331 SER A C 1
ATOM 2783 O O . SER A 1 331 ? -4.047 5.229 -4.494 1.00 89.12 331 SER A O 1
ATOM 2785 N N . PHE A 1 332 ? -2.904 3.875 -5.869 1.00 93.88 332 PHE A N 1
ATOM 2786 C CA . PHE A 1 332 ? -4.051 3.411 -6.641 1.00 93.88 332 PHE A CA 1
ATOM 2787 C C . PHE A 1 332 ? -5.022 2.594 -5.778 1.00 93.88 332 PHE A C 1
ATOM 2789 O O . PHE A 1 332 ? -6.223 2.878 -5.752 1.00 93.88 332 PHE A O 1
ATOM 2796 N N . ILE A 1 333 ? -4.509 1.635 -5.000 1.00 95.12 333 ILE A N 1
ATOM 2797 C CA . ILE A 1 333 ? -5.322 0.833 -4.074 1.00 95.12 333 ILE A CA 1
ATOM 2798 C C . ILE A 1 333 ? -5.985 1.721 -3.015 1.00 95.12 333 ILE A C 1
ATOM 2800 O O . ILE A 1 333 ? -7.171 1.546 -2.708 1.00 95.12 333 ILE A O 1
ATOM 2804 N N . ARG A 1 334 ? -5.254 2.703 -2.472 1.00 93.56 334 ARG A N 1
ATOM 2805 C CA . ARG A 1 334 ? -5.793 3.675 -1.512 1.00 93.56 334 ARG A CA 1
ATOM 2806 C C . ARG A 1 334 ? -6.955 4.470 -2.108 1.00 93.56 334 ARG A C 1
ATOM 2808 O O . ARG A 1 334 ? -8.017 4.521 -1.488 1.00 93.56 334 ARG A O 1
ATOM 2815 N N . GLN A 1 335 ? -6.813 4.977 -3.333 1.00 93.88 335 GLN A N 1
ATOM 2816 C CA . GLN A 1 335 ? -7.892 5.696 -4.016 1.00 93.88 335 GLN A CA 1
ATOM 2817 C C . GLN A 1 335 ? -9.162 4.840 -4.165 1.00 93.88 335 GLN A C 1
ATOM 2819 O O . GLN A 1 335 ? -10.261 5.352 -3.958 1.00 93.88 335 GLN A O 1
ATOM 2824 N N . ILE A 1 336 ? -9.045 3.535 -4.450 1.00 93.94 336 ILE A N 1
ATOM 2825 C CA . ILE A 1 336 ? -10.201 2.616 -4.489 1.00 93.94 336 ILE A CA 1
ATOM 2826 C C . ILE A 1 336 ? -10.845 2.475 -3.099 1.00 93.94 336 ILE A C 1
ATOM 2828 O O . ILE A 1 336 ? -12.073 2.516 -2.977 1.00 93.94 336 ILE A O 1
ATOM 2832 N N . LYS A 1 337 ? -10.036 2.326 -2.038 1.00 92.88 337 LYS A N 1
ATOM 2833 C CA . LYS A 1 337 ? -10.522 2.203 -0.647 1.00 92.88 337 LYS A CA 1
ATOM 2834 C C . LYS A 1 337 ? -11.286 3.447 -0.183 1.00 92.88 337 LYS A C 1
ATOM 2836 O O . LYS A 1 337 ? -12.227 3.301 0.599 1.00 92.88 337 LYS A O 1
ATOM 2841 N N . GLU A 1 338 ? -10.903 4.624 -0.668 1.00 93.62 338 GLU A N 1
ATOM 2842 C CA . GLU A 1 338 ? -11.499 5.921 -0.324 1.00 93.62 338 GLU A CA 1
ATOM 2843 C C . GLU A 1 338 ? -12.830 6.193 -1.036 1.00 93.62 338 GLU A C 1
ATOM 2845 O O . GLU A 1 338 ? -13.677 6.897 -0.489 1.00 93.62 338 GLU A O 1
ATOM 2850 N N . LYS A 1 339 ? -13.084 5.600 -2.215 1.00 90.75 339 LYS A N 1
ATOM 2851 C CA . LYS A 1 339 ? -14.365 5.796 -2.928 1.00 90.75 339 LYS A CA 1
ATOM 2852 C C . LYS A 1 339 ? -15.574 5.269 -2.161 1.00 90.75 339 LYS A C 1
ATOM 2854 O O . LYS A 1 339 ? -16.694 5.716 -2.397 1.00 90.75 339 LYS A O 1
ATOM 2859 N N . THR A 1 340 ? -15.386 4.291 -1.276 1.00 91.31 340 THR A N 1
ATOM 2860 C CA . THR A 1 340 ? -16.492 3.689 -0.530 1.00 91.31 340 THR A CA 1
ATOM 2861 C C . THR A 1 340 ? -16.027 2.973 0.735 1.00 91.31 340 THR A C 1
ATOM 2863 O O . THR A 1 340 ? -14.999 2.294 0.761 1.00 91.31 340 THR A O 1
ATOM 2866 N N . SER A 1 341 ? -16.835 3.061 1.792 1.00 87.88 341 SER A N 1
ATOM 2867 C CA . SER A 1 341 ? -16.608 2.352 3.055 1.00 87.88 341 SER A CA 1
ATOM 2868 C C . SER A 1 341 ? -17.052 0.884 3.022 1.00 87.88 341 SER A C 1
ATOM 2870 O O . SER A 1 341 ? -16.650 0.105 3.883 1.00 87.88 341 SER A O 1
ATOM 2872 N N . LYS A 1 342 ? -17.872 0.477 2.039 1.00 90.94 342 LYS A N 1
ATOM 2873 C CA . LYS A 1 342 ? -18.424 -0.884 1.950 1.00 90.94 342 LYS A CA 1
ATOM 2874 C C . LYS A 1 342 ? -17.504 -1.807 1.155 1.00 90.94 342 LYS A C 1
ATOM 2876 O O . LYS A 1 342 ? -17.247 -1.555 -0.019 1.00 90.94 342 LYS A O 1
ATOM 2881 N N . ASN A 1 343 ? -17.119 -2.938 1.746 1.00 88.25 343 ASN A N 1
ATOM 2882 C CA . ASN A 1 343 ? -16.255 -3.933 1.099 1.00 88.25 343 ASN A CA 1
ATOM 2883 C C . ASN A 1 343 ? -16.794 -4.377 -0.276 1.00 88.25 343 ASN A C 1
ATOM 2885 O O . ASN A 1 343 ? -16.149 -4.147 -1.295 1.00 88.25 343 ASN A O 1
ATOM 2889 N N . ASN A 1 344 ? -18.036 -4.860 -0.361 1.00 91.56 344 ASN A N 1
ATOM 2890 C CA . ASN A 1 344 ? -18.616 -5.300 -1.643 1.00 91.56 344 ASN A CA 1
ATOM 2891 C C . ASN A 1 344 ? -18.550 -4.235 -2.754 1.00 91.56 344 ASN A C 1
ATOM 2893 O O . ASN A 1 344 ? -18.411 -4.574 -3.927 1.00 91.56 344 ASN A O 1
ATOM 2897 N N . ASN A 1 345 ? -18.617 -2.952 -2.396 1.00 94.00 345 ASN A N 1
ATOM 2898 C CA . ASN A 1 345 ? -18.516 -1.862 -3.359 1.00 94.00 345 ASN A CA 1
ATOM 2899 C C . ASN A 1 345 ? -17.073 -1.649 -3.838 1.00 94.00 345 ASN A C 1
ATOM 2901 O O . ASN A 1 345 ? -16.873 -1.415 -5.024 1.00 94.00 345 ASN A O 1
ATOM 2905 N N . ARG A 1 346 ? -16.065 -1.813 -2.969 1.00 95.31 346 ARG A N 1
ATOM 2906 C CA . ARG A 1 346 ? -14.644 -1.784 -3.369 1.00 95.31 346 ARG A CA 1
ATOM 2907 C C . ARG A 1 346 ? -14.336 -2.871 -4.397 1.00 95.31 346 ARG A C 1
ATOM 2909 O O . ARG A 1 346 ? -13.684 -2.591 -5.396 1.00 95.31 346 ARG A O 1
ATOM 2916 N N . ALA A 1 347 ? -14.861 -4.081 -4.189 1.00 95.94 347 ALA A N 1
ATOM 2917 C CA . ALA A 1 347 ? -14.719 -5.174 -5.151 1.00 95.94 347 ALA A CA 1
ATOM 2918 C C . ALA A 1 347 ? -15.401 -4.849 -6.493 1.00 95.94 347 ALA A C 1
ATOM 2920 O O . ALA A 1 347 ? -14.803 -5.048 -7.544 1.00 95.94 347 ALA A O 1
ATOM 2921 N N . ARG A 1 348 ? -16.619 -4.283 -6.477 1.00 96.12 348 ARG A N 1
ATOM 2922 C CA . ARG A 1 348 ? -17.312 -3.839 -7.704 1.00 96.12 348 ARG A CA 1
ATOM 2923 C C . ARG A 1 348 ? -16.515 -2.790 -8.479 1.00 96.12 348 ARG A C 1
ATOM 2925 O O . ARG A 1 348 ? -16.422 -2.896 -9.697 1.00 96.12 348 ARG A O 1
ATOM 2932 N N . ILE A 1 349 ? -15.931 -1.817 -7.780 1.00 96.75 349 ILE A N 1
ATOM 2933 C CA . ILE A 1 349 ? -15.078 -0.788 -8.388 1.00 96.75 349 ILE A CA 1
ATOM 2934 C C . ILE A 1 349 ? -13.840 -1.433 -9.017 1.00 96.75 349 ILE A C 1
ATOM 2936 O O . ILE A 1 349 ? -13.569 -1.176 -10.184 1.00 96.75 349 ILE A O 1
ATOM 2940 N N . ALA A 1 350 ? -13.136 -2.309 -8.291 1.00 97.75 350 ALA A N 1
ATOM 2941 C CA . ALA A 1 350 ? -11.962 -3.020 -8.802 1.00 97.75 350 ALA A CA 1
ATOM 2942 C C . ALA A 1 350 ? -12.276 -3.843 -10.064 1.00 97.75 350 ALA A C 1
ATOM 2944 O O . ALA A 1 350 ? -11.581 -3.725 -11.069 1.00 97.75 350 ALA A O 1
ATOM 2945 N N . ILE A 1 351 ? -13.365 -4.619 -10.036 1.00 97.12 351 ILE A N 1
ATOM 2946 C CA . ILE A 1 351 ? -13.825 -5.409 -11.186 1.00 97.12 351 ILE A CA 1
ATOM 2947 C C . ILE A 1 351 ? -14.143 -4.491 -12.368 1.00 97.12 351 ILE A C 1
ATOM 2949 O O . ILE A 1 351 ? -13.673 -4.733 -13.477 1.00 97.12 351 ILE A O 1
ATOM 2953 N N . SER A 1 352 ? -14.909 -3.422 -12.136 1.00 97.44 352 SER A N 1
ATOM 2954 C CA . SER A 1 352 ? -15.298 -2.496 -13.196 1.00 97.44 352 SER A CA 1
ATOM 2955 C C . SER A 1 352 ? -14.095 -1.765 -13.798 1.00 97.44 352 SER A C 1
ATOM 2957 O O . SER A 1 352 ? -14.029 -1.641 -15.018 1.00 97.44 352 SER A O 1
ATOM 2959 N N . LEU A 1 353 ? -13.122 -1.346 -12.980 1.00 97.38 353 LEU A N 1
ATOM 2960 C CA . LEU A 1 353 ? -11.868 -0.739 -13.441 1.00 97.38 353 LEU A CA 1
ATOM 2961 C C . LEU A 1 353 ? -11.153 -1.655 -14.435 1.00 97.38 353 LEU A C 1
ATOM 2963 O O . LEU A 1 353 ? -10.883 -1.249 -15.561 1.00 97.38 353 LEU A O 1
ATOM 2967 N N . VAL A 1 354 ? -10.898 -2.906 -14.041 1.00 97.81 354 VAL A N 1
ATOM 2968 C CA . VAL A 1 354 ? -10.161 -3.860 -14.881 1.00 97.81 354 VAL A CA 1
ATOM 2969 C C . VAL A 1 354 ? -10.940 -4.217 -16.148 1.00 97.81 354 VAL A C 1
ATOM 2971 O O . VAL A 1 354 ? -10.354 -4.298 -17.226 1.00 97.81 354 VAL A O 1
ATOM 2974 N N . GLN A 1 355 ? -12.264 -4.368 -16.057 1.00 96.19 355 GLN A N 1
ATOM 2975 C CA . GLN A 1 355 ? -13.117 -4.628 -17.223 1.00 96.19 355 GLN A CA 1
ATOM 2976 C C . GLN A 1 355 ? -13.103 -3.490 -18.253 1.00 96.19 355 GLN A C 1
ATOM 2978 O O . GLN A 1 355 ? -13.309 -3.746 -19.436 1.00 96.19 355 GLN A O 1
ATOM 2983 N N . ASN A 1 356 ? -12.862 -2.250 -17.822 1.00 96.56 356 ASN A N 1
ATOM 2984 C CA . ASN A 1 356 ? -12.788 -1.086 -18.706 1.00 96.56 356 ASN A CA 1
ATOM 2985 C C . ASN A 1 356 ? -11.390 -0.861 -19.302 1.00 96.56 356 ASN A C 1
ATOM 2987 O O . ASN A 1 356 ? -11.227 0.038 -20.128 1.00 96.56 356 ASN A O 1
ATOM 2991 N N . ILE A 1 357 ? -10.388 -1.662 -18.926 1.00 96.81 357 ILE A N 1
ATOM 2992 C CA . ILE A 1 357 ? -9.088 -1.648 -19.599 1.00 96.81 357 ILE A CA 1
ATOM 2993 C C . ILE A 1 357 ? -9.259 -2.293 -20.987 1.00 96.81 357 ILE A C 1
ATOM 2995 O O . ILE A 1 357 ? -9.759 -3.420 -21.074 1.00 96.81 357 ILE A O 1
ATOM 2999 N N . PRO A 1 358 ? -8.842 -1.630 -22.082 1.00 96.00 358 PRO A N 1
ATOM 3000 C CA . PRO A 1 358 ? -8.887 -2.183 -23.436 1.00 96.00 358 PRO A CA 1
ATOM 3001 C C . PRO A 1 358 ? -8.256 -3.575 -23.553 1.00 96.00 358 PRO A C 1
ATOM 3003 O O . PRO A 1 358 ? -7.310 -3.918 -22.842 1.00 96.00 358 PRO A O 1
ATOM 3006 N N . TYR A 1 359 ? -8.822 -4.430 -24.404 1.00 94.50 359 TYR A N 1
ATOM 3007 C CA . TYR A 1 359 ? -8.252 -5.749 -24.688 1.00 94.50 359 TYR A CA 1
ATOM 3008 C C . TYR A 1 359 ? -7.099 -5.630 -25.686 1.00 94.50 359 TYR A C 1
ATOM 3010 O O . TYR A 1 359 ? -7.201 -4.871 -26.647 1.00 94.50 359 TYR A O 1
ATOM 3018 N N . ASP A 1 360 ? -6.002 -6.350 -25.445 1.00 93.38 360 ASP A N 1
ATOM 3019 C CA . ASP A 1 360 ? -4.818 -6.331 -26.313 1.00 93.38 360 ASP A CA 1
ATOM 3020 C C . ASP A 1 360 ? -4.983 -7.316 -27.479 1.00 93.38 360 ASP A C 1
ATOM 3022 O O . ASP A 1 360 ? -4.362 -8.376 -27.519 1.00 93.38 360 ASP A O 1
ATOM 3026 N N . PHE A 1 361 ? -5.884 -6.980 -28.409 1.00 90.00 361 PHE A N 1
ATOM 3027 C CA . PHE A 1 361 ? -6.129 -7.798 -29.600 1.00 90.00 361 PHE A CA 1
ATOM 3028 C C . PHE A 1 361 ? -4.890 -7.900 -30.491 1.00 90.00 361 PHE A C 1
ATOM 3030 O O . PHE A 1 361 ? -4.669 -8.943 -31.089 1.00 90.00 361 PHE A O 1
ATOM 3037 N N . ASP A 1 362 ? -4.062 -6.856 -30.545 1.00 87.06 362 ASP A N 1
ATOM 3038 C CA . ASP A 1 362 ? -2.831 -6.868 -31.337 1.00 87.06 362 ASP A CA 1
ATOM 3039 C C . ASP A 1 362 ? -1.835 -7.894 -30.785 1.00 87.06 362 ASP A C 1
ATOM 3041 O O . ASP A 1 362 ? -1.310 -8.709 -31.542 1.00 87.06 362 ASP A O 1
ATOM 3045 N N . GLY A 1 363 ? -1.610 -7.900 -29.464 1.00 85.06 363 GLY A N 1
ATOM 3046 C CA . GLY A 1 363 ? -0.747 -8.890 -28.810 1.00 85.06 363 GLY A CA 1
ATOM 3047 C C . GLY A 1 363 ? -1.259 -10.319 -29.003 1.00 85.06 363 GLY A C 1
ATOM 3048 O O . GLY A 1 363 ? -0.482 -11.210 -29.332 1.00 85.06 363 GLY A O 1
ATOM 3049 N N . LEU A 1 364 ? -2.578 -10.511 -28.894 1.00 85.19 364 LEU A N 1
ATOM 3050 C CA . LEU A 1 364 ? -3.224 -11.797 -29.156 1.00 85.19 364 LEU A CA 1
ATOM 3051 C C . LEU A 1 364 ? -3.030 -12.256 -30.612 1.00 85.19 364 LEU A C 1
ATOM 3053 O O . LEU A 1 364 ? -2.563 -13.362 -30.857 1.00 85.19 364 LEU A O 1
ATOM 3057 N N . ASN A 1 365 ? -3.344 -11.399 -31.584 1.00 85.06 365 ASN A N 1
ATOM 3058 C CA . ASN A 1 365 ? -3.310 -11.748 -33.007 1.00 85.06 365 ASN A CA 1
ATOM 3059 C C . ASN A 1 365 ? -1.888 -11.959 -33.539 1.00 85.06 365 ASN A C 1
ATOM 3061 O O . ASN A 1 365 ? -1.687 -12.722 -34.479 1.00 85.06 365 ASN A O 1
ATOM 3065 N N . THR A 1 366 ? -0.905 -11.267 -32.962 1.00 82.81 366 THR A N 1
AT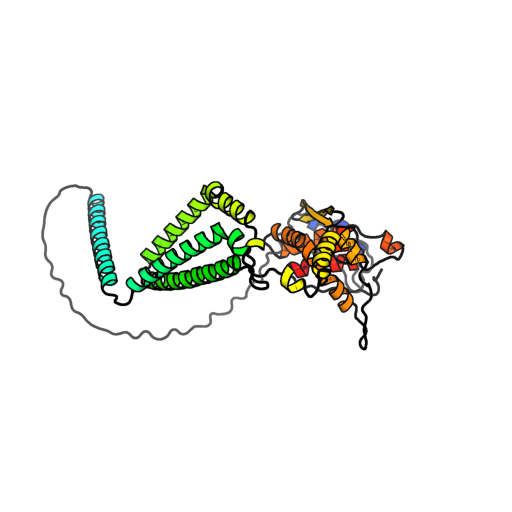OM 3066 C CA . THR A 1 366 ? 0.510 -11.421 -33.331 1.00 82.81 366 THR A CA 1
ATOM 3067 C C . THR A 1 366 ? 1.187 -12.591 -32.616 1.00 82.81 366 THR A C 1
ATOM 3069 O O . THR A 1 366 ? 2.289 -12.970 -33.003 1.00 82.81 366 THR A O 1
ATOM 3072 N N . GLY A 1 367 ? 0.554 -13.159 -31.582 1.00 76.44 367 GLY A N 1
ATOM 3073 C CA . GLY A 1 367 ? 1.144 -14.183 -30.716 1.00 76.44 367 GLY A CA 1
ATOM 3074 C C . GLY A 1 367 ? 2.235 -13.656 -29.775 1.00 76.44 367 GLY A C 1
ATOM 3075 O O . GLY A 1 367 ? 2.901 -14.442 -29.107 1.00 76.44 367 GLY A O 1
ATOM 3076 N N . ILE A 1 368 ? 2.435 -12.335 -29.703 1.00 73.12 368 ILE A N 1
ATOM 3077 C CA . ILE A 1 368 ? 3.459 -11.696 -28.868 1.00 73.12 368 ILE A CA 1
ATOM 3078 C C . ILE A 1 368 ? 2.808 -11.267 -27.547 1.00 73.12 368 ILE A C 1
ATOM 3080 O O . ILE A 1 368 ? 2.521 -10.089 -27.313 1.00 73.12 368 ILE A O 1
ATOM 3084 N N . ILE A 1 369 ? 2.544 -12.246 -26.679 1.00 78.75 369 ILE A N 1
ATOM 3085 C CA . ILE A 1 369 ? 2.036 -12.028 -25.319 1.00 78.75 369 ILE A CA 1
ATOM 3086 C C . ILE A 1 369 ? 3.195 -12.224 -24.340 1.00 78.75 369 ILE A C 1
ATOM 3088 O O . ILE A 1 369 ? 3.642 -13.340 -24.099 1.00 78.75 369 ILE A O 1
ATOM 3092 N N . ASN A 1 370 ? 3.678 -11.128 -23.754 1.00 76.38 370 ASN A N 1
ATOM 3093 C CA . ASN A 1 370 ? 4.892 -11.129 -22.927 1.00 76.38 370 ASN A CA 1
ATOM 3094 C C . ASN A 1 370 ? 4.639 -11.394 -21.430 1.00 76.38 370 ASN A C 1
ATOM 3096 O O . ASN A 1 370 ? 5.567 -11.264 -20.633 1.00 76.38 370 ASN A O 1
ATOM 3100 N N . GLY A 1 371 ? 3.403 -11.727 -21.039 1.00 85.62 371 GLY A N 1
ATOM 3101 C CA . GLY A 1 371 ? 3.033 -11.976 -19.641 1.00 85.62 371 GLY A CA 1
ATOM 3102 C C . GLY A 1 371 ? 3.263 -10.747 -18.762 1.00 85.62 371 GLY A C 1
ATOM 3103 O O . GLY A 1 371 ? 4.149 -10.745 -17.910 1.00 85.62 371 GLY A O 1
ATOM 3104 N N . LYS A 1 372 ? 2.515 -9.668 -19.019 1.00 93.12 372 LYS A N 1
ATOM 3105 C CA . LYS A 1 372 ? 2.683 -8.386 -18.318 1.00 93.12 372 LYS A CA 1
ATOM 3106 C C . LYS A 1 372 ? 2.408 -8.489 -16.816 1.00 93.12 372 LYS A C 1
ATOM 3108 O O . LYS A 1 372 ? 1.361 -8.988 -16.407 1.00 93.12 372 LYS A O 1
ATOM 3113 N N . TYR A 1 373 ? 3.266 -7.854 -16.015 1.00 96.44 373 TYR A N 1
ATOM 3114 C CA . TYR A 1 373 ? 2.985 -7.593 -14.601 1.00 96.44 373 TYR A CA 1
ATOM 3115 C C . TYR A 1 373 ? 1.744 -6.682 -14.444 1.00 96.44 373 TYR A C 1
ATOM 3117 O O . TYR A 1 373 ? 1.472 -5.856 -15.325 1.00 96.44 373 TYR A O 1
ATOM 3125 N N . PRO A 1 374 ? 1.027 -6.723 -13.301 1.00 97.56 374 PRO A N 1
ATOM 3126 C CA . PRO A 1 374 ? -0.115 -5.842 -13.025 1.00 97.56 374 PRO A CA 1
ATOM 3127 C C . PRO A 1 374 ? 0.145 -4.356 -13.317 1.00 97.56 374 PRO A C 1
ATOM 3129 O O . PRO A 1 374 ? -0.697 -3.670 -13.904 1.00 97.56 374 PRO A O 1
ATOM 3132 N N . TYR A 1 375 ? 1.330 -3.854 -12.961 1.00 97.75 375 TYR A N 1
ATOM 3133 C CA . TYR A 1 375 ? 1.725 -2.483 -13.278 1.00 97.75 375 TYR A CA 1
ATOM 3134 C C . TYR A 1 375 ? 1.842 -2.210 -14.781 1.00 97.75 375 TYR A C 1
ATOM 3136 O O . TYR A 1 375 ? 1.360 -1.179 -15.245 1.00 97.75 375 TYR A O 1
ATOM 3144 N N . GLU A 1 376 ? 2.433 -3.122 -15.557 1.00 97.25 376 GLU A N 1
ATOM 3145 C CA . GLU A 1 376 ? 2.586 -2.973 -17.010 1.00 97.25 376 GLU A CA 1
ATOM 3146 C C . GLU A 1 376 ? 1.222 -2.895 -17.713 1.00 97.25 376 GLU A C 1
ATOM 3148 O O . GLU A 1 376 ? 1.049 -2.123 -18.660 1.00 97.25 376 GLU A O 1
ATOM 3153 N N . VAL A 1 377 ? 0.220 -3.641 -17.232 1.00 96.94 377 VAL A N 1
ATOM 3154 C CA . VAL A 1 377 ? -1.157 -3.578 -17.755 1.00 96.94 377 VAL A CA 1
ATOM 3155 C C . VAL A 1 377 ? -1.750 -2.182 -17.567 1.00 96.94 377 VAL A C 1
ATOM 3157 O O . VAL A 1 377 ? -2.351 -1.631 -18.493 1.00 96.94 377 VAL A O 1
ATOM 3160 N N . ILE A 1 378 ? -1.545 -1.570 -16.397 1.00 97.00 378 ILE A N 1
ATOM 3161 C CA . ILE A 1 378 ? -1.987 -0.195 -16.132 1.00 97.00 378 ILE A CA 1
ATOM 3162 C C . ILE A 1 378 ? -1.164 0.809 -16.951 1.00 97.00 378 ILE A C 1
ATOM 3164 O O . ILE A 1 378 ? -1.732 1.714 -17.571 1.00 97.00 378 ILE A O 1
ATOM 3168 N N . TYR A 1 379 ? 0.162 0.644 -16.994 1.00 96.94 379 TYR A N 1
ATOM 3169 C CA . TYR A 1 379 ? 1.064 1.537 -17.715 1.00 96.94 379 TYR A CA 1
ATOM 3170 C C . TYR A 1 379 ? 0.746 1.565 -19.207 1.00 96.94 379 TYR A C 1
ATOM 3172 O O . TYR A 1 379 ? 0.637 2.644 -19.787 1.00 96.94 379 TYR A O 1
ATOM 3180 N N . THR A 1 380 ? 0.541 0.406 -19.834 1.00 95.12 380 THR A N 1
ATOM 3181 C CA . THR A 1 380 ? 0.190 0.292 -21.259 1.00 95.12 380 THR A CA 1
ATOM 3182 C C . THR A 1 380 ? -1.289 0.576 -21.528 1.00 95.12 380 THR A C 1
ATOM 3184 O O . THR A 1 380 ? -1.632 0.979 -22.640 1.00 95.12 380 THR A O 1
ATOM 3187 N N . ASN A 1 381 ? -2.143 0.469 -20.504 1.00 95.94 381 ASN A N 1
ATOM 3188 C CA . ASN A 1 381 ? -3.600 0.565 -20.583 1.00 95.94 381 ASN A CA 1
ATOM 3189 C C . ASN A 1 381 ? -4.205 -0.453 -21.565 1.00 95.94 381 ASN A C 1
ATOM 3191 O O . ASN A 1 381 ? -5.137 -0.137 -22.305 1.00 95.94 381 ASN A O 1
ATOM 3195 N N . LYS A 1 382 ? -3.646 -1.665 -21.598 1.00 94.94 382 LYS A N 1
ATOM 3196 C CA . LYS A 1 382 ? -4.179 -2.794 -22.364 1.00 94.94 382 LYS A CA 1
ATOM 3197 C C . LYS A 1 382 ? -3.641 -4.124 -21.841 1.00 94.94 382 LYS A C 1
ATOM 3199 O O . LYS A 1 382 ? -2.494 -4.210 -21.406 1.00 94.94 382 LYS A O 1
ATOM 3204 N N . GLY A 1 383 ? -4.447 -5.173 -21.941 1.00 94.00 383 GLY A N 1
ATOM 3205 C CA . GLY A 1 383 ? -4.000 -6.528 -21.618 1.00 94.00 383 GLY A CA 1
ATOM 3206 C C . GLY A 1 383 ? -4.944 -7.614 -22.112 1.00 94.00 383 GLY A C 1
ATOM 3207 O O . GLY A 1 383 ? -6.115 -7.338 -22.413 1.00 94.00 383 GLY A O 1
ATOM 3208 N N . VAL A 1 384 ? -4.423 -8.836 -22.200 1.00 92.44 384 VAL A N 1
ATOM 3209 C CA . VAL A 1 384 ? -5.200 -10.049 -22.514 1.00 92.44 384 VAL A CA 1
ATOM 3210 C C . VAL A 1 384 ? -5.898 -10.608 -21.264 1.00 92.44 384 VAL A C 1
ATOM 3212 O O . VAL A 1 384 ? -5.841 -10.005 -20.188 1.00 92.44 384 VAL A O 1
ATOM 3215 N N . CYS A 1 385 ? -6.619 -11.728 -21.393 1.00 91.25 385 CYS A N 1
ATOM 3216 C CA . CYS A 1 385 ? -7.427 -12.285 -20.303 1.00 91.25 385 CYS A CA 1
ATOM 3217 C C . CYS A 1 385 ? -6.611 -12.630 -19.044 1.00 91.25 385 CYS A C 1
ATOM 3219 O O . CYS A 1 385 ? -7.054 -12.294 -17.943 1.00 91.25 385 CYS A O 1
ATOM 3221 N N . SER A 1 386 ? -5.432 -13.242 -19.191 1.00 90.88 386 SER A N 1
ATOM 3222 C CA . SER A 1 386 ? -4.542 -13.628 -18.089 1.00 90.88 386 SER A CA 1
ATOM 3223 C C . SER A 1 386 ? -4.009 -12.396 -17.361 1.00 90.88 386 SER A C 1
ATOM 3225 O O . SER A 1 386 ? -4.289 -12.216 -16.179 1.00 90.88 386 SER A O 1
ATOM 3227 N N . GLU A 1 387 ? -3.389 -11.473 -18.098 1.00 94.12 387 GLU A N 1
ATOM 3228 C CA . GLU A 1 387 ? -2.826 -10.215 -17.585 1.00 94.12 387 GLU A CA 1
ATOM 3229 C C . GLU A 1 387 ? -3.866 -9.380 -16.813 1.00 94.12 387 GLU A C 1
ATOM 3231 O O . GLU A 1 387 ? -3.612 -8.855 -15.726 1.00 94.12 387 GLU A O 1
ATOM 3236 N N . LYS A 1 388 ? -5.091 -9.283 -17.344 1.00 95.62 388 LYS A N 1
ATOM 3237 C CA . LYS A 1 388 ? -6.199 -8.594 -16.665 1.00 95.62 388 LYS A CA 1
ATOM 3238 C C . LYS A 1 388 ? -6.676 -9.336 -15.424 1.00 95.62 388 LYS A C 1
ATOM 3240 O O . LYS A 1 388 ? -7.007 -8.698 -14.426 1.00 95.62 388 LYS A O 1
ATOM 3245 N N . SER A 1 389 ? -6.739 -10.663 -15.478 1.00 95.50 389 SER A N 1
ATOM 3246 C CA . SER A 1 389 ? -7.149 -11.479 -14.332 1.00 95.50 389 SER A CA 1
ATOM 3247 C C . SER A 1 389 ? -6.147 -11.350 -13.190 1.00 95.50 389 SER A C 1
ATOM 3249 O O . SER A 1 389 ? -6.553 -11.160 -12.045 1.00 95.50 389 SER A O 1
ATOM 3251 N N . GLU A 1 390 ? -4.853 -11.355 -13.496 1.00 95.81 390 GLU A N 1
ATOM 3252 C CA . GLU A 1 390 ? -3.790 -11.127 -12.520 1.00 95.81 390 GLU A CA 1
ATOM 3253 C C . GLU A 1 390 ? -3.846 -9.718 -11.931 1.00 95.81 390 GLU A C 1
ATOM 3255 O O . GLU A 1 390 ? -3.812 -9.573 -10.709 1.00 95.81 390 GLU A O 1
ATOM 3260 N N . LEU A 1 391 ? -4.055 -8.679 -12.749 1.00 97.75 391 LEU A N 1
ATOM 3261 C CA . LEU A 1 391 ? -4.275 -7.323 -12.240 1.00 97.75 391 LEU A CA 1
ATOM 3262 C C . LEU A 1 391 ? -5.485 -7.252 -11.292 1.00 97.75 391 LEU A C 1
ATOM 3264 O O . LEU A 1 391 ? -5.417 -6.629 -10.230 1.00 97.75 391 LEU A O 1
ATOM 3268 N N . LEU A 1 392 ? -6.601 -7.895 -11.641 1.00 98.12 392 LEU A N 1
ATOM 3269 C CA . LEU A 1 392 ? -7.776 -7.927 -10.771 1.00 98.12 392 LEU A CA 1
ATOM 3270 C C . LEU A 1 392 ? -7.475 -8.641 -9.450 1.00 98.12 392 LEU A C 1
ATOM 3272 O O . LEU A 1 392 ? -7.864 -8.161 -8.385 1.00 98.12 392 LEU A O 1
ATOM 3276 N N . VAL A 1 393 ? -6.770 -9.768 -9.510 1.00 97.50 393 VAL A N 1
ATOM 3277 C CA . VAL A 1 393 ? -6.367 -10.541 -8.332 1.00 97.50 393 VAL A CA 1
ATOM 3278 C C . VAL A 1 393 ? -5.425 -9.738 -7.446 1.00 97.50 393 VAL A C 1
ATOM 3280 O O . VAL A 1 393 ? -5.630 -9.726 -6.232 1.00 97.50 393 VAL A O 1
ATOM 3283 N N . TYR A 1 394 ? -4.463 -9.025 -8.034 1.00 97.69 394 TYR A N 1
ATOM 3284 C CA . TYR A 1 394 ? -3.577 -8.102 -7.333 1.00 97.69 394 TYR A CA 1
ATOM 3285 C C . TYR A 1 394 ? -4.390 -7.082 -6.525 1.00 97.69 394 TYR A C 1
ATOM 3287 O O . TYR A 1 394 ? -4.262 -7.007 -5.303 1.00 97.69 394 TYR A O 1
ATOM 3295 N N . ILE A 1 395 ? -5.309 -6.367 -7.187 1.00 97.75 395 ILE A N 1
ATOM 3296 C CA . ILE A 1 395 ? -6.135 -5.333 -6.547 1.00 97.75 395 ILE A CA 1
ATOM 3297 C C . ILE A 1 395 ? -7.005 -5.934 -5.438 1.00 97.75 395 ILE A C 1
ATOM 3299 O O . ILE A 1 395 ? -7.084 -5.390 -4.337 1.00 97.75 395 ILE A O 1
ATOM 3303 N N . LEU A 1 396 ? -7.679 -7.055 -5.706 1.00 97.25 396 LEU A N 1
ATOM 3304 C CA . LEU A 1 396 ? -8.583 -7.681 -4.742 1.00 97.25 396 LEU A CA 1
ATOM 3305 C C . LEU A 1 396 ? -7.837 -8.217 -3.511 1.00 97.25 396 LEU A C 1
ATOM 3307 O O . LEU A 1 396 ? -8.318 -8.033 -2.391 1.00 97.25 396 LEU A O 1
ATOM 3311 N N . LYS A 1 397 ? -6.653 -8.811 -3.690 1.00 94.56 397 LYS A N 1
ATOM 3312 C CA . LYS A 1 397 ? -5.807 -9.282 -2.584 1.00 94.56 397 LYS A CA 1
ATOM 3313 C C . LYS A 1 397 ? -5.411 -8.122 -1.665 1.00 94.56 397 LYS A C 1
ATOM 3315 O O . LYS A 1 397 ? -5.586 -8.217 -0.452 1.00 94.56 397 LYS A O 1
ATOM 3320 N N . ASP A 1 398 ? -5.000 -6.992 -2.237 1.00 92.94 398 ASP A N 1
ATOM 3321 C CA . ASP A 1 398 ? -4.593 -5.785 -1.498 1.00 92.94 398 ASP A CA 1
ATOM 3322 C C . ASP A 1 398 ? -5.764 -5.039 -0.819 1.00 92.94 398 ASP A C 1
ATOM 3324 O O . ASP A 1 398 ? -5.609 -4.308 0.173 1.00 92.94 398 ASP A O 1
ATOM 3328 N N . LEU A 1 399 ? -6.981 -5.246 -1.327 1.00 93.19 399 LEU A N 1
ATOM 3329 C CA . LEU A 1 399 ? -8.223 -4.823 -0.680 1.00 93.19 399 LEU A CA 1
ATOM 3330 C C . LEU A 1 399 ? -8.685 -5.786 0.434 1.00 93.19 399 LEU A C 1
ATOM 3332 O O . LEU A 1 399 ? -9.644 -5.457 1.137 1.00 93.19 399 LEU A O 1
ATOM 3336 N N . GLY A 1 400 ? -8.006 -6.922 0.623 1.00 92.75 400 GLY A N 1
ATOM 3337 C CA . GLY A 1 400 ? -8.272 -7.902 1.679 1.00 92.75 400 GLY A CA 1
ATOM 3338 C C . GLY A 1 400 ? -9.241 -9.023 1.295 1.00 92.75 400 GLY A C 1
ATOM 3339 O O . GLY A 1 400 ? -9.821 -9.646 2.185 1.00 92.75 400 GLY A O 1
ATOM 3340 N N . TYR A 1 401 ? -9.458 -9.279 0.002 1.00 95.25 401 TYR A N 1
ATOM 3341 C CA . TYR A 1 401 ? -10.302 -10.384 -0.461 1.00 95.25 401 TYR A CA 1
ATOM 3342 C C . TYR A 1 401 ? -9.493 -11.660 -0.688 1.00 95.25 401 TYR A C 1
ATOM 3344 O O . TYR A 1 401 ? -8.377 -11.625 -1.202 1.00 95.25 401 TYR A O 1
ATOM 3352 N N . GLY A 1 402 ? -10.106 -12.802 -0.372 1.00 93.94 402 GLY A N 1
ATOM 3353 C CA . GLY A 1 402 ? -9.652 -14.088 -0.890 1.00 93.94 402 GLY A CA 1
ATOM 3354 C C . GLY A 1 402 ? -9.937 -14.176 -2.389 1.00 93.94 402 GLY A C 1
ATOM 3355 O O . GLY A 1 402 ? -11.019 -13.795 -2.841 1.00 93.94 402 GLY A O 1
ATOM 3356 N N . THR A 1 403 ? -8.970 -14.668 -3.152 1.00 94.19 403 THR A N 1
ATOM 3357 C CA . THR A 1 403 ? -9.040 -14.762 -4.611 1.00 94.19 403 THR A CA 1
ATOM 3358 C C . THR A 1 403 ? -8.689 -16.171 -5.077 1.00 94.19 403 THR A C 1
ATOM 3360 O O . THR A 1 403 ? -7.943 -16.897 -4.421 1.00 94.19 403 THR A O 1
ATOM 3363 N N . VAL A 1 404 ? -9.252 -16.558 -6.219 1.00 92.88 404 VAL A N 1
ATOM 3364 C CA . VAL A 1 404 ? -8.921 -17.789 -6.941 1.00 92.88 404 VAL A CA 1
ATOM 3365 C C . VAL A 1 404 ? -8.909 -17.466 -8.432 1.00 92.88 404 VAL A C 1
ATOM 3367 O O . VAL A 1 404 ? -9.755 -16.702 -8.900 1.00 92.88 404 VAL A O 1
ATOM 3370 N N . ILE A 1 405 ? -7.938 -18.013 -9.159 1.00 90.75 405 ILE A N 1
ATOM 3371 C CA . ILE A 1 405 ? -7.861 -17.920 -10.618 1.00 90.75 405 ILE A CA 1
ATOM 3372 C C . ILE A 1 405 ? -8.309 -19.259 -11.184 1.00 90.75 405 ILE A C 1
ATOM 3374 O O . ILE A 1 405 ? -7.830 -20.308 -10.755 1.00 90.75 405 ILE A O 1
ATOM 3378 N N . PHE A 1 406 ? -9.231 -19.206 -12.139 1.00 88.81 406 PHE A N 1
ATOM 3379 C CA . PHE A 1 406 ? -9.612 -20.359 -12.940 1.00 88.81 406 PHE A CA 1
ATOM 3380 C C . PHE A 1 406 ? -8.891 -20.269 -14.277 1.00 88.81 406 PHE A C 1
ATOM 3382 O O . PHE A 1 406 ? -8.968 -19.239 -14.948 1.00 88.81 406 PHE A O 1
ATOM 3389 N N . ARG A 1 407 ? -8.209 -21.349 -14.650 1.00 82.31 407 ARG A N 1
ATOM 3390 C CA . ARG A 1 407 ? -7.660 -21.544 -15.986 1.00 82.31 407 ARG A CA 1
ATOM 3391 C C . ARG A 1 407 ? -8.544 -22.549 -16.706 1.00 82.31 407 ARG A C 1
ATOM 3393 O O . ARG A 1 407 ? -8.914 -23.567 -16.125 1.00 82.31 407 ARG A O 1
ATOM 3400 N N . PHE A 1 408 ? -8.895 -22.232 -17.942 1.00 83.69 408 PHE A N 1
ATOM 3401 C CA . PHE A 1 408 ? -9.630 -23.133 -18.811 1.00 83.69 408 PHE A CA 1
ATOM 3402 C C . PHE A 1 408 ? -8.750 -23.411 -20.024 1.00 83.69 408 PHE A C 1
ATOM 3404 O O . PHE A 1 408 ? -8.471 -22.504 -20.803 1.00 83.69 408 PHE A O 1
ATOM 3411 N N . ASP A 1 409 ? -8.254 -24.641 -20.136 1.00 77.75 409 ASP A N 1
ATOM 3412 C CA . ASP A 1 409 ? -7.234 -24.985 -21.132 1.00 77.75 409 ASP A CA 1
ATOM 3413 C C . ASP A 1 409 ? -7.757 -24.891 -22.571 1.00 77.75 409 ASP A C 1
ATOM 3415 O O . ASP A 1 409 ? -6.988 -24.618 -23.488 1.00 77.75 409 ASP A O 1
ATOM 3419 N N . VAL A 1 410 ? -9.067 -25.069 -22.766 1.00 74.56 410 VAL A N 1
ATOM 3420 C CA . VAL A 1 410 ? -9.724 -25.030 -24.082 1.00 74.56 410 VAL A CA 1
ATOM 3421 C C . VAL A 1 410 ? -9.886 -23.593 -24.594 1.00 74.56 410 VAL A C 1
ATOM 3423 O O . VAL A 1 410 ? -9.828 -23.352 -25.795 1.00 74.56 410 VAL A O 1
ATOM 3426 N N . GLU A 1 411 ? -10.058 -22.630 -23.691 1.00 69.19 411 GLU A N 1
ATOM 3427 C CA . GLU A 1 411 ? -10.221 -21.203 -23.985 1.00 69.19 411 GLU A CA 1
ATOM 3428 C C . GLU A 1 411 ? -8.924 -20.400 -23.791 1.00 69.19 411 GLU A C 1
ATOM 3430 O O . GLU A 1 411 ? -8.956 -19.168 -23.740 1.00 69.19 411 GLU A O 1
ATOM 3435 N N . ASN A 1 412 ? -7.783 -21.082 -23.657 1.00 64.19 412 ASN A N 1
ATOM 3436 C CA . ASN A 1 412 ? -6.483 -20.443 -23.510 1.00 64.19 412 ASN A CA 1
ATOM 3437 C C . ASN A 1 412 ? -6.024 -19.888 -24.868 1.00 64.19 412 ASN A C 1
ATOM 3439 O O . ASN A 1 412 ? -5.512 -20.630 -25.706 1.00 64.19 412 ASN A O 1
ATOM 3443 N N . HIS A 1 413 ? -6.272 -18.596 -25.080 1.00 56.59 413 HIS A N 1
ATOM 3444 C CA . HIS A 1 413 ? -6.005 -17.866 -26.319 1.00 56.59 413 HIS A CA 1
ATOM 3445 C C . HIS A 1 413 ? -4.841 -16.877 -26.180 1.00 56.59 413 HIS A C 1
ATOM 3447 O O . HIS A 1 413 ? -4.806 -16.122 -25.172 1.00 56.59 413 HIS A O 1
#

Foldseek 3Di:
DFAAPAPRHDAPPDFQQDPQQRGTHHPQCNDCVSRVNPSVVVPPPDDVVPPDPPDDDDDDDDDDDDDDDDDDDDDDDDDDDDDDDDDDDDDPVVVVVVVVVVVVVVVVVVVVVVVVVVVVVPPPPLPVVVLVVLVVVLVVLVVVLVVLVVCLVVQQVDDDQFFRRSLVVNVVSVVVNVVSVVVNVVSVVVVQVPDDPVVVVVVVVVVVVVVVVCVVVVCVRPVVVVVVVVPDPVVSNDGGNPCSVCVVPDPPVVCVVVVLVVQQQADWDWFWQWFDAPNDIDTDIATHHVSVLVVQLPDDQADDDDPDHDDPVNSLCCLLVPPVVCVRCVVVLVVLCVVDVDLVRSLRRLVRRLVRQAEPVVCVVVVPASLDRLSNCRVVSYYHPNSSLSVSVSSCVSSPDDDDDDDDPVPPD

Radius of gyration: 37.06 Å; chains: 1; bounding box: 89×64×101 Å

Secondary structure (DSSP, 8-state):
--B-TTT-PBP-SS-EE-TTT--EE-TTT-SSGGGT-HHHHS--SSSTT--------------PPPP-------------------------HHHHHHHHHHHHHHHHHHHHHHHHHHHHHT-TT--HHHHHHHHHHHHHHHHHHHHHHHTHHHHHS-EETTEEHHHHHHHHHHHHHHHHHHHHHHHHHHHHHTS-HHHHHHHHHHHHHHHHHHHHTHHHHTHHHHHHHHT--TTTT-SB-HHHHHTTS-HHHHHHHHHHHHHHT-SEEEEEEEEEETTEEEEEEEEEEHHHHHHHHHS-SS---SSSPPPHHHHHHHHH--HHHHHHHHHHHHHHHHH-S-HHHHHHHHHHHHHTSPB-HHHHHHT------HHHHHHHT-B-HHHHHHHHHHHHHHTT--------STT--